Protein AF-A0A7X7L2T1-F1 (afdb_monomer)

Solvent-accessible surface area (backbone atoms only — not comparable to full-atom values): 20990 Å² total; per-residue (Å²): 142,78,91,84,77,94,84,88,81,86,94,84,87,88,86,83,88,74,92,67,78,76,70,76,78,77,74,46,57,42,82,48,80,92,49,68,67,75,72,67,47,60,65,44,64,64,54,71,78,36,40,68,60,52,49,51,56,48,52,50,48,47,53,40,45,74,32,73,68,33,51,58,47,38,70,71,44,74,43,82,83,55,37,46,67,46,40,41,52,27,52,53,50,50,44,48,44,62,69,70,41,90,44,72,69,58,33,53,52,51,51,57,77,47,36,43,40,28,28,31,29,19,80,80,67,80,27,47,22,41,35,36,36,36,35,31,48,64,44,66,28,24,89,53,81,47,96,62,19,44,17,54,43,34,40,57,56,91,62,55,89,73,57,61,84,79,48,78,39,28,51,61,44,28,26,70,84,40,60,52,23,91,87,27,93,49,60,93,31,64,68,37,12,19,64,39,62,66,58,44,48,46,36,54,74,49,42,26,34,38,35,41,31,68,97,57,65,74,46,28,35,32,66,56,50,64,44,81,48,69,66,54,75,78,52,69,84,64,52,72,81,50,56,88,90,47,52,74,65,58,44,37,69,77,34,52,70,58,45,32,64,36,51,69,74,25,43,42,40,61,19,32,42,82,42,90,57,83,65,55,64,27,76,66,75,34,74,54,43,59,64,33,21,27,24,31,20,60,78,66,44,71,76,56,30,44,29,40,42,35,33,62,43,65,44,83,40,90,98,66,47,75,43,74,41,81,40,38,36,62,28,32,31,39,26,58,48,81,84,26,60,55,56,19,26,34,33,37,29,38,28,67,28,74,68,13,41,59,39,8,73,67,32,74,47,67,28,43,46,33,37,53,38,52,34,75,96,76,107

Foldseek 3Di:
DDDDDDDDDDDDDDDDDDPDPPPDPPAQKDWDADDVCNLPFDEPVCCLVCVVVVLVLLVLLLVLLPDPVQQVLQVLQVHPVDDSVQQSLQSVVLNVLSVPDPDPNSSSVVLNVFKIKIAGCAPVNVRKAWEFAAEAAEAEWEPDDDPQFQAFAFADQPCNVVADPQHFFPCQAQNLLRSGDCPHPGVVGGPITGRAPVVSVSCVQRQKYWYAYDVGDIWIKGFDDKGPDFADDFDVVLCPPPPPPDDPVRRCVVVVNSVSVRCVVGRMGTHIDTDPDPFHAAPSRGGDDALAAKAAASSRDNAFFKKKWWWQAWDQDVPPGTGTDGHITIYTHGHYGSVHDGSRYMYHYRYYYDNSVSRSRVRGTMTIMITITGDPVSD

Structure (mmCIF, N/CA/C/O backbone):
data_AF-A0A7X7L2T1-F1
#
_entry.id   AF-A0A7X7L2T1-F1
#
loop_
_atom_site.group_PDB
_atom_site.id
_atom_site.type_symbol
_atom_site.label_atom_id
_atom_site.label_alt_id
_atom_site.label_comp_id
_atom_site.label_asym_id
_atom_site.label_entity_id
_atom_site.label_seq_id
_atom_site.pdbx_PDB_ins_code
_atom_site.Cartn_x
_atom_site.Cartn_y
_atom_site.Cartn_z
_atom_site.occupancy
_atom_site.B_iso_or_equiv
_atom_site.auth_seq_id
_atom_site.auth_comp_id
_atom_site.auth_asym_id
_atom_site.auth_atom_id
_atom_site.pdbx_PDB_model_num
ATOM 1 N N . MET A 1 1 ? -18.339 40.756 -33.379 1.00 37.69 1 MET A N 1
ATOM 2 C CA . MET A 1 1 ? -17.109 39.941 -33.474 1.00 37.69 1 MET A CA 1
ATOM 3 C C . MET A 1 1 ? -15.974 40.700 -32.810 1.00 37.69 1 MET A C 1
ATOM 5 O O . MET A 1 1 ? -15.472 41.657 -33.381 1.00 37.69 1 MET A O 1
ATOM 9 N N . ARG A 1 2 ? -15.658 40.370 -31.555 1.00 24.80 2 ARG A N 1
ATOM 10 C CA . ARG A 1 2 ? -14.599 41.025 -30.779 1.00 24.80 2 ARG A CA 1
ATOM 11 C C . ARG A 1 2 ? -13.801 39.960 -30.037 1.00 24.80 2 ARG A C 1
ATOM 13 O O . ARG A 1 2 ? -14.381 39.137 -29.338 1.00 24.80 2 ARG A O 1
ATOM 20 N N . PHE A 1 3 ? -12.487 40.021 -30.219 1.00 28.08 3 PHE A N 1
ATOM 21 C CA . PHE A 1 3 ? -11.461 39.382 -29.404 1.00 28.08 3 PHE A CA 1
ATOM 22 C C . PHE A 1 3 ? -11.749 39.590 -27.911 1.00 28.08 3 PHE A C 1
ATOM 24 O O . PHE A 1 3 ? -12.082 40.711 -27.520 1.00 28.08 3 PHE A O 1
ATOM 31 N N . HIS A 1 4 ? -11.602 38.553 -27.082 1.00 26.52 4 HIS A N 1
ATOM 32 C CA . HIS A 1 4 ? -11.476 38.711 -25.632 1.00 26.52 4 HIS A CA 1
ATOM 33 C C . HIS A 1 4 ? -10.197 38.048 -25.133 1.00 26.52 4 HIS A C 1
ATOM 35 O O . HIS A 1 4 ? -9.991 36.840 -25.201 1.00 26.52 4 HIS A O 1
ATOM 41 N N . THR A 1 5 ? -9.334 38.950 -24.695 1.00 27.27 5 THR A N 1
ATOM 42 C CA . THR A 1 5 ? -7.975 38.805 -24.218 1.00 27.27 5 THR A CA 1
ATOM 43 C C . THR A 1 5 ? -7.954 38.349 -22.760 1.00 27.27 5 THR A C 1
ATOM 45 O O . THR A 1 5 ? -8.794 38.741 -21.954 1.00 27.27 5 THR A O 1
ATOM 48 N N . VAL A 1 6 ? -6.925 37.567 -22.449 1.00 29.50 6 VAL A N 1
ATOM 49 C CA . VAL A 1 6 ? -6.305 37.321 -21.140 1.00 29.50 6 VAL A CA 1
ATOM 50 C C . VAL A 1 6 ? -6.486 38.473 -20.139 1.00 29.50 6 VAL A C 1
ATOM 52 O O . VAL A 1 6 ? -6.038 39.586 -20.408 1.00 29.50 6 VAL A O 1
ATOM 55 N N . LYS A 1 7 ? -7.022 38.178 -18.945 1.00 25.30 7 LYS A N 1
ATOM 56 C CA . LYS A 1 7 ? -6.798 38.950 -17.708 1.00 25.30 7 LYS A CA 1
ATOM 57 C C . LYS A 1 7 ? -6.934 38.048 -16.471 1.00 25.30 7 LYS A C 1
ATOM 59 O O . LYS A 1 7 ? -8.026 37.584 -16.174 1.00 25.30 7 LYS A O 1
ATOM 64 N N . HIS A 1 8 ? -5.829 37.791 -15.770 1.00 24.08 8 HIS A N 1
ATOM 65 C CA . HIS A 1 8 ? -5.537 38.367 -14.446 1.00 24.08 8 HIS A CA 1
ATOM 66 C C . HIS A 1 8 ? -4.355 37.638 -13.787 1.00 24.08 8 HIS A C 1
ATOM 68 O O . HIS A 1 8 ? -4.466 36.530 -13.271 1.00 24.08 8 HIS A O 1
ATOM 74 N N . VAL A 1 9 ? -3.210 38.320 -13.829 1.00 22.77 9 VAL A N 1
ATOM 75 C CA . VAL A 1 9 ? -2.015 38.099 -13.014 1.00 22.77 9 VAL A CA 1
ATOM 76 C C . VAL A 1 9 ? -2.037 39.168 -11.907 1.00 22.77 9 VAL A C 1
ATOM 78 O O . VAL A 1 9 ? -2.485 40.284 -12.166 1.00 22.77 9 VAL A O 1
ATOM 81 N N . LEU A 1 10 ? -1.501 38.816 -10.731 1.00 22.45 10 LEU A N 1
ATOM 82 C CA . LEU A 1 10 ? -1.100 39.665 -9.593 1.00 22.45 10 LEU A CA 1
ATOM 83 C C . LEU A 1 10 ? -2.199 40.251 -8.685 1.00 22.45 10 LEU A C 1
ATOM 85 O O . LEU A 1 1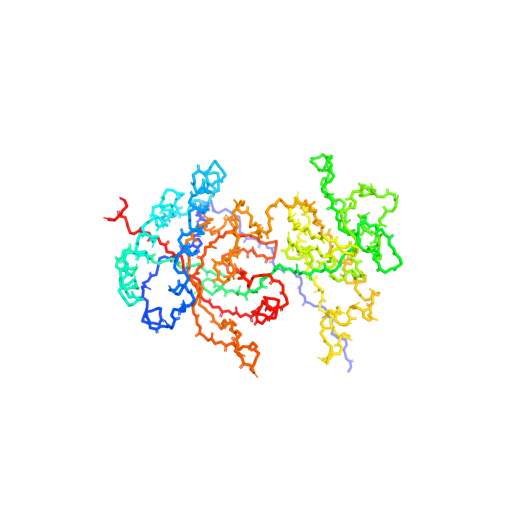0 ? -2.823 41.255 -8.999 1.00 22.45 10 LEU A O 1
ATOM 89 N N . PHE A 1 11 ? -2.260 39.714 -7.462 1.00 22.66 11 PHE A N 1
ATOM 90 C CA . PHE A 1 11 ? -2.194 40.524 -6.240 1.00 22.66 11 PHE A CA 1
ATOM 91 C C . PHE A 1 11 ? -1.293 39.798 -5.226 1.00 22.66 11 PHE A C 1
ATOM 93 O O . PHE A 1 11 ? -1.713 38.884 -4.526 1.00 22.66 11 PHE A O 1
ATOM 100 N N . TRP A 1 12 ? -0.017 40.181 -5.209 1.00 24.09 12 TRP A N 1
ATOM 101 C CA . TRP A 1 12 ? 0.946 39.904 -4.143 1.00 24.09 12 TRP A CA 1
ATOM 102 C C . TRP A 1 12 ? 1.614 41.238 -3.836 1.00 24.09 12 TRP A C 1
ATOM 104 O O . TRP A 1 12 ? 2.408 41.692 -4.652 1.00 24.09 12 TRP A O 1
ATOM 114 N N . LEU A 1 13 ? 1.262 41.874 -2.716 1.00 24.45 13 LEU A N 1
ATOM 115 C CA . LEU A 1 13 ? 2.145 42.746 -1.932 1.00 24.45 13 LEU A CA 1
ATOM 116 C C . LEU A 1 13 ? 1.401 43.304 -0.715 1.00 24.45 13 LEU A C 1
ATOM 118 O O . LEU A 1 13 ? 0.357 43.934 -0.856 1.00 24.45 13 LEU A O 1
ATOM 122 N N . GLY A 1 14 ? 2.012 43.123 0.457 1.00 23.64 14 GLY A N 1
ATOM 123 C CA . GLY A 1 14 ? 1.813 43.997 1.610 1.00 23.64 14 GLY A CA 1
ATOM 124 C C . GLY A 1 14 ? 1.177 43.350 2.833 1.00 23.64 14 GLY A C 1
ATOM 125 O O . GLY A 1 14 ? 0.026 43.630 3.114 1.00 23.64 14 GLY A O 1
ATOM 126 N N . PHE A 1 15 ? 1.947 42.575 3.600 1.00 26.20 15 PHE A N 1
ATOM 127 C CA . PHE A 1 15 ? 1.972 42.715 5.062 1.00 26.20 15 PHE A CA 1
ATOM 128 C C . PHE A 1 15 ? 3.326 42.211 5.578 1.00 26.20 15 PHE A C 1
ATOM 130 O O . PHE A 1 15 ? 3.618 41.018 5.576 1.00 26.20 15 PHE A O 1
ATOM 137 N N . LEU A 1 16 ? 4.182 43.159 5.955 1.00 29.64 16 LEU A N 1
ATOM 138 C CA . LEU A 1 16 ? 5.381 42.935 6.753 1.00 29.64 16 LEU A CA 1
ATOM 139 C C . LEU A 1 16 ? 5.070 43.401 8.179 1.00 29.64 16 LEU A C 1
ATOM 141 O O . LEU A 1 16 ? 4.503 44.475 8.360 1.00 29.64 16 LEU A O 1
ATOM 145 N N . LEU A 1 17 ? 5.536 42.602 9.142 1.00 32.84 17 LEU A N 1
ATOM 146 C CA . LEU A 1 17 ? 5.741 42.916 10.562 1.00 32.84 17 LEU A CA 1
ATOM 147 C C . LEU A 1 17 ? 4.512 42.858 11.482 1.00 32.84 17 LEU A C 1
ATOM 149 O O . LEU A 1 17 ? 4.040 43.852 12.019 1.00 32.84 17 LEU A O 1
ATOM 153 N N . SER A 1 18 ? 4.132 41.633 11.827 1.00 31.86 18 SER A N 1
ATOM 154 C CA . SER A 1 18 ? 4.055 41.247 13.239 1.00 31.86 18 SER A CA 1
ATOM 155 C C . SER A 1 18 ? 4.622 39.836 13.367 1.00 31.86 18 SER A C 1
ATOM 157 O O . SER A 1 18 ? 4.283 38.941 12.596 1.00 31.86 18 SER A O 1
ATOM 159 N N . GLY A 1 19 ? 5.590 39.666 14.267 1.00 38.00 19 GLY A N 1
ATOM 160 C CA . GLY A 1 19 ? 6.142 38.363 14.610 1.00 38.00 19 GLY A CA 1
ATOM 161 C C . GLY A 1 19 ? 5.091 37.561 15.360 1.00 38.00 19 GLY A C 1
ATOM 162 O O . GLY A 1 19 ? 5.107 37.516 16.585 1.00 38.00 19 GLY A O 1
ATOM 163 N N . GLU A 1 20 ? 4.162 36.951 14.631 1.00 35.09 20 GLU A N 1
ATOM 164 C CA . GLU A 1 20 ? 3.370 35.863 15.173 1.00 35.09 20 GLU A CA 1
ATOM 165 C C . GLU A 1 20 ? 4.307 34.666 15.313 1.00 35.09 20 GLU A C 1
ATOM 167 O O . GLU A 1 20 ? 4.866 34.160 14.336 1.00 35.09 20 GLU A O 1
ATOM 172 N N . LEU A 1 21 ? 4.506 34.226 16.556 1.00 39.72 21 LEU A N 1
ATOM 173 C CA . LEU A 1 21 ? 4.891 32.852 16.840 1.00 39.72 21 LEU A CA 1
ATOM 174 C C . LEU A 1 21 ? 3.986 31.965 15.985 1.00 39.72 21 LEU A C 1
ATOM 176 O O . LEU A 1 21 ? 2.803 31.839 16.291 1.00 39.72 21 LEU A O 1
ATOM 180 N N . SER A 1 22 ? 4.526 31.410 14.896 1.00 35.94 22 SER A N 1
ATOM 181 C CA . SER A 1 22 ? 3.819 30.446 14.061 1.00 35.94 22 SER A CA 1
ATOM 182 C C . SER A 1 22 ? 3.361 29.328 14.984 1.00 35.94 22 SER A C 1
ATOM 184 O O . SER A 1 22 ? 4.166 28.485 15.384 1.00 35.94 22 SER A O 1
ATOM 186 N N . ALA A 1 23 ? 2.085 29.353 15.370 1.00 43.06 23 ALA A N 1
ATOM 187 C CA . ALA A 1 23 ? 1.491 28.298 16.163 1.00 43.06 23 ALA A CA 1
ATOM 188 C C . ALA A 1 23 ? 1.773 26.979 15.441 1.00 43.06 23 ALA A C 1
ATOM 190 O O . ALA A 1 23 ? 1.670 26.904 14.211 1.00 43.06 23 ALA A O 1
ATOM 191 N N . ALA A 1 24 ? 2.195 25.957 16.189 1.00 48.28 24 ALA A N 1
ATOM 192 C CA . ALA A 1 24 ? 2.396 24.638 15.611 1.00 48.28 24 ALA A CA 1
ATOM 193 C C . ALA A 1 24 ? 1.125 24.242 14.834 1.00 48.28 24 ALA A C 1
ATOM 195 O O . ALA A 1 24 ? 0.018 24.510 15.320 1.00 48.28 24 ALA A O 1
ATOM 196 N N . PRO A 1 25 ? 1.251 23.651 13.630 1.00 55.53 25 PRO A N 1
ATOM 197 C CA . PRO A 1 25 ? 0.086 23.245 12.860 1.00 55.53 25 PRO A CA 1
ATOM 198 C C . PRO A 1 25 ? -0.818 22.364 13.735 1.00 55.53 25 PRO A C 1
ATOM 200 O O . PRO A 1 25 ? -0.307 21.547 14.510 1.00 55.53 25 PRO A O 1
ATOM 203 N N . PRO A 1 26 ? -2.151 2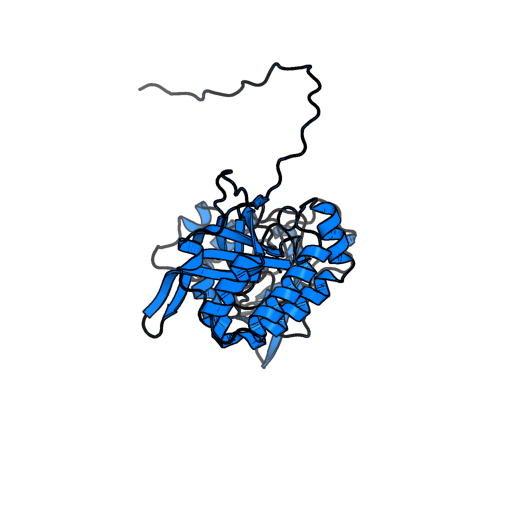2.535 13.663 1.00 56.72 26 PRO A N 1
ATOM 204 C CA . PRO A 1 26 ? -3.062 21.787 14.511 1.00 56.72 26 PRO A CA 1
ATOM 205 C C . PRO A 1 26 ? -2.875 20.282 14.278 1.00 56.72 26 PRO A C 1
ATOM 207 O O . PRO A 1 26 ? -2.591 19.873 13.149 1.00 56.72 26 PRO A O 1
ATOM 210 N N . PRO A 1 27 ? -3.067 19.445 15.312 1.00 68.25 27 PRO A N 1
ATOM 211 C CA . PRO A 1 27 ? -2.873 18.011 15.181 1.00 68.25 27 PRO A CA 1
ATOM 212 C C . PRO A 1 27 ? -3.783 17.451 14.085 1.00 68.25 27 PRO A C 1
ATOM 214 O O . PRO A 1 27 ? -4.969 17.794 13.998 1.00 68.25 27 PRO A O 1
ATOM 217 N N . ASP A 1 28 ? -3.216 16.565 13.265 1.00 83.88 28 ASP A N 1
ATOM 218 C CA . ASP A 1 28 ? -3.911 15.903 12.157 1.00 83.88 28 ASP A CA 1
ATOM 219 C C . ASP A 1 28 ? -5.023 14.961 12.645 1.00 83.88 28 ASP A C 1
ATOM 221 O O . ASP A 1 28 ? -5.899 14.597 11.865 1.00 83.88 28 ASP A O 1
ATOM 225 N N . LEU A 1 29 ? -5.026 14.600 13.933 1.00 90.12 29 LEU A N 1
ATOM 226 C CA . LEU A 1 29 ? -6.031 13.766 14.584 1.00 90.12 29 LEU A CA 1
ATOM 227 C C . LEU A 1 29 ? -6.810 14.548 15.645 1.00 90.12 29 LEU A C 1
ATOM 229 O O . LEU A 1 29 ? -6.233 15.214 16.503 1.00 90.12 29 LEU A O 1
ATOM 233 N N . VAL A 1 30 ? -8.133 14.400 15.630 1.00 91.19 30 VAL A N 1
ATOM 234 C CA . VAL A 1 30 ? -9.053 15.036 16.580 1.00 91.19 30 VAL A CA 1
ATOM 235 C C . VAL A 1 30 ? -9.854 13.961 17.301 1.00 91.19 30 VAL A C 1
ATOM 237 O O . VAL A 1 30 ? -10.391 13.055 16.662 1.00 91.19 30 VAL A O 1
ATOM 240 N N . ARG A 1 31 ? -9.942 14.051 18.633 1.00 92.31 31 ARG A N 1
ATOM 241 C CA . ARG A 1 31 ? -10.761 13.133 19.436 1.00 92.31 31 ARG A CA 1
ATOM 242 C C . ARG A 1 31 ? -12.233 13.292 19.055 1.00 92.31 31 ARG A C 1
ATOM 244 O O . ARG A 1 31 ? -12.723 14.413 18.951 1.00 92.31 31 ARG A O 1
ATOM 251 N N . VAL A 1 32 ? -12.927 12.176 18.876 1.00 92.44 32 VAL A N 1
ATOM 252 C CA . VAL A 1 32 ? -14.365 12.131 18.589 1.00 92.44 32 VAL A CA 1
ATOM 253 C C . VAL A 1 32 ? -15.050 11.123 19.503 1.00 92.44 32 VAL A C 1
ATOM 255 O O . VAL A 1 32 ? -14.410 10.218 20.042 1.00 92.44 32 VAL A O 1
ATOM 258 N N . GLU A 1 33 ? -16.355 11.284 19.685 1.00 91.19 33 GLU A N 1
ATOM 259 C CA . GLU A 1 33 ? -17.162 10.335 20.447 1.00 91.19 33 GLU A CA 1
ATOM 260 C C . GLU A 1 33 ? -17.601 9.153 19.577 1.00 91.19 33 GLU A C 1
ATOM 262 O O . GLU A 1 33 ? -17.687 9.240 18.350 1.00 91.19 33 GLU A O 1
ATOM 267 N N . TRP A 1 34 ? -17.889 8.029 20.228 1.00 88.19 34 TRP A N 1
ATOM 268 C CA . TRP A 1 34 ? -18.488 6.874 19.567 1.00 88.19 34 TRP A CA 1
ATOM 269 C C . TRP A 1 34 ? -19.931 7.200 19.160 1.00 88.19 34 TRP A C 1
ATOM 271 O O . TRP A 1 34 ? -20.792 7.358 20.024 1.00 88.19 34 TRP A O 1
ATOM 281 N N . ASP A 1 35 ? -20.210 7.277 17.856 1.00 80.44 35 ASP A N 1
ATOM 282 C CA . ASP A 1 35 ? -21.565 7.507 17.336 1.00 80.44 35 ASP A CA 1
ATOM 283 C C . ASP A 1 35 ? -22.369 6.196 17.169 1.00 80.44 35 ASP A C 1
ATOM 285 O O . ASP A 1 35 ? -21.808 5.104 17.058 1.00 80.44 35 ASP A O 1
ATOM 289 N N . GLN A 1 36 ? -23.705 6.283 17.131 1.00 70.25 36 GLN A N 1
ATOM 290 C CA . GLN A 1 36 ? -24.578 5.107 16.975 1.00 70.25 36 GLN A CA 1
ATOM 291 C C . GLN A 1 36 ? -24.366 4.361 15.649 1.00 70.25 36 GLN A C 1
ATOM 293 O O . GLN A 1 36 ? -24.539 3.143 15.595 1.00 70.25 36 GLN A O 1
ATOM 298 N N . ALA A 1 37 ? -23.953 5.046 14.581 1.00 74.75 37 ALA A N 1
ATOM 299 C CA . ALA A 1 37 ? -23.697 4.418 13.288 1.00 74.75 37 ALA A CA 1
ATOM 300 C C . ALA A 1 37 ? -22.418 3.559 13.312 1.00 74.75 37 ALA A C 1
ATOM 302 O O . ALA A 1 37 ? -22.365 2.512 12.673 1.00 74.75 37 ALA A O 1
ATOM 303 N N . LEU A 1 38 ? -21.394 3.943 14.079 1.00 76.25 38 LEU A N 1
ATOM 304 C CA . LEU A 1 38 ? -20.213 3.127 14.366 1.00 76.25 38 LEU A CA 1
ATOM 305 C C . LEU A 1 38 ? -20.581 1.872 15.165 1.00 76.25 38 LEU A C 1
ATOM 307 O O . LEU A 1 38 ? -20.033 0.794 14.938 1.00 76.25 38 LEU A O 1
ATOM 311 N N . LEU A 1 39 ? -21.548 1.999 16.072 1.00 66.81 39 LEU A N 1
ATOM 312 C CA . LEU A 1 39 ? -21.971 0.918 16.961 1.00 66.81 39 LEU A CA 1
ATOM 313 C C . LEU A 1 39 ? -22.901 -0.101 16.307 1.00 66.81 39 LEU A C 1
ATOM 315 O O . LEU A 1 39 ? -22.881 -1.262 16.705 1.00 66.81 39 LEU A O 1
ATOM 319 N N . THR A 1 40 ? -23.696 0.320 15.328 1.00 66.50 40 THR A N 1
ATOM 320 C CA . THR A 1 40 ? -24.733 -0.517 14.704 1.00 66.50 40 THR A CA 1
ATOM 321 C C . THR A 1 40 ? -24.369 -1.004 13.311 1.00 66.50 40 THR A C 1
ATOM 323 O O . THR A 1 40 ? -24.951 -1.983 12.847 1.00 66.50 40 THR A O 1
ATOM 326 N N . ALA A 1 41 ? -23.397 -0.377 12.639 1.00 65.69 41 ALA A N 1
ATOM 327 C CA . ALA A 1 41 ? -22.956 -0.861 11.339 1.00 65.69 41 ALA A CA 1
ATOM 328 C C . ALA A 1 41 ? -22.449 -2.307 11.451 1.00 65.69 41 ALA A C 1
ATOM 330 O O . ALA A 1 41 ? -21.790 -2.645 12.446 1.00 65.69 41 ALA A O 1
ATOM 331 N N . PRO A 1 42 ? -22.697 -3.146 10.432 1.00 60.59 42 PRO A N 1
ATOM 332 C CA . PRO A 1 42 ? -22.100 -4.467 10.364 1.00 60.59 42 PRO A CA 1
ATOM 333 C C . PRO A 1 42 ? -20.585 -4.334 10.514 1.00 60.59 42 PRO A C 1
ATOM 335 O O . PRO A 1 42 ? -19.937 -3.636 9.725 1.00 60.59 42 PRO A O 1
ATOM 338 N N . PHE A 1 43 ? -20.037 -4.965 11.553 1.00 62.50 43 PHE A N 1
ATOM 339 C CA . PHE A 1 43 ? -18.598 -5.166 11.621 1.00 62.50 43 PHE A CA 1
ATOM 340 C C . PHE A 1 43 ? -18.233 -6.108 10.481 1.00 62.50 43 PHE A C 1
ATOM 342 O O . PHE A 1 43 ? -19.089 -6.863 10.004 1.00 62.50 43 PHE A O 1
ATOM 349 N N . ASP A 1 44 ? -16.991 -6.077 10.009 1.00 65.06 44 ASP A N 1
ATOM 350 C CA . ASP A 1 44 ? -16.611 -7.085 9.037 1.00 65.06 44 ASP A CA 1
ATOM 351 C C . ASP A 1 44 ? -16.712 -8.461 9.707 1.00 65.06 44 ASP A C 1
ATOM 353 O O . ASP A 1 44 ? -15.886 -8.788 10.560 1.00 65.06 44 ASP A O 1
ATOM 357 N N . ALA A 1 45 ? -17.745 -9.244 9.366 1.00 61.56 45 ALA A N 1
ATOM 358 C CA . ALA A 1 45 ? -17.954 -10.590 9.903 1.00 61.56 45 ALA A CA 1
ATOM 359 C C . ALA A 1 45 ? -16.691 -11.449 9.722 1.00 61.56 45 ALA A C 1
ATOM 361 O O . ALA A 1 45 ? -16.393 -12.324 10.536 1.00 61.56 45 ALA A O 1
ATOM 362 N N . ASP A 1 46 ? -15.896 -11.122 8.700 1.00 66.44 46 ASP A N 1
ATOM 363 C CA . ASP A 1 46 ? -14.596 -11.710 8.423 1.00 66.44 46 ASP A CA 1
ATOM 364 C C . ASP A 1 46 ? -13.618 -11.557 9.598 1.00 66.44 46 ASP A C 1
ATOM 366 O O . ASP A 1 46 ? -12.870 -12.489 9.868 1.00 66.44 46 ASP A O 1
ATOM 370 N N . VAL A 1 47 ? -13.624 -10.442 10.343 1.00 69.62 47 VAL A N 1
ATOM 371 C CA . VAL A 1 47 ? -12.742 -10.250 11.512 1.00 69.62 47 VAL A CA 1
ATOM 372 C C . VAL A 1 47 ? -13.069 -11.261 12.603 1.00 69.62 47 VAL A C 1
ATOM 374 O O . VAL A 1 47 ? -12.167 -11.895 13.149 1.00 69.62 47 VAL A O 1
ATOM 377 N N . TRP A 1 48 ? -14.354 -11.409 12.929 1.00 79.50 48 TRP A N 1
ATOM 378 C CA . TRP A 1 48 ? -14.791 -12.320 13.983 1.00 79.50 48 TRP A CA 1
ATOM 379 C C . TRP A 1 48 ? -14.517 -13.775 13.594 1.00 79.50 48 TRP A C 1
ATOM 381 O O . TRP A 1 48 ? -13.928 -14.534 14.366 1.00 79.50 48 TRP A O 1
ATOM 391 N N . ASN A 1 49 ? -14.851 -14.132 12.353 1.00 82.00 49 ASN A N 1
ATOM 392 C CA . ASN A 1 49 ? -14.626 -15.468 11.810 1.00 82.00 49 ASN A CA 1
ATOM 393 C C . ASN A 1 49 ? -13.129 -15.803 11.667 1.00 82.00 49 ASN A C 1
ATOM 395 O O . ASN A 1 49 ? -12.750 -16.968 11.765 1.00 82.00 49 ASN A O 1
ATOM 399 N N . ARG A 1 50 ? -12.262 -14.794 11.495 1.00 83.06 50 ARG A N 1
ATOM 400 C CA . ARG A 1 50 ? -10.800 -14.938 11.348 1.00 83.06 50 ARG A CA 1
ATOM 401 C C . ARG A 1 50 ? -10.024 -14.439 12.569 1.00 83.06 50 ARG A C 1
ATOM 403 O O . ARG A 1 50 ? -8.845 -14.105 12.457 1.00 83.06 50 ARG A O 1
ATOM 410 N N . LYS A 1 51 ? -10.640 -14.409 13.757 1.00 84.56 51 LYS A N 1
ATOM 411 C CA . LYS A 1 51 ? -10.050 -13.776 14.953 1.00 84.56 51 LYS A CA 1
ATOM 412 C C . LYS A 1 51 ? -8.651 -14.284 15.330 1.00 84.56 51 LYS A C 1
ATOM 414 O O . LYS A 1 51 ? -7.832 -13.510 15.815 1.00 84.56 51 LYS A O 1
ATOM 419 N N . HIS A 1 52 ? -8.349 -15.558 15.076 1.00 85.62 52 HIS A N 1
ATOM 420 C CA . HIS A 1 52 ? -7.022 -16.131 15.333 1.00 85.62 52 HIS A CA 1
ATOM 421 C C . HIS A 1 52 ? -5.961 -15.637 14.339 1.00 85.62 52 HIS A C 1
ATOM 423 O O . HIS A 1 52 ? -4.845 -15.319 14.742 1.00 85.62 52 HIS A O 1
ATOM 429 N N . GLU A 1 53 ? -6.313 -15.522 13.057 1.00 83.88 53 GLU A N 1
ATOM 430 C CA . GLU A 1 53 ? -5.429 -14.973 12.023 1.00 83.88 53 GLU A CA 1
ATOM 431 C C . GLU A 1 53 ? -5.123 -13.502 12.311 1.00 83.88 53 GLU A C 1
ATOM 433 O O . GLU A 1 53 ? -3.966 -13.090 12.341 1.00 83.88 53 GLU A O 1
ATOM 438 N N . VAL A 1 54 ? -6.162 -12.743 12.656 1.00 84.25 54 VAL A N 1
ATOM 439 C CA . VAL A 1 54 ? -6.053 -11.363 13.126 1.00 84.25 54 VAL A CA 1
ATOM 440 C C . VAL A 1 54 ? -5.134 -11.251 14.347 1.00 84.25 54 VAL A C 1
ATOM 442 O O . VAL A 1 54 ? -4.236 -10.409 14.385 1.00 84.25 54 VAL A O 1
ATOM 445 N N . ALA A 1 55 ? -5.330 -12.106 15.354 1.00 86.56 55 ALA A N 1
ATOM 446 C CA . ALA A 1 55 ? -4.505 -12.115 16.560 1.00 86.56 55 ALA A CA 1
ATOM 447 C C . ALA A 1 55 ? -3.029 -12.447 16.277 1.00 86.56 55 ALA A C 1
ATOM 449 O O . ALA A 1 55 ? -2.155 -11.982 17.015 1.00 86.56 55 ALA A O 1
ATOM 450 N N . SER A 1 56 ? -2.753 -13.228 15.229 1.00 83.06 56 SER A N 1
ATOM 451 C CA . SER A 1 56 ? -1.400 -13.522 14.748 1.00 83.06 56 SER A CA 1
ATOM 452 C C . SER A 1 56 ? -0.794 -12.323 14.010 1.00 83.06 56 SER A C 1
ATOM 454 O O . SER A 1 56 ? 0.322 -11.904 14.323 1.00 83.06 56 SER A O 1
ATOM 456 N N . ALA A 1 57 ? -1.554 -11.688 13.111 1.00 80.56 57 ALA A N 1
ATOM 457 C CA . ALA A 1 57 ? -1.124 -10.483 12.397 1.00 80.56 57 ALA A CA 1
ATOM 458 C C . ALA A 1 57 ? -0.775 -9.333 13.363 1.00 80.56 57 ALA A C 1
ATOM 460 O O . ALA A 1 57 ? 0.224 -8.632 13.185 1.00 80.56 57 ALA A O 1
ATOM 461 N N . LEU A 1 58 ? -1.543 -9.195 14.451 1.00 90.00 58 LEU A N 1
ATOM 462 C CA . LEU A 1 58 ? -1.269 -8.232 15.519 1.00 90.00 58 LEU A CA 1
ATOM 463 C C . LEU A 1 58 ? 0.094 -8.450 16.187 1.00 90.00 58 LEU A C 1
ATOM 465 O O . LEU A 1 58 ? 0.758 -7.471 16.520 1.00 90.00 58 LEU A O 1
ATOM 469 N N . ALA A 1 59 ? 0.538 -9.699 16.367 1.00 88.19 59 ALA A N 1
ATOM 470 C CA . ALA A 1 59 ? 1.820 -9.994 17.009 1.00 88.19 59 ALA A CA 1
ATOM 471 C C . ALA A 1 59 ? 3.008 -9.456 16.194 1.00 88.19 59 ALA A C 1
ATOM 473 O O . ALA A 1 59 ? 3.945 -8.889 16.758 1.00 88.19 59 ALA A O 1
ATOM 474 N N . GLN A 1 60 ? 2.939 -9.559 14.866 1.00 88.56 60 GLN A N 1
ATOM 475 C CA . GLN A 1 60 ? 3.975 -9.034 13.974 1.00 88.56 60 GLN A CA 1
ATOM 476 C C . GLN A 1 60 ? 4.019 -7.503 14.019 1.00 88.56 60 GLN A C 1
ATOM 478 O O . GLN A 1 60 ? 5.085 -6.900 14.122 1.00 88.56 60 GLN A O 1
ATOM 483 N N . ASN A 1 61 ? 2.853 -6.860 14.049 1.00 93.19 61 ASN A N 1
ATOM 484 C CA . ASN A 1 61 ? 2.763 -5.410 14.182 1.00 93.19 61 ASN A CA 1
ATOM 485 C C . ASN A 1 61 ? 3.247 -4.907 15.562 1.00 93.19 61 ASN A C 1
ATOM 487 O O . ASN A 1 61 ? 3.899 -3.870 15.658 1.00 93.19 61 ASN A O 1
ATOM 491 N N . ILE A 1 62 ? 3.005 -5.671 16.633 1.00 94.00 62 ILE A N 1
ATOM 492 C CA . ILE A 1 62 ? 3.577 -5.409 17.965 1.00 94.00 62 ILE A CA 1
ATOM 493 C C . ILE A 1 62 ? 5.110 -5.513 17.937 1.00 94.00 62 ILE A C 1
ATOM 495 O O . ILE A 1 62 ? 5.777 -4.7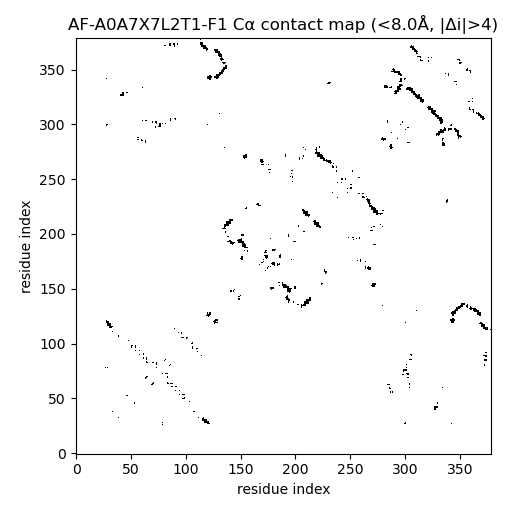11 18.588 1.00 94.00 62 ILE A O 1
ATOM 499 N N . SER A 1 63 ? 5.678 -6.449 17.167 1.00 92.38 63 SER A N 1
ATOM 500 C CA . SER A 1 63 ? 7.131 -6.541 16.973 1.00 92.38 63 SER A CA 1
ATOM 501 C C . SER A 1 63 ? 7.700 -5.274 16.323 1.00 92.38 63 SER A C 1
ATOM 503 O O . SER A 1 63 ? 8.666 -4.717 16.846 1.00 92.38 63 SER A O 1
ATOM 505 N N . TYR A 1 64 ? 7.051 -4.743 15.277 1.00 94.19 64 TYR A N 1
ATOM 506 C CA . TYR A 1 64 ? 7.421 -3.445 14.696 1.00 94.19 64 TYR A CA 1
ATOM 507 C C . TYR A 1 64 ? 7.426 -2.330 15.751 1.00 94.19 64 TYR A C 1
ATOM 509 O O . TYR A 1 64 ? 8.395 -1.578 15.833 1.00 94.19 64 TYR A O 1
ATOM 517 N N . LEU A 1 65 ? 6.399 -2.246 16.601 1.00 94.19 65 LEU A N 1
ATOM 518 C CA . LEU A 1 65 ? 6.297 -1.204 17.633 1.00 94.19 65 LEU A CA 1
ATOM 519 C C . LEU A 1 65 ? 7.386 -1.282 18.718 1.00 94.19 65 LEU A C 1
ATOM 521 O O . LEU A 1 65 ? 7.559 -0.320 19.462 1.00 94.19 65 LEU A O 1
ATOM 525 N N . ASN A 1 66 ? 8.121 -2.394 18.807 1.00 93.44 66 ASN A N 1
ATOM 526 C CA . ASN A 1 66 ? 9.286 -2.556 19.683 1.00 93.44 66 ASN A CA 1
ATOM 527 C C . ASN A 1 66 ? 10.621 -2.246 18.983 1.00 93.44 66 ASN A C 1
ATOM 529 O O . ASN A 1 66 ? 11.679 -2.417 19.584 1.00 93.44 66 ASN A O 1
ATOM 533 N N . SER A 1 67 ? 10.592 -1.840 17.714 1.00 94.12 67 SER A N 1
ATOM 534 C CA . SER A 1 67 ? 11.796 -1.579 16.928 1.00 94.12 67 SER A CA 1
ATOM 535 C C . SER A 1 67 ? 12.268 -0.120 17.035 1.00 94.12 67 SER A C 1
ATOM 537 O O . SER A 1 67 ? 11.441 0.786 17.190 1.00 94.12 67 SER A O 1
ATOM 539 N N . PRO A 1 68 ? 13.571 0.146 16.819 1.00 92.81 68 PRO A N 1
ATOM 540 C CA . PRO A 1 68 ? 14.089 1.511 16.681 1.00 92.81 68 PRO A CA 1
ATOM 541 C C . PRO A 1 68 ? 13.421 2.306 15.548 1.00 92.81 68 PRO A C 1
ATOM 543 O O . PRO A 1 68 ? 13.305 3.529 15.613 1.00 92.81 68 PRO A O 1
ATOM 546 N N . ALA A 1 69 ? 12.944 1.620 14.502 1.00 92.00 69 ALA A N 1
ATOM 547 C CA . ALA A 1 69 ? 12.235 2.255 13.396 1.00 92.00 69 ALA A CA 1
ATOM 548 C C . ALA A 1 69 ? 10.895 2.857 13.847 1.00 92.00 69 ALA A C 1
ATOM 550 O O . ALA A 1 69 ? 10.560 3.972 13.441 1.00 92.00 69 ALA A O 1
ATOM 551 N N . ALA A 1 70 ? 10.154 2.159 14.714 1.00 92.19 70 ALA A N 1
ATOM 552 C CA . ALA A 1 70 ? 8.928 2.693 15.296 1.00 92.19 70 ALA A CA 1
ATOM 553 C C . ALA A 1 70 ? 9.220 3.874 16.224 1.00 92.19 70 ALA A C 1
ATOM 555 O O . ALA A 1 70 ? 8.558 4.904 16.118 1.00 92.19 70 ALA A O 1
ATOM 556 N N . GLU A 1 71 ? 10.237 3.773 17.078 1.00 88.69 71 GLU A N 1
ATOM 557 C CA . GLU A 1 71 ? 10.648 4.875 17.952 1.00 88.69 71 GLU A CA 1
ATOM 558 C C . GLU A 1 71 ? 10.964 6.148 17.149 1.00 88.69 71 GLU A C 1
ATOM 560 O O . GLU A 1 71 ? 10.384 7.206 17.401 1.00 88.69 71 GLU A O 1
ATOM 565 N N . ALA A 1 72 ? 11.773 6.028 16.092 1.00 89.19 72 ALA A N 1
ATOM 566 C CA . ALA A 1 72 ? 12.097 7.139 15.199 1.00 89.19 72 ALA A CA 1
ATOM 567 C C . ALA A 1 72 ? 10.876 7.686 14.433 1.00 89.19 72 ALA A C 1
ATOM 569 O O . ALA A 1 72 ? 10.810 8.877 14.111 1.00 89.19 72 ALA A O 1
ATOM 570 N N . ALA A 1 73 ? 9.899 6.839 14.098 1.00 88.75 73 ALA A N 1
ATOM 571 C CA . ALA A 1 73 ? 8.668 7.279 13.450 1.00 88.75 73 ALA A CA 1
ATOM 572 C C . ALA A 1 73 ? 7.791 8.107 14.404 1.00 88.75 73 ALA A C 1
ATOM 574 O O . ALA A 1 73 ? 7.356 9.201 14.047 1.00 88.75 73 ALA A O 1
ATOM 575 N N . TYR A 1 74 ? 7.597 7.636 15.638 1.00 88.81 74 TYR A N 1
ATOM 576 C CA . TYR A 1 74 ? 6.774 8.318 16.639 1.00 88.81 74 TYR A CA 1
ATOM 577 C C . TYR A 1 74 ? 7.440 9.565 17.235 1.00 88.81 74 TYR A C 1
ATOM 579 O O . TYR A 1 74 ? 6.731 10.506 17.590 1.00 88.81 74 TYR A O 1
ATOM 587 N N . ALA A 1 75 ? 8.774 9.628 17.279 1.00 83.81 75 ALA A N 1
ATOM 588 C CA . ALA A 1 75 ? 9.499 10.838 17.674 1.00 83.81 75 ALA A CA 1
ATOM 589 C C . ALA A 1 75 ? 9.245 12.017 16.714 1.00 83.81 75 ALA A C 1
ATOM 591 O O . ALA A 1 75 ? 9.165 13.165 17.143 1.00 83.81 75 ALA A O 1
ATOM 592 N N . ARG A 1 76 ? 9.073 11.736 15.414 1.00 73.44 76 ARG A N 1
ATOM 593 C CA . ARG A 1 76 ? 8.809 12.754 14.384 1.00 73.44 76 ARG A CA 1
ATOM 594 C C . ARG A 1 76 ? 7.351 13.211 14.341 1.00 73.44 76 ARG A C 1
ATOM 596 O O . ARG A 1 76 ? 7.098 14.367 14.033 1.00 73.44 76 ARG A O 1
ATOM 603 N N . ALA A 1 77 ? 6.409 12.316 14.636 1.00 65.56 77 ALA A N 1
ATOM 604 C CA . ALA A 1 77 ? 4.983 12.559 14.424 1.00 65.56 77 ALA A CA 1
ATOM 605 C C . ALA A 1 77 ? 4.313 13.463 15.483 1.00 65.56 77 ALA A C 1
ATOM 607 O O . ALA A 1 77 ? 3.193 13.901 15.246 1.00 65.56 77 ALA A O 1
ATOM 608 N N . GLN A 1 78 ? 4.950 13.726 16.640 1.00 57.75 78 GLN A N 1
ATOM 609 C CA . GLN A 1 78 ? 4.421 14.551 17.756 1.00 57.75 78 GLN A CA 1
ATOM 610 C C . GLN A 1 78 ? 2.904 14.367 18.023 1.00 57.75 78 GLN A C 1
ATOM 612 O O . GLN A 1 78 ? 2.163 15.322 18.238 1.00 57.75 78 GLN A O 1
ATOM 617 N N . ALA A 1 79 ? 2.413 13.126 18.001 1.00 61.31 79 ALA A N 1
ATOM 618 C CA . ALA A 1 79 ? 0.987 12.842 17.830 1.00 61.31 79 ALA A CA 1
ATOM 619 C C . ALA A 1 79 ? 0.277 12.418 19.124 1.00 61.31 79 ALA A C 1
ATOM 621 O O . ALA A 1 79 ? -0.509 11.475 19.089 1.00 61.31 79 ALA A O 1
ATOM 622 N N . ALA A 1 80 ? 0.536 13.058 20.274 1.00 65.44 80 ALA A N 1
ATOM 623 C CA . ALA A 1 80 ? -0.185 12.725 21.510 1.00 65.44 80 ALA A CA 1
ATOM 624 C C . ALA A 1 80 ? -1.712 12.660 21.246 1.00 65.44 80 ALA A C 1
ATOM 626 O O . ALA A 1 80 ? -2.266 13.586 20.655 1.00 65.44 80 ALA A O 1
ATOM 627 N N . PRO A 1 81 ? -2.410 11.575 21.640 1.00 85.12 81 PRO A N 1
ATOM 628 C CA . PRO A 1 81 ? -1.986 10.512 22.562 1.00 85.12 81 PRO A CA 1
ATOM 629 C C . PRO A 1 81 ? -1.250 9.310 21.929 1.00 85.12 81 PRO A C 1
ATOM 631 O O . PRO A 1 81 ? -0.929 8.357 22.638 1.00 85.12 81 PRO A O 1
ATOM 634 N N . PHE A 1 82 ? -0.995 9.311 20.624 1.00 89.19 82 PHE A N 1
ATOM 635 C CA . PHE A 1 82 ? -0.336 8.228 19.898 1.00 89.19 82 PHE A CA 1
ATOM 636 C C . PHE A 1 82 ? 1.183 8.281 20.087 1.00 89.19 82 PHE A C 1
ATOM 638 O O . PHE A 1 82 ? 1.908 8.950 19.355 1.00 89.19 82 PHE A O 1
ATOM 645 N N . THR A 1 83 ? 1.667 7.537 21.077 1.00 89.81 83 THR A N 1
ATOM 646 C CA . THR A 1 83 ? 3.082 7.159 21.213 1.00 89.81 83 THR A CA 1
ATOM 647 C C . THR A 1 83 ? 3.258 5.690 20.836 1.00 89.81 83 THR A C 1
ATOM 649 O O . THR A 1 83 ? 2.303 4.918 20.945 1.00 89.81 83 THR A O 1
ATOM 652 N N . ALA A 1 84 ? 4.472 5.265 20.466 1.00 89.75 84 ALA A N 1
ATOM 653 C CA . ALA A 1 84 ? 4.755 3.853 20.181 1.00 89.75 84 ALA A CA 1
ATOM 654 C C . ALA A 1 84 ? 4.288 2.937 21.332 1.00 89.75 84 ALA A C 1
ATOM 656 O O . ALA A 1 84 ? 3.618 1.929 21.106 1.00 89.75 84 ALA A O 1
ATOM 657 N N . THR A 1 85 ? 4.539 3.347 22.581 1.00 90.94 85 THR A N 1
ATOM 658 C CA . THR A 1 85 ? 4.081 2.643 23.789 1.00 90.94 85 THR A CA 1
ATOM 659 C C . THR A 1 85 ? 2.558 2.588 23.902 1.00 90.94 85 THR A C 1
ATOM 661 O O . THR A 1 85 ? 2.013 1.517 24.171 1.00 90.94 85 THR A O 1
ATOM 664 N N . ALA A 1 86 ? 1.859 3.710 23.701 1.00 92.31 86 ALA A N 1
ATOM 665 C CA . ALA A 1 86 ? 0.401 3.757 23.800 1.00 92.31 86 ALA A CA 1
ATOM 666 C C . ALA A 1 86 ? -0.262 2.914 22.701 1.00 92.31 86 ALA A C 1
ATOM 668 O O . ALA A 1 86 ? -1.194 2.157 22.981 1.00 92.31 86 ALA A O 1
ATOM 669 N N . VAL A 1 87 ? 0.255 2.969 21.470 1.00 94.38 87 VAL A N 1
ATOM 670 C CA . VAL A 1 87 ? -0.226 2.130 20.366 1.00 94.38 87 VAL A CA 1
ATOM 671 C C . VAL A 1 87 ? 0.038 0.656 20.656 1.00 94.38 87 VAL A C 1
ATOM 673 O O . VAL A 1 87 ? -0.874 -0.159 20.540 1.00 94.38 87 VAL A O 1
ATOM 676 N N . ARG A 1 88 ? 1.230 0.300 21.143 1.00 94.81 88 ARG A N 1
ATOM 677 C CA . ARG A 1 88 ? 1.553 -1.082 21.523 1.00 94.81 88 ARG A CA 1
ATOM 678 C C . ARG A 1 88 ? 0.604 -1.625 22.590 1.00 94.81 88 ARG A C 1
ATOM 680 O O . ARG A 1 88 ? 0.070 -2.718 22.424 1.00 94.81 88 ARG A O 1
ATOM 687 N N . ARG A 1 89 ? 0.365 -0.866 23.665 1.00 94.75 89 ARG A N 1
ATOM 688 C CA . ARG A 1 89 ? -0.590 -1.239 24.728 1.00 94.75 89 ARG A CA 1
ATOM 689 C C . ARG A 1 89 ? -2.007 -1.400 24.180 1.00 94.75 89 ARG A C 1
ATOM 691 O O . ARG A 1 89 ? -2.684 -2.367 24.516 1.00 94.75 89 ARG A O 1
ATOM 698 N N . SER A 1 90 ? -2.409 -0.511 23.273 1.00 95.50 90 SER A N 1
ATOM 699 C CA . SER A 1 90 ? -3.701 -0.583 22.586 1.00 95.50 90 SER A CA 1
ATOM 700 C C . SER A 1 90 ? -3.852 -1.878 21.789 1.00 95.50 90 SER A C 1
ATOM 702 O O . SER A 1 90 ? -4.878 -2.539 21.907 1.00 95.50 90 SER A O 1
ATOM 704 N N . LEU A 1 91 ? -2.825 -2.294 21.041 1.00 95.50 91 LEU A N 1
ATOM 705 C CA . LEU A 1 91 ? -2.856 -3.551 20.285 1.00 95.50 91 LEU A CA 1
ATOM 706 C C . LEU A 1 91 ? -2.837 -4.791 21.182 1.00 95.50 91 LEU A C 1
ATOM 708 O O . LEU A 1 91 ? -3.532 -5.760 20.885 1.00 95.50 91 LEU A O 1
ATOM 712 N N . LEU A 1 92 ? -2.071 -4.768 22.278 1.00 95.81 92 LEU A N 1
ATOM 713 C CA . LEU A 1 92 ? -2.053 -5.857 23.260 1.00 95.81 92 LEU A CA 1
ATOM 714 C C . LEU A 1 92 ? -3.437 -6.054 23.880 1.00 95.81 92 LEU A C 1
ATOM 716 O O . LEU A 1 92 ? -3.959 -7.169 23.861 1.00 95.81 92 LEU A O 1
ATOM 720 N N . ARG A 1 93 ? -4.062 -4.965 24.348 1.00 95.62 93 ARG A N 1
ATOM 721 C CA . ARG A 1 93 ? -5.406 -5.024 24.926 1.00 95.62 93 ARG A CA 1
ATOM 722 C C . ARG A 1 93 ? -6.444 -5.420 23.886 1.00 95.62 93 ARG A C 1
ATOM 724 O O . ARG A 1 93 ? -7.275 -6.279 24.144 1.00 95.62 93 ARG A O 1
ATOM 731 N N . PHE A 1 94 ? -6.363 -4.860 22.684 1.00 94.12 94 PHE A N 1
ATOM 732 C CA . PHE A 1 94 ? -7.247 -5.231 21.585 1.00 94.12 94 PHE A CA 1
ATOM 733 C C . PHE A 1 94 ? -7.180 -6.736 21.280 1.00 94.12 94 PHE A C 1
ATOM 735 O O . PHE A 1 94 ? -8.214 -7.391 21.152 1.00 94.12 94 PHE A O 1
ATOM 742 N N . ARG A 1 95 ? -5.966 -7.299 21.205 1.00 93.56 95 ARG A N 1
ATOM 743 C CA . ARG A 1 95 ? -5.742 -8.733 20.984 1.00 93.56 95 ARG A CA 1
ATOM 744 C C . ARG A 1 95 ? -6.349 -9.577 22.103 1.00 93.56 95 ARG A C 1
ATOM 746 O O . ARG A 1 95 ? -6.965 -10.598 21.815 1.00 93.56 95 ARG A O 1
ATOM 753 N N . GLU A 1 96 ? -6.181 -9.161 23.356 1.00 94.31 96 GLU A N 1
ATOM 754 C CA . GLU A 1 96 ? -6.788 -9.825 24.512 1.00 94.31 96 GLU A CA 1
ATOM 755 C C . GLU A 1 96 ? -8.317 -9.828 24.411 1.00 94.31 96 GLU A C 1
ATOM 757 O O . GLU A 1 96 ? -8.929 -10.892 24.476 1.00 94.31 96 GLU A O 1
ATOM 762 N N . LEU A 1 97 ? -8.929 -8.665 24.157 1.00 92.31 97 LEU A N 1
ATOM 763 C CA . LEU A 1 97 ? -10.379 -8.537 24.002 1.00 92.31 97 LEU A CA 1
ATOM 764 C C . LEU A 1 97 ? -10.912 -9.421 22.875 1.00 92.31 97 LEU A C 1
ATOM 766 O O . LEU A 1 97 ? -11.934 -10.085 23.047 1.00 92.31 97 LEU A O 1
ATOM 770 N N . LEU A 1 98 ? -10.222 -9.449 21.734 1.00 89.50 98 LEU A N 1
ATOM 771 C CA . LEU A 1 98 ? -10.628 -10.239 20.576 1.00 89.50 98 LEU A CA 1
ATOM 772 C C . LEU A 1 98 ? -10.626 -11.748 20.873 1.00 89.50 98 LEU A C 1
ATOM 774 O O . LEU A 1 98 ? -11.507 -12.473 20.411 1.00 89.50 98 LEU A O 1
ATOM 778 N N . LEU A 1 99 ? -9.644 -12.228 21.640 1.00 91.50 99 LEU A N 1
ATOM 779 C CA . LEU A 1 99 ? -9.524 -13.643 21.992 1.00 91.50 99 LEU A CA 1
ATOM 780 C C . LEU A 1 99 ? -10.462 -14.045 23.139 1.00 91.50 99 LEU A C 1
ATOM 782 O O . LEU A 1 99 ? -11.025 -15.138 23.091 1.00 91.50 99 LEU A O 1
ATOM 786 N N . ALA A 1 100 ? -10.644 -13.172 24.134 1.00 93.06 100 ALA A N 1
ATOM 787 C CA . ALA A 1 100 ? -11.432 -13.448 25.336 1.00 93.06 100 ALA A CA 1
ATOM 788 C C . ALA A 1 100 ? -12.948 -13.312 25.126 1.00 93.06 100 ALA A C 1
ATOM 790 O O . ALA A 1 100 ? -13.722 -14.012 25.780 1.00 93.06 100 ALA A O 1
ATOM 791 N N . SER A 1 101 ? -13.383 -12.429 24.220 1.00 91.25 101 SER A N 1
ATOM 792 C CA . SER A 1 101 ? -14.810 -12.212 23.967 1.00 91.25 101 SER A CA 1
ATOM 793 C C . SER A 1 101 ? -15.466 -13.459 23.371 1.00 91.25 101 SER A C 1
ATOM 795 O O . SER A 1 101 ? -14.922 -14.115 22.476 1.00 91.25 101 SER A O 1
ATOM 797 N N . ARG A 1 102 ? -16.685 -13.762 23.824 1.00 90.81 102 ARG A N 1
ATOM 798 C CA . ARG A 1 102 ? -17.483 -14.909 23.363 1.00 90.81 102 ARG A CA 1
ATOM 799 C C . ARG A 1 102 ? -18.374 -14.564 22.180 1.00 90.81 102 ARG A C 1
ATOM 801 O O . ARG A 1 102 ? -18.735 -15.446 21.408 1.00 90.81 102 ARG A O 1
ATOM 808 N N . THR A 1 103 ? -18.733 -13.289 22.039 1.00 88.25 103 THR A N 1
ATOM 809 C CA . THR A 1 103 ? -19.588 -12.790 20.953 1.00 88.25 103 THR A CA 1
ATOM 810 C C . THR A 1 103 ? -19.051 -11.483 20.376 1.00 88.25 103 THR A C 1
ATOM 812 O O . THR A 1 103 ? -18.419 -10.701 21.088 1.00 88.25 103 THR A O 1
ATOM 815 N N . GLU A 1 104 ? -19.366 -11.198 19.108 1.00 85.06 104 GLU A N 1
ATOM 816 C CA . GLU A 1 104 ? -19.043 -9.908 18.478 1.00 85.06 104 GLU A CA 1
ATOM 817 C C . GLU A 1 104 ? -19.636 -8.735 19.278 1.00 85.06 104 GLU A C 1
ATOM 819 O O . GLU A 1 104 ? -18.991 -7.707 19.477 1.00 85.06 104 GLU A O 1
ATOM 824 N N . ARG A 1 105 ? -20.858 -8.903 19.797 1.00 85.69 105 ARG A N 1
ATOM 825 C CA . ARG A 1 105 ? -21.547 -7.882 20.596 1.00 85.69 105 ARG A CA 1
ATOM 826 C C . ARG A 1 105 ? -20.777 -7.523 21.868 1.00 85.69 105 ARG A C 1
ATOM 828 O O . ARG A 1 105 ? -20.631 -6.342 22.173 1.00 85.69 105 ARG A O 1
ATOM 835 N N . GLU A 1 106 ? -20.298 -8.529 22.597 1.00 89.06 106 GLU A N 1
ATOM 836 C CA . GLU A 1 106 ? -19.470 -8.344 23.796 1.00 89.06 106 GLU A CA 1
ATOM 837 C C . GLU A 1 106 ? -18.163 -7.628 23.449 1.00 89.06 106 GLU A C 1
ATOM 839 O O . GLU A 1 106 ? -17.839 -6.605 24.048 1.00 89.06 106 GLU A O 1
ATOM 844 N N . PHE A 1 107 ? -17.472 -8.104 22.413 1.00 88.25 107 PHE A N 1
ATOM 845 C CA . PHE A 1 107 ? -16.231 -7.506 21.937 1.00 88.25 107 PHE A CA 1
ATOM 846 C C . PHE A 1 107 ? -16.391 -6.014 21.609 1.00 88.25 107 PHE A C 1
ATOM 848 O O . PHE A 1 107 ? -15.622 -5.182 22.089 1.00 88.25 107 PHE A O 1
ATOM 855 N N . ARG A 1 108 ? -17.430 -5.651 20.847 1.00 85.38 108 ARG A N 1
ATOM 856 C CA . ARG A 1 108 ? -17.721 -4.256 20.473 1.00 85.38 108 ARG A CA 1
ATOM 857 C C . ARG A 1 108 ? -18.060 -3.391 21.681 1.00 85.38 108 ARG A C 1
ATOM 859 O O . ARG A 1 108 ? -17.636 -2.237 21.744 1.00 85.38 108 ARG A O 1
ATOM 866 N N . HIS A 1 109 ? -18.814 -3.936 22.634 1.00 87.62 109 HIS A N 1
ATOM 867 C CA . HIS A 1 109 ? -19.149 -3.226 23.863 1.00 87.62 109 HIS A CA 1
ATOM 868 C C . HIS A 1 109 ? -17.885 -2.859 24.650 1.00 87.62 109 HIS A C 1
ATOM 870 O O . HIS A 1 109 ? -17.728 -1.699 25.041 1.00 87.62 109 HIS A O 1
ATOM 876 N N . THR A 1 110 ? -16.973 -3.816 24.829 1.00 89.69 110 THR A N 1
ATOM 877 C CA . THR A 1 110 ? -15.729 -3.607 25.580 1.00 89.69 110 THR A CA 1
ATOM 878 C C . THR A 1 110 ? -14.737 -2.728 24.820 1.00 89.69 110 THR A C 1
ATOM 880 O O . THR A 1 110 ? -14.110 -1.845 25.401 1.00 89.69 110 THR A O 1
ATOM 883 N N . LEU A 1 111 ? -14.653 -2.874 23.494 1.00 89.31 111 LEU A N 1
ATOM 884 C CA . LEU A 1 111 ? -13.849 -1.987 22.651 1.00 89.31 111 LEU A CA 1
ATOM 885 C C . LEU A 1 111 ? -14.270 -0.519 22.835 1.00 89.31 111 LEU A C 1
ATOM 887 O O . LEU A 1 111 ? -13.429 0.357 23.015 1.00 89.31 111 LEU A O 1
ATOM 891 N N . ARG A 1 112 ? -15.579 -0.247 22.869 1.00 88.50 112 ARG A N 1
ATOM 892 C CA . ARG A 1 112 ? -16.116 1.100 23.110 1.00 88.50 112 ARG A CA 1
ATOM 893 C C . ARG A 1 112 ? -15.775 1.637 24.501 1.00 88.50 112 ARG A C 1
ATOM 895 O O . ARG A 1 112 ? -15.452 2.820 24.640 1.00 88.50 112 ARG A O 1
ATOM 902 N N . SER A 1 113 ? -15.919 0.810 25.536 1.00 90.75 113 SER A N 1
ATOM 903 C CA . SER A 1 113 ? -15.713 1.254 26.919 1.00 90.75 113 SER A CA 1
ATOM 904 C C . SER A 1 113 ? -14.244 1.555 27.215 1.00 90.75 113 SER A C 1
ATOM 906 O O . SER A 1 113 ? -13.958 2.455 28.002 1.00 90.75 113 SER A O 1
ATOM 908 N N . GLU A 1 114 ? -13.316 0.869 26.547 1.00 94.56 114 GLU A N 1
ATOM 909 C CA . GLU A 1 114 ? -11.888 0.976 26.846 1.00 94.56 114 GLU A CA 1
ATOM 910 C C . GLU A 1 114 ? -11.096 1.855 25.876 1.00 94.56 114 GLU A C 1
ATOM 912 O O . GLU A 1 114 ? -10.048 2.377 26.258 1.00 94.56 114 GLU A O 1
ATOM 917 N N . PHE A 1 115 ? -11.583 2.084 24.653 1.00 94.56 115 PHE A N 1
ATOM 918 C CA . PHE A 1 115 ? -10.852 2.842 23.635 1.00 94.56 115 PHE A CA 1
ATOM 919 C C . PHE A 1 115 ? -11.482 4.213 23.371 1.00 94.56 115 PHE A C 1
ATOM 921 O O . PHE A 1 115 ? -12.701 4.404 23.423 1.00 94.56 115 PHE A O 1
ATOM 928 N N . SER A 1 116 ? -10.624 5.193 23.098 1.00 94.25 116 SER A N 1
ATOM 929 C CA . SER A 1 116 ? -10.994 6.496 22.542 1.00 94.25 116 SER A CA 1
ATOM 930 C C . SER A 1 116 ? -10.846 6.478 21.025 1.00 94.25 116 SER A C 1
ATOM 932 O O . SER A 1 116 ? -9.946 5.817 20.502 1.00 94.25 116 SER A O 1
ATOM 934 N N . LEU A 1 117 ? -11.700 7.238 20.337 1.00 93.75 117 LEU A N 1
ATOM 935 C CA . LEU A 1 117 ? -11.642 7.418 18.890 1.00 93.75 117 LEU A CA 1
ATOM 936 C C . LEU A 1 117 ? -10.993 8.745 18.523 1.00 93.75 117 LEU A C 1
ATOM 938 O O . LEU A 1 117 ? -11.271 9.784 19.125 1.00 93.75 117 LEU A O 1
ATOM 942 N N . TYR A 1 118 ? -10.166 8.700 17.488 1.00 93.94 118 TYR A N 1
ATOM 943 C CA . TYR A 1 118 ? -9.551 9.865 16.876 1.00 93.94 118 TYR A CA 1
ATOM 944 C C . TYR A 1 118 ? -9.788 9.831 15.376 1.00 93.94 118 TYR A C 1
ATOM 946 O O . TYR A 1 118 ? -9.487 8.841 14.718 1.00 93.94 118 TYR A O 1
ATOM 954 N N . ARG A 1 119 ? -10.317 10.913 14.819 1.00 93.38 119 ARG A N 1
ATOM 955 C CA . ARG A 1 119 ? -10.559 11.048 13.384 1.00 93.38 119 ARG A CA 1
ATOM 956 C C . ARG A 1 119 ? -9.487 11.949 12.768 1.00 93.38 119 ARG A C 1
ATOM 958 O O . ARG A 1 119 ? -9.180 12.980 13.373 1.00 93.38 119 ARG A O 1
ATOM 965 N N . PRO A 1 120 ? -8.943 11.621 11.584 1.00 92.75 120 PRO A N 1
ATOM 966 C CA . PRO A 1 120 ? -8.144 12.563 10.817 1.00 92.75 120 PRO A CA 1
ATOM 967 C C . PRO A 1 120 ? -8.916 13.851 10.541 1.00 92.75 120 PRO A C 1
ATOM 969 O O . PRO A 1 120 ? -10.140 13.827 10.449 1.00 92.75 120 PRO A O 1
ATOM 972 N N . ARG A 1 121 ? -8.230 14.979 10.367 1.00 89.19 121 ARG A N 1
ATOM 973 C CA . ARG A 1 121 ? -8.862 16.218 9.886 1.00 89.19 121 ARG A CA 1
ATOM 974 C C . ARG A 1 121 ? -9.283 16.132 8.424 1.00 89.19 121 ARG A C 1
ATOM 976 O O . ARG A 1 121 ? -10.157 16.884 8.008 1.00 89.19 121 ARG A O 1
ATOM 983 N N . GLY A 1 122 ? -8.729 15.188 7.668 1.00 86.44 122 GLY A N 1
ATOM 984 C CA . GLY A 1 122 ? -9.005 15.066 6.245 1.00 86.44 122 GLY A CA 1
ATOM 985 C C . GLY A 1 122 ? -8.374 16.204 5.442 1.00 86.44 122 GLY A C 1
ATOM 986 O O . GLY A 1 122 ? -7.772 17.123 5.993 1.00 86.44 122 GLY A O 1
ATOM 987 N N . HIS A 1 123 ? -8.523 16.156 4.119 1.00 79.00 123 HIS A N 1
ATOM 988 C CA . HIS A 1 123 ? -8.059 17.248 3.253 1.00 79.00 123 HIS A CA 1
ATOM 989 C C . HIS A 1 123 ? -8.967 18.489 3.359 1.00 79.00 123 HIS A C 1
ATOM 991 O O . HIS A 1 123 ? -8.563 19.596 3.019 1.00 79.00 123 HIS A O 1
ATOM 997 N N . ASP A 1 124 ? -10.207 18.305 3.811 1.00 82.00 124 ASP A N 1
ATOM 998 C CA . ASP A 1 124 ? -11.234 19.342 3.898 1.00 82.00 124 ASP A CA 1
ATOM 999 C C . ASP A 1 124 ? -11.369 19.959 5.301 1.00 82.00 124 ASP A C 1
ATOM 1001 O O . ASP A 1 124 ? -12.138 20.896 5.481 1.00 82.00 124 ASP A O 1
ATOM 1005 N N . GLY A 1 125 ? -10.644 19.446 6.301 1.00 83.31 125 GLY A N 1
ATOM 1006 C CA . GLY A 1 125 ? -10.772 19.867 7.699 1.00 83.31 125 GLY A CA 1
ATOM 1007 C C . GLY A 1 125 ? -12.001 19.298 8.425 1.00 83.31 125 GLY A C 1
ATOM 1008 O O . GLY A 1 125 ? -12.116 19.471 9.641 1.00 83.31 125 GLY A O 1
ATOM 1009 N N . TYR A 1 126 ? -12.886 18.583 7.721 1.00 85.19 126 TYR A N 1
ATOM 1010 C CA . TYR A 1 126 ? -14.124 17.997 8.252 1.00 85.19 126 TYR A CA 1
ATOM 1011 C C . TYR A 1 126 ? -14.001 16.499 8.559 1.00 85.19 126 TYR A C 1
ATOM 1013 O O . TYR A 1 126 ? -14.949 15.866 9.031 1.00 85.19 126 TYR A O 1
ATOM 1021 N N . GLY A 1 127 ? -12.816 15.935 8.344 1.00 88.38 127 GLY A N 1
ATOM 1022 C CA . GLY A 1 127 ? -12.474 14.554 8.652 1.00 88.38 127 GLY A CA 1
ATOM 1023 C C . GLY A 1 127 ? -12.855 13.542 7.588 1.00 88.38 127 GLY A C 1
ATOM 1024 O O . GLY A 1 127 ? -12.915 12.348 7.883 1.00 88.38 127 GLY A O 1
ATOM 1025 N N . ARG A 1 128 ? -13.079 14.003 6.352 1.00 92.69 128 ARG A N 1
ATOM 1026 C CA . ARG A 1 128 ? -13.317 13.125 5.210 1.00 92.69 128 ARG A CA 1
ATOM 1027 C C . ARG A 1 128 ? -11.999 12.543 4.707 1.00 92.69 128 ARG A C 1
ATOM 1029 O O . ARG A 1 128 ? -11.046 13.270 4.414 1.00 92.69 128 ARG A O 1
ATOM 1036 N N . VAL A 1 129 ? -11.970 11.224 4.557 1.00 95.62 129 VAL A N 1
ATOM 1037 C CA . VAL A 1 129 ? -10.848 10.485 3.972 1.00 95.62 129 VAL A CA 1
ATOM 1038 C C . VAL A 1 129 ? -11.282 9.921 2.629 1.00 95.62 129 VAL A C 1
ATOM 1040 O O . VAL A 1 129 ? -12.341 9.309 2.520 1.00 95.62 129 VAL A O 1
ATOM 1043 N N . HIS A 1 130 ? -10.481 10.139 1.591 1.00 96.75 130 HIS A N 1
ATOM 1044 C CA . HIS A 1 130 ? -10.678 9.501 0.297 1.00 96.75 130 HIS A CA 1
ATOM 1045 C C . HIS A 1 130 ? -9.923 8.171 0.265 1.00 96.75 130 HIS A C 1
ATOM 1047 O O . HIS A 1 130 ? -8.694 8.142 0.407 1.00 96.75 130 HIS A O 1
ATOM 1053 N N . PHE A 1 131 ? -10.684 7.094 0.091 1.00 97.44 131 PHE A N 1
ATOM 1054 C CA . PHE A 1 131 ? -10.208 5.724 0.038 1.00 97.44 131 PHE A CA 1
ATOM 1055 C C . PHE A 1 131 ? -10.025 5.271 -1.407 1.00 97.44 131 PHE A C 1
ATOM 1057 O O . PHE A 1 131 ? -10.923 5.411 -2.240 1.00 97.44 131 PHE A O 1
ATOM 1064 N N . THR A 1 132 ? -8.876 4.658 -1.663 1.00 97.06 132 THR A N 1
ATOM 1065 C CA . THR A 1 132 ? -8.642 3.788 -2.817 1.00 97.06 132 THR A CA 1
ATOM 1066 C C . THR A 1 132 ? -8.393 2.356 -2.343 1.00 97.06 132 THR A C 1
ATOM 1068 O O . THR A 1 132 ? -8.392 2.079 -1.137 1.00 97.06 132 THR A O 1
ATOM 1071 N N . GLY A 1 133 ? -8.247 1.425 -3.284 1.00 97.12 133 GLY A N 1
ATOM 1072 C CA . GLY A 1 133 ? -7.853 0.055 -2.993 1.00 97.12 133 GLY A CA 1
ATOM 1073 C C . GLY A 1 133 ? -6.568 -0.320 -3.714 1.00 97.12 133 GLY A C 1
ATOM 1074 O O . GLY A 1 133 ? -6.397 -0.012 -4.896 1.00 97.12 133 GLY A O 1
ATOM 1075 N N . TYR A 1 134 ? -5.724 -1.091 -3.032 1.00 97.69 134 TYR A N 1
ATOM 1076 C CA . TYR A 1 134 ? -4.522 -1.688 -3.607 1.00 97.69 134 TYR A CA 1
ATOM 1077 C C . TYR A 1 134 ? -4.487 -3.197 -3.377 1.00 97.69 134 TYR A C 1
ATOM 1079 O O . TYR A 1 134 ? -5.207 -3.758 -2.545 1.00 97.69 134 TYR A O 1
ATOM 1087 N N . PHE A 1 135 ? -3.676 -3.887 -4.168 1.00 97.50 135 PHE A N 1
ATOM 1088 C CA . PHE A 1 135 ? -3.588 -5.342 -4.166 1.00 97.50 135 PHE A CA 1
ATOM 1089 C C . PHE A 1 135 ? -2.201 -5.780 -4.623 1.00 97.50 135 PHE A C 1
ATOM 1091 O O . PHE A 1 135 ? -1.459 -5.023 -5.240 1.00 97.50 135 PHE A O 1
ATOM 1098 N N . ARG A 1 136 ? -1.856 -7.041 -4.378 1.00 97.44 136 ARG A N 1
ATOM 1099 C CA . ARG A 1 136 ? -0.647 -7.635 -4.939 1.00 97.44 136 ARG A CA 1
ATOM 1100 C C . ARG A 1 136 ? -0.983 -8.402 -6.223 1.00 97.44 136 ARG A C 1
ATOM 1102 O O . ARG A 1 136 ? -1.631 -9.450 -6.137 1.00 97.44 136 ARG A O 1
ATOM 1109 N N . PRO A 1 137 ? -0.546 -7.948 -7.406 1.00 97.25 137 PRO A N 1
ATOM 1110 C CA . PRO A 1 137 ? -0.809 -8.651 -8.651 1.00 97.25 137 PRO A CA 1
ATOM 1111 C C . PRO A 1 137 ? -0.079 -9.992 -8.715 1.00 97.25 137 PRO A C 1
ATOM 1113 O O . PRO A 1 137 ? 0.976 -10.186 -8.105 1.00 97.25 137 PRO A O 1
ATOM 1116 N N . THR A 1 138 ? -0.647 -10.913 -9.491 1.00 97.06 138 THR A N 1
ATOM 1117 C CA . THR A 1 138 ? 0.014 -12.156 -9.902 1.00 97.06 138 THR A CA 1
ATOM 1118 C C . THR A 1 138 ? 0.166 -12.137 -11.415 1.00 97.06 138 THR A C 1
ATOM 1120 O O . THR A 1 138 ? -0.838 -12.112 -12.122 1.00 97.06 138 THR A O 1
ATOM 1123 N N . TYR A 1 139 ? 1.403 -12.122 -11.908 1.00 97.56 139 TYR A N 1
ATOM 1124 C CA . TYR A 1 139 ? 1.687 -12.024 -13.341 1.00 97.56 139 TYR A CA 1
ATOM 1125 C C . TYR A 1 139 ? 2.575 -13.162 -13.823 1.00 97.56 139 TYR A C 1
ATOM 1127 O O . TYR A 1 139 ? 3.452 -13.650 -13.108 1.00 97.56 139 TYR A O 1
ATOM 1135 N N . ARG A 1 140 ? 2.374 -13.554 -15.082 1.00 98.12 140 ARG A N 1
ATOM 1136 C CA . ARG A 1 140 ? 3.288 -14.454 -15.785 1.00 98.12 140 ARG A CA 1
ATOM 1137 C C . ARG A 1 140 ? 4.576 -13.703 -16.110 1.00 98.12 140 ARG A C 1
ATOM 1139 O O . ARG A 1 140 ? 4.529 -12.565 -16.570 1.00 98.12 140 ARG A O 1
ATOM 1146 N N . ALA A 1 141 ? 5.718 -14.350 -15.915 1.00 98.56 141 ALA A N 1
ATOM 1147 C CA . ALA A 1 141 ? 7.020 -13.740 -16.162 1.00 98.56 141 ALA A CA 1
ATOM 1148 C C . ALA A 1 141 ? 8.019 -14.725 -16.776 1.00 98.56 141 ALA A C 1
ATOM 1150 O O . ALA A 1 141 ? 7.825 -15.939 -16.757 1.00 98.56 141 ALA A O 1
ATOM 1151 N N . SER A 1 142 ? 9.131 -14.200 -17.279 1.00 98.56 142 SER A N 1
ATOM 1152 C CA . SER A 1 142 ? 10.296 -14.977 -17.698 1.00 98.56 142 SER A CA 1
ATOM 1153 C C . SER A 1 142 ? 11.536 -14.556 -16.917 1.00 98.56 142 SER A C 1
ATOM 1155 O O . SER A 1 142 ? 11.666 -13.394 -16.532 1.00 98.56 142 SER A O 1
ATOM 1157 N N . ARG A 1 143 ? 12.451 -15.506 -16.688 1.00 97.50 143 ARG A N 1
ATOM 1158 C CA . ARG A 1 143 ? 13.794 -15.258 -16.125 1.00 97.50 143 ARG A CA 1
ATOM 1159 C C . ARG A 1 143 ? 14.803 -14.790 -17.169 1.00 97.50 143 ARG A C 1
ATOM 1161 O O . ARG A 1 143 ? 15.932 -14.482 -16.818 1.00 97.50 143 ARG A O 1
ATOM 1168 N N . VAL A 1 144 ? 14.415 -14.788 -18.438 1.00 97.19 144 VAL A N 1
ATOM 1169 C CA . VAL A 1 144 ? 15.230 -14.313 -19.556 1.00 97.19 144 VAL A CA 1
ATOM 1170 C C . VAL A 1 144 ? 14.363 -13.501 -20.507 1.00 97.19 144 VAL A C 1
ATOM 1172 O O . VAL A 1 144 ? 13.170 -13.781 -20.670 1.00 97.19 144 VAL A O 1
ATOM 1175 N N . ARG A 1 145 ? 14.953 -12.501 -21.160 1.00 97.88 145 ARG A N 1
ATOM 1176 C CA . ARG A 1 145 ? 14.269 -11.745 -22.212 1.00 97.88 145 ARG A CA 1
ATOM 1177 C C . ARG A 1 145 ? 13.923 -12.675 -23.377 1.00 97.88 145 ARG A C 1
ATOM 1179 O O . ARG A 1 145 ? 14.768 -13.439 -23.830 1.00 97.88 145 ARG A O 1
ATOM 1186 N N . THR A 1 146 ? 12.698 -12.585 -23.884 1.00 97.69 146 THR A N 1
ATOM 1187 C CA . THR A 1 146 ? 12.234 -13.316 -25.079 1.00 97.69 146 THR A CA 1
ATOM 1188 C C . THR A 1 146 ? 11.431 -12.382 -25.983 1.00 97.69 146 THR A C 1
ATOM 1190 O O . THR A 1 146 ? 11.225 -11.221 -25.639 1.00 97.69 146 THR A O 1
ATOM 1193 N N . ALA A 1 147 ? 10.946 -12.868 -27.129 1.00 96.31 147 ALA A N 1
ATOM 1194 C CA . ALA A 1 147 ? 10.046 -12.090 -27.984 1.00 96.31 147 ALA A CA 1
ATOM 1195 C C . ALA A 1 147 ? 8.738 -11.698 -27.266 1.00 96.31 147 ALA A C 1
ATOM 1197 O O . ALA A 1 147 ? 8.236 -10.595 -27.477 1.00 96.31 147 ALA A O 1
ATOM 1198 N N . THR A 1 148 ? 8.229 -12.570 -26.387 1.00 96.56 148 THR A N 1
ATOM 1199 C CA . THR A 1 148 ? 7.001 -12.342 -25.610 1.00 96.56 148 THR A CA 1
ATOM 1200 C C . THR A 1 148 ? 7.275 -11.545 -24.336 1.00 96.56 148 THR A C 1
ATOM 1202 O O . THR A 1 148 ? 6.610 -10.551 -24.072 1.00 96.56 148 THR A O 1
ATOM 1205 N N . PHE A 1 149 ? 8.275 -11.948 -23.549 1.00 98.25 149 PHE A N 1
ATOM 1206 C CA . PHE A 1 149 ? 8.616 -11.323 -22.268 1.00 98.25 149 PHE A CA 1
ATOM 1207 C C . PHE A 1 149 ? 9.750 -10.317 -22.462 1.00 98.25 149 PHE A C 1
ATOM 1209 O O . PHE A 1 149 ? 10.929 -10.684 -22.446 1.00 98.25 149 PHE A O 1
ATOM 1216 N N . ARG A 1 150 ? 9.387 -9.049 -22.682 1.00 97.31 150 ARG A N 1
ATOM 1217 C CA . ARG A 1 150 ? 10.323 -7.980 -23.076 1.00 97.31 150 ARG A CA 1
ATOM 1218 C C . ARG A 1 150 ? 10.481 -6.863 -22.054 1.00 97.31 150 ARG A C 1
ATOM 1220 O O . ARG A 1 150 ? 11.442 -6.113 -22.179 1.00 97.31 150 ARG A O 1
ATOM 1227 N N . TYR A 1 151 ? 9.585 -6.758 -21.074 1.00 98.12 151 TYR A N 1
ATOM 1228 C CA . TYR A 1 151 ? 9.512 -5.606 -20.169 1.00 98.12 151 TYR A CA 1
ATOM 1229 C C . TYR A 1 151 ? 10.104 -5.949 -18.798 1.00 98.12 151 TYR A C 1
ATOM 1231 O O . TYR A 1 151 ? 9.468 -6.675 -18.034 1.00 98.12 151 TYR A O 1
ATOM 1239 N N . PRO A 1 152 ? 11.330 -5.507 -18.485 1.00 98.44 152 PRO A N 1
ATOM 1240 C CA . PRO A 1 152 ? 11.997 -5.868 -17.243 1.00 98.44 152 PRO A CA 1
ATOM 1241 C C . PRO A 1 152 ? 11.457 -5.107 -16.026 1.00 98.44 152 PRO A C 1
ATOM 1243 O O . PRO A 1 152 ? 11.116 -3.930 -16.108 1.00 98.44 152 PRO A O 1
ATOM 1246 N N . ILE A 1 153 ? 11.485 -5.763 -14.867 1.00 98.69 153 ILE A N 1
ATOM 1247 C CA . ILE A 1 153 ? 11.562 -5.096 -13.559 1.00 98.69 153 ILE A CA 1
ATOM 1248 C C . ILE A 1 153 ? 12.975 -5.258 -13.001 1.00 98.69 153 ILE A C 1
ATOM 1250 O O . ILE A 1 153 ? 13.655 -6.244 -13.299 1.00 98.69 153 ILE A O 1
ATOM 1254 N N . TYR A 1 154 ? 13.431 -4.310 -12.184 1.00 98.69 154 TYR A N 1
ATOM 1255 C CA . TYR A 1 154 ? 14.849 -4.203 -11.836 1.00 98.69 154 TYR A CA 1
ATOM 1256 C C . TYR A 1 154 ? 15.126 -4.292 -10.343 1.00 98.69 154 TYR A C 1
ATOM 1258 O O . TYR A 1 154 ? 14.375 -3.769 -9.518 1.00 98.69 154 TYR A O 1
ATOM 1266 N N . ARG A 1 155 ? 16.280 -4.880 -10.016 1.00 98.56 155 ARG A N 1
ATOM 1267 C CA . ARG A 1 155 ? 16.916 -4.732 -8.706 1.00 98.56 155 ARG A CA 1
ATOM 1268 C C . ARG A 1 155 ? 17.413 -3.312 -8.500 1.00 98.56 155 ARG A C 1
ATOM 1270 O O . ARG A 1 155 ? 17.822 -2.649 -9.454 1.00 98.56 155 ARG A O 1
ATOM 1277 N N . ARG A 1 156 ? 17.451 -2.875 -7.240 1.00 98.06 156 ARG A N 1
ATOM 1278 C CA . ARG A 1 156 ? 18.099 -1.611 -6.881 1.00 98.06 156 ARG A CA 1
ATOM 1279 C C . ARG A 1 156 ? 19.607 -1.713 -7.165 1.00 98.06 156 ARG A C 1
ATOM 1281 O O . ARG A 1 156 ? 20.234 -2.667 -6.700 1.00 98.06 156 ARG A O 1
ATOM 1288 N N . PRO A 1 157 ? 20.207 -0.765 -7.906 1.00 96.75 157 PRO A N 1
ATOM 1289 C CA . PRO A 1 157 ? 21.650 -0.751 -8.131 1.00 96.75 157 PRO A CA 1
ATOM 1290 C C . PRO A 1 157 ? 22.438 -0.623 -6.813 1.00 96.75 157 PRO A C 1
ATOM 1292 O O . PRO A 1 157 ? 22.025 0.148 -5.947 1.00 96.75 157 PRO A O 1
ATOM 1295 N N . PRO A 1 158 ? 23.587 -1.308 -6.645 1.00 95.81 158 PRO A N 1
ATOM 1296 C CA . PRO A 1 158 ? 24.388 -1.205 -5.419 1.00 95.81 158 PRO A CA 1
ATOM 1297 C C . PRO A 1 158 ? 24.859 0.223 -5.107 1.00 95.81 158 PRO A C 1
ATOM 1299 O O . PRO A 1 158 ? 24.937 0.611 -3.948 1.00 95.81 158 PRO A O 1
ATOM 1302 N N . ASN A 1 159 ? 25.115 1.027 -6.142 1.00 95.44 159 ASN A N 1
ATOM 1303 C CA . ASN A 1 159 ? 25.531 2.424 -6.021 1.00 95.44 159 ASN A CA 1
ATOM 1304 C C . ASN A 1 159 ? 24.357 3.416 -5.935 1.00 95.44 159 ASN A C 1
ATOM 1306 O O . ASN A 1 159 ? 24.578 4.615 -6.079 1.00 95.44 159 ASN A O 1
ATOM 1310 N N . PHE A 1 160 ? 23.117 2.948 -5.736 1.00 97.00 160 PHE A N 1
ATOM 1311 C CA . PHE A 1 160 ? 21.929 3.809 -5.724 1.00 97.00 160 PHE A CA 1
ATOM 1312 C C . PHE A 1 160 ? 22.024 4.940 -4.691 1.00 97.00 160 PHE A C 1
ATOM 1314 O O . PHE A 1 160 ? 21.626 6.061 -4.977 1.00 97.00 160 PHE A O 1
ATOM 1321 N N . ALA A 1 161 ? 22.606 4.675 -3.516 1.00 95.62 161 ALA A N 1
ATOM 1322 C CA . ALA A 1 161 ? 22.799 5.690 -2.475 1.00 95.62 161 ALA A CA 1
ATOM 1323 C C . ALA A 1 161 ? 23.751 6.831 -2.890 1.00 95.62 161 ALA A C 1
ATOM 1325 O O . ALA A 1 161 ? 23.721 7.898 -2.290 1.00 95.62 161 ALA A O 1
ATOM 1326 N N . SER A 1 162 ? 24.586 6.612 -3.909 1.00 96.38 162 SER A N 1
ATOM 1327 C CA . SER A 1 162 ? 25.528 7.600 -4.445 1.00 96.38 162 SER A CA 1
ATOM 1328 C C . SER A 1 162 ? 24.981 8.341 -5.669 1.00 96.38 162 SER A C 1
ATOM 1330 O O . SER A 1 162 ? 25.705 9.120 -6.289 1.00 96.38 162 SER A O 1
ATOM 1332 N N . TRP A 1 163 ? 23.737 8.076 -6.081 1.00 96.62 163 TRP A N 1
ATOM 1333 C CA . TRP A 1 163 ? 23.137 8.782 -7.208 1.00 96.62 163 TRP A CA 1
ATOM 1334 C C . TRP A 1 163 ? 22.878 10.244 -6.841 1.00 96.62 163 TRP A C 1
ATOM 1336 O O . TRP A 1 163 ? 22.345 10.556 -5.780 1.00 96.62 163 TRP A O 1
ATOM 1346 N N . ARG A 1 164 ? 23.248 11.157 -7.742 1.00 96.12 164 ARG A N 1
ATOM 1347 C CA . ARG A 1 164 ? 22.981 12.587 -7.569 1.00 96.12 164 ARG A CA 1
ATOM 1348 C C . ARG A 1 164 ? 21.488 12.864 -7.752 1.00 96.12 164 ARG A C 1
ATOM 1350 O O . ARG A 1 164 ? 20.894 12.349 -8.697 1.00 96.12 164 ARG A O 1
ATOM 1357 N N . ALA A 1 165 ? 20.922 13.716 -6.898 1.00 95.06 165 ALA A N 1
ATOM 1358 C CA . ALA A 1 165 ? 19.583 14.266 -7.084 1.00 95.06 165 ALA A CA 1
ATOM 1359 C C . ALA A 1 165 ? 19.584 15.425 -8.121 1.00 95.06 165 ALA A C 1
ATOM 1361 O O . ALA A 1 165 ? 20.541 16.204 -8.156 1.00 95.06 165 ALA A O 1
ATOM 1362 N N . PRO A 1 166 ? 18.538 15.575 -8.954 1.00 95.38 166 PRO A N 1
ATOM 1363 C CA . PRO A 1 166 ? 17.445 14.623 -9.097 1.00 95.38 166 PRO A CA 1
ATOM 1364 C C . PRO A 1 166 ? 17.933 13.309 -9.724 1.00 95.38 166 PRO A C 1
ATOM 1366 O O . PRO A 1 166 ? 18.807 13.326 -10.597 1.00 95.38 166 PRO A O 1
ATOM 1369 N N . HIS A 1 167 ? 17.380 12.172 -9.291 1.00 97.62 167 HIS A N 1
ATOM 1370 C CA . HIS A 1 167 ? 17.747 10.869 -9.850 1.00 97.62 167 HIS A CA 1
ATOM 1371 C C . HIS A 1 167 ? 17.455 10.802 -11.366 1.00 97.62 167 HIS A C 1
ATOM 1373 O O . HIS A 1 167 ? 16.687 11.611 -11.904 1.00 97.62 167 HIS A O 1
ATOM 1379 N N . PRO A 1 168 ? 18.018 9.821 -12.100 1.00 96.88 168 PRO A N 1
ATOM 1380 C CA . PRO A 1 168 ? 17.637 9.579 -13.487 1.00 96.88 168 PRO A CA 1
ATOM 1381 C C . PRO A 1 168 ? 16.127 9.356 -13.639 1.00 96.88 168 PRO A C 1
ATOM 1383 O O . PRO A 1 168 ? 15.495 8.680 -12.825 1.00 96.88 168 PRO A O 1
ATOM 1386 N N . THR A 1 169 ? 15.548 9.915 -14.702 1.00 96.75 169 THR A N 1
ATOM 1387 C CA . THR A 1 169 ? 14.125 9.746 -15.018 1.00 96.75 169 THR A CA 1
ATOM 1388 C C . THR A 1 169 ? 13.813 8.306 -15.422 1.00 96.75 169 THR A C 1
ATOM 1390 O O . THR A 1 169 ? 14.678 7.595 -15.939 1.00 96.75 169 THR A O 1
ATOM 1393 N N . ARG A 1 170 ? 12.547 7.890 -15.281 1.00 96.12 170 ARG A N 1
ATOM 1394 C CA . ARG A 1 170 ? 12.035 6.626 -15.839 1.00 96.12 170 ARG A CA 1
ATOM 1395 C C . ARG A 1 170 ? 12.516 6.385 -17.271 1.00 96.12 170 ARG A C 1
ATOM 1397 O O . ARG A 1 170 ? 13.099 5.343 -17.536 1.00 96.12 170 ARG A O 1
ATOM 1404 N N . LEU A 1 171 ? 12.345 7.359 -18.166 1.00 95.56 171 LEU A N 1
ATOM 1405 C CA . LEU A 1 171 ? 12.758 7.231 -19.569 1.00 95.56 171 LEU A CA 1
ATOM 1406 C C . LEU A 1 171 ? 14.261 6.960 -19.726 1.00 95.56 171 LEU A C 1
ATOM 1408 O O . LEU A 1 171 ? 14.650 6.147 -20.559 1.00 95.56 171 LEU A O 1
ATOM 1412 N N . SER A 1 172 ? 15.104 7.597 -18.908 1.00 95.88 172 SER A N 1
ATOM 1413 C CA . SER A 1 172 ? 16.550 7.341 -18.897 1.00 95.88 172 SER A CA 1
ATOM 1414 C C . SER A 1 172 ? 16.885 5.918 -18.425 1.00 95.88 172 SER A C 1
ATOM 1416 O O . SER A 1 172 ? 17.829 5.297 -18.919 1.00 95.88 172 SER A O 1
ATOM 1418 N N . LEU A 1 173 ? 16.091 5.373 -17.501 1.00 97.12 173 LEU A N 1
ATOM 1419 C CA . LEU A 1 173 ? 16.308 4.066 -16.882 1.00 97.12 173 LEU A CA 1
ATOM 1420 C C . LEU A 1 173 ? 15.795 2.889 -17.730 1.00 97.12 173 LEU A C 1
ATOM 1422 O O . LEU A 1 173 ? 16.546 1.944 -17.972 1.00 97.12 173 LEU A O 1
ATOM 1426 N N . GLU A 1 174 ? 14.542 2.936 -18.190 1.00 95.75 174 GLU A N 1
ATOM 1427 C CA . GLU A 1 174 ? 13.890 1.829 -18.919 1.00 95.75 174 GLU A CA 1
ATOM 1428 C C . GLU A 1 174 ? 13.755 2.061 -20.432 1.00 95.75 174 GLU A C 1
ATOM 1430 O O . GLU A 1 174 ? 13.311 1.162 -21.142 1.00 95.75 174 GLU A O 1
ATOM 1435 N N . GLY A 1 175 ? 14.156 3.229 -20.940 1.00 95.56 175 GLY A N 1
ATOM 1436 C CA . GLY A 1 175 ? 13.952 3.610 -22.338 1.00 95.56 175 GLY A CA 1
ATOM 1437 C C . GLY A 1 175 ? 12.526 4.092 -22.629 1.00 95.56 175 GLY A C 1
ATOM 1438 O O . GLY A 1 175 ? 11.607 3.935 -21.822 1.00 95.56 175 GLY A O 1
ATOM 1439 N N . TYR A 1 176 ? 12.330 4.701 -23.804 1.00 95.25 176 TYR A N 1
ATOM 1440 C CA . TYR A 1 176 ? 11.022 5.244 -24.186 1.00 95.25 176 TYR A CA 1
ATOM 1441 C C . TYR A 1 176 ? 9.950 4.167 -24.335 1.00 95.25 176 TYR A C 1
ATOM 1443 O O . TYR A 1 176 ? 8.825 4.407 -23.918 1.00 95.25 176 TYR A O 1
ATOM 1451 N N . ASP A 1 177 ? 10.302 2.986 -24.846 1.00 94.94 177 ASP A N 1
ATOM 1452 C CA . ASP A 1 177 ? 9.402 1.839 -25.038 1.00 94.94 177 ASP A CA 1
ATOM 1453 C C . ASP A 1 177 ? 9.341 0.893 -23.820 1.00 94.94 177 ASP A C 1
ATOM 1455 O O . ASP A 1 177 ? 8.621 -0.105 -23.829 1.00 94.94 177 ASP A O 1
ATOM 1459 N N . GLY A 1 178 ? 10.102 1.190 -22.758 1.00 96.12 178 GLY A N 1
ATOM 1460 C CA . GLY A 1 178 ? 10.151 0.398 -21.529 1.00 96.12 178 GLY A CA 1
ATOM 1461 C C . GLY A 1 178 ? 10.831 -0.966 -21.663 1.00 96.12 178 GLY A C 1
ATOM 1462 O O . GLY A 1 178 ? 10.685 -1.795 -20.766 1.00 96.12 178 GLY A O 1
ATOM 1463 N N . THR A 1 179 ? 11.549 -1.246 -22.756 1.00 96.75 179 THR A N 1
ATOM 1464 C CA . THR A 1 179 ? 12.226 -2.542 -22.959 1.00 96.75 179 THR A CA 1
ATOM 1465 C C . THR A 1 179 ? 13.652 -2.593 -22.393 1.00 96.75 179 THR A C 1
ATOM 1467 O O . THR A 1 179 ? 14.380 -3.575 -22.588 1.00 96.75 179 THR A O 1
ATOM 1470 N N . GLY A 1 180 ? 14.040 -1.550 -21.658 1.00 95.69 180 GLY A N 1
ATOM 1471 C CA . GLY A 1 180 ? 15.333 -1.377 -21.012 1.00 95.69 180 GLY A CA 1
ATOM 1472 C C . GLY A 1 180 ? 16.283 -0.491 -21.813 1.00 95.69 180 GLY A C 1
ATOM 1473 O O . GLY A 1 180 ? 16.331 -0.545 -23.040 1.00 95.69 180 GLY A O 1
ATOM 1474 N N . ASN A 1 181 ? 17.095 0.303 -21.110 1.00 95.19 181 ASN A N 1
ATOM 1475 C CA . ASN A 1 181 ? 18.158 1.089 -21.730 1.00 95.19 181 ASN A CA 1
ATOM 1476 C C . ASN A 1 181 ? 19.475 0.277 -21.773 1.00 95.19 181 ASN A C 1
ATOM 1478 O O . ASN A 1 181 ? 20.094 0.074 -20.725 1.00 95.19 181 ASN A O 1
ATOM 1482 N N . PRO A 1 182 ? 19.967 -0.148 -22.956 1.00 91.31 182 PRO A N 1
ATOM 1483 C CA . PRO A 1 182 ? 21.163 -0.990 -23.078 1.00 91.31 182 PRO A CA 1
ATOM 1484 C C . PRO A 1 182 ? 22.475 -0.273 -22.731 1.00 91.31 182 PRO A C 1
ATOM 1486 O O . PRO A 1 182 ? 23.514 -0.926 -22.628 1.00 91.31 182 PRO A O 1
ATOM 1489 N N . ARG A 1 183 ? 22.449 1.055 -22.574 1.00 92.06 183 ARG A N 1
ATOM 1490 C CA . ARG A 1 183 ? 23.571 1.874 -22.082 1.00 92.06 183 ARG A CA 1
ATOM 1491 C C . ARG A 1 183 ? 23.272 2.486 -20.708 1.00 92.06 183 ARG A C 1
ATOM 1493 O O . ARG A 1 183 ? 24.057 3.284 -20.210 1.00 92.06 183 ARG A O 1
ATOM 1500 N N . GLY A 1 184 ? 22.124 2.147 -20.124 1.00 93.19 184 GLY A N 1
ATOM 1501 C CA . GLY A 1 184 ? 21.660 2.695 -18.860 1.00 93.19 184 GLY A CA 1
ATOM 1502 C C . GLY A 1 184 ? 22.256 1.977 -17.649 1.00 93.19 184 GLY A C 1
ATOM 1503 O O . GLY A 1 184 ? 22.737 0.846 -17.757 1.00 93.19 184 GLY A O 1
ATOM 1504 N N . PRO A 1 185 ? 22.157 2.591 -16.458 1.00 94.81 185 PRO A N 1
ATOM 1505 C CA . PRO A 1 185 ? 22.719 2.046 -15.221 1.00 94.81 185 PRO A CA 1
ATOM 1506 C C . PRO A 1 185 ? 22.011 0.770 -14.729 1.00 94.81 185 PRO A C 1
ATOM 1508 O O . PRO A 1 185 ? 22.449 0.164 -13.753 1.00 94.81 185 PRO A O 1
ATOM 1511 N N . LEU A 1 186 ? 20.908 0.369 -15.372 1.00 97.50 186 LEU A N 1
ATOM 1512 C CA . LEU A 1 186 ? 20.113 -0.801 -14.994 1.00 97.50 186 LEU A CA 1
ATOM 1513 C C . LEU A 1 186 ? 20.427 -2.064 -15.804 1.00 97.50 186 LEU A C 1
ATOM 1515 O O . LEU A 1 186 ? 19.892 -3.126 -15.486 1.00 97.50 186 LEU A O 1
ATOM 1519 N N . LYS A 1 187 ? 21.291 -1.984 -16.823 1.00 95.69 187 LYS A N 1
ATOM 1520 C CA . LYS A 1 187 ? 21.688 -3.156 -17.613 1.00 95.69 187 LYS A CA 1
ATOM 1521 C C . LYS A 1 187 ? 22.281 -4.241 -16.707 1.00 95.69 187 LYS A C 1
ATOM 1523 O O . LYS A 1 187 ? 23.190 -3.969 -15.924 1.00 95.69 187 LYS A O 1
ATOM 1528 N N . GLY A 1 188 ? 21.789 -5.473 -16.831 1.00 96.31 188 GLY A N 1
ATOM 1529 C CA . GLY A 1 188 ? 22.232 -6.609 -16.015 1.00 96.31 188 GLY A CA 1
ATOM 1530 C C . GLY A 1 188 ? 21.645 -6.619 -14.598 1.00 96.31 188 GLY A C 1
ATOM 1531 O O . GLY A 1 188 ? 22.064 -7.418 -13.760 1.00 96.31 188 GLY A O 1
ATOM 1532 N N . ARG A 1 189 ? 20.701 -5.719 -14.293 1.00 97.69 189 ARG A N 1
ATOM 1533 C CA . ARG A 1 189 ? 19.974 -5.664 -13.013 1.00 97.69 189 ARG A CA 1
ATOM 1534 C C . ARG A 1 189 ? 18.534 -6.151 -13.137 1.00 97.69 189 ARG A C 1
ATOM 1536 O O . ARG A 1 189 ? 17.776 -6.040 -12.173 1.00 97.69 189 ARG A O 1
ATOM 1543 N N . GLU A 1 190 ? 18.156 -6.688 -14.290 1.00 98.25 190 GLU A N 1
ATOM 1544 C CA . GLU A 1 190 ? 16.845 -7.271 -14.533 1.00 98.25 190 GLU A CA 1
ATOM 1545 C C . GLU A 1 190 ? 16.587 -8.420 -13.546 1.00 98.25 190 GLU A C 1
ATOM 1547 O O . GLU A 1 190 ? 17.450 -9.251 -13.248 1.00 98.25 190 GLU A O 1
ATOM 1552 N N . LEU A 1 191 ? 15.386 -8.438 -12.982 1.00 97.62 191 LEU A N 1
ATOM 1553 C CA . LEU A 1 191 ? 14.949 -9.434 -12.010 1.00 97.62 191 LEU A CA 1
ATOM 1554 C C . LEU A 1 191 ? 13.965 -10.427 -12.633 1.00 97.62 191 LEU A C 1
ATOM 1556 O O . LEU A 1 191 ? 14.018 -11.618 -12.332 1.00 97.62 191 LEU A O 1
ATOM 1560 N N . ALA A 1 192 ? 13.102 -9.934 -13.516 1.00 98.44 192 ALA A N 1
ATOM 1561 C CA . ALA A 1 192 ? 12.196 -10.717 -14.342 1.00 98.44 192 ALA A CA 1
ATOM 1562 C C . ALA A 1 192 ? 11.740 -9.873 -15.538 1.00 98.44 192 ALA A C 1
ATOM 1564 O O . ALA A 1 192 ? 11.798 -8.644 -15.481 1.00 98.44 192 ALA A O 1
ATOM 1565 N N . TRP A 1 193 ? 11.243 -10.532 -16.583 1.00 98.69 193 TRP A N 1
ATOM 1566 C CA . TRP A 1 193 ? 10.647 -9.899 -17.757 1.00 98.69 193 TRP A CA 1
ATOM 1567 C C . TRP A 1 193 ? 9.161 -10.238 -17.839 1.00 98.69 193 TRP A C 1
ATOM 1569 O O . TRP A 1 193 ? 8.782 -11.405 -17.745 1.00 98.69 193 TRP A O 1
ATOM 1579 N N . LEU A 1 194 ? 8.333 -9.217 -18.030 1.00 98.31 194 LEU A N 1
ATOM 1580 C CA . LEU A 1 194 ? 6.883 -9.294 -18.163 1.00 98.31 194 LEU A CA 1
ATOM 1581 C C . LEU A 1 194 ? 6.488 -9.247 -19.641 1.00 98.31 194 LEU A C 1
ATOM 1583 O O . LEU A 1 194 ? 7.239 -8.753 -20.493 1.00 98.31 194 LEU A O 1
ATOM 1587 N N . ALA A 1 195 ? 5.302 -9.776 -19.942 1.00 96.38 195 ALA A N 1
ATOM 1588 C CA . ALA A 1 195 ? 4.762 -9.798 -21.298 1.00 96.38 195 ALA A CA 1
ATOM 1589 C C . ALA A 1 195 ? 4.207 -8.431 -21.724 1.00 96.38 195 ALA A C 1
ATOM 1591 O O . ALA A 1 195 ? 4.218 -8.097 -22.907 1.00 96.38 195 ALA A O 1
ATOM 1592 N N . SER A 1 196 ? 3.772 -7.614 -20.761 1.00 95.31 196 SER A N 1
ATOM 1593 C CA . SER A 1 196 ? 3.240 -6.275 -21.005 1.00 95.31 196 SER A CA 1
ATOM 1594 C C . SER A 1 196 ? 3.946 -5.207 -20.172 1.00 95.31 196 SER A C 1
ATOM 1596 O O . SER A 1 196 ? 4.193 -5.386 -18.977 1.00 95.31 196 SER A O 1
ATOM 1598 N N . ARG A 1 197 ? 4.196 -4.041 -20.782 1.00 95.75 197 ARG A N 1
ATOM 1599 C CA . ARG A 1 197 ? 4.667 -2.852 -20.060 1.00 95.75 197 ARG A CA 1
ATOM 1600 C C . ARG A 1 197 ? 3.649 -2.382 -19.026 1.00 95.75 197 ARG A C 1
ATOM 1602 O O . ARG A 1 197 ? 4.044 -1.885 -17.976 1.00 95.75 197 ARG A O 1
ATOM 1609 N N . TYR A 1 198 ? 2.353 -2.564 -19.296 1.00 95.69 198 TYR A N 1
ATOM 1610 C CA . TYR A 1 198 ? 1.297 -2.229 -18.342 1.00 95.69 198 TYR A CA 1
ATOM 1611 C C . TYR A 1 198 ? 1.437 -3.057 -17.063 1.00 95.69 198 TYR A C 1
ATOM 1613 O O . TYR A 1 198 ? 1.401 -2.495 -15.977 1.00 95.69 198 TYR A O 1
ATOM 1621 N N . GLU A 1 199 ? 1.670 -4.367 -17.183 1.00 96.44 199 GLU A N 1
ATOM 1622 C CA . GLU A 1 199 ? 1.880 -5.248 -16.027 1.00 96.44 199 GLU A CA 1
ATOM 1623 C C . GLU A 1 199 ? 3.117 -4.824 -15.235 1.00 96.44 199 GLU A C 1
ATOM 1625 O O . GLU A 1 199 ? 3.019 -4.622 -14.027 1.00 96.44 199 GLU A O 1
ATOM 1630 N N . ALA A 1 200 ? 4.254 -4.602 -15.908 1.00 97.50 200 ALA A N 1
ATOM 1631 C CA . ALA A 1 200 ? 5.475 -4.116 -15.262 1.00 97.50 200 ALA A CA 1
ATOM 1632 C C . ALA A 1 200 ? 5.236 -2.784 -14.525 1.00 97.50 200 ALA A C 1
ATOM 1634 O O . ALA A 1 200 ? 5.623 -2.627 -13.367 1.00 97.50 200 ALA A O 1
ATOM 1635 N N . PHE A 1 201 ? 4.520 -1.846 -15.151 1.00 96.56 201 PHE A N 1
ATOM 1636 C CA . PHE A 1 201 ? 4.150 -0.583 -14.521 1.00 96.56 201 PHE A CA 1
ATOM 1637 C C . PHE A 1 201 ? 3.176 -0.772 -13.348 1.00 96.56 201 PHE A C 1
ATOM 1639 O O . PHE A 1 201 ? 3.328 -0.112 -12.324 1.00 96.56 201 PHE A O 1
ATOM 1646 N N . MET A 1 202 ? 2.224 -1.702 -13.429 1.00 95.94 202 MET A N 1
ATOM 1647 C CA . MET A 1 202 ? 1.344 -2.027 -12.304 1.00 95.94 202 MET A CA 1
ATOM 1648 C C . MET A 1 202 ? 2.117 -2.605 -11.122 1.00 95.94 202 MET A C 1
ATOM 1650 O O . MET A 1 202 ? 1.809 -2.245 -9.993 1.00 95.94 202 MET A O 1
ATOM 1654 N N . ILE A 1 203 ? 3.179 -3.388 -11.334 1.00 97.81 203 ILE A N 1
ATOM 1655 C CA . ILE A 1 203 ? 4.064 -3.800 -10.229 1.00 97.81 203 ILE A CA 1
ATOM 1656 C C . ILE A 1 203 ? 4.697 -2.567 -9.549 1.00 97.81 203 ILE A C 1
ATOM 1658 O O . ILE A 1 203 ? 4.794 -2.527 -8.326 1.00 97.81 203 ILE A O 1
ATOM 1662 N N . HIS A 1 204 ? 5.067 -1.523 -10.305 1.00 97.38 204 HIS A N 1
ATOM 1663 C CA . HIS A 1 204 ? 5.557 -0.253 -9.738 1.00 97.38 204 HIS A CA 1
ATOM 1664 C C . HIS A 1 204 ? 4.490 0.493 -8.939 1.00 97.38 204 HIS A C 1
ATOM 1666 O O . HIS A 1 204 ? 4.808 1.045 -7.890 1.00 97.38 204 HIS A O 1
ATOM 1672 N N . VAL A 1 205 ? 3.246 0.522 -9.422 1.00 94.81 205 VAL A N 1
ATOM 1673 C CA . VAL A 1 205 ? 2.133 1.170 -8.714 1.00 94.81 205 VAL A CA 1
ATOM 1674 C C . VAL A 1 205 ? 1.804 0.430 -7.415 1.00 94.81 205 VAL A C 1
ATOM 1676 O O . VAL A 1 205 ? 1.643 1.075 -6.387 1.00 94.81 205 VAL A O 1
ATOM 1679 N N . GLN A 1 206 ? 1.749 -0.904 -7.449 1.00 95.81 206 GLN A N 1
ATOM 1680 C CA . GLN A 1 206 ? 1.357 -1.736 -6.304 1.00 95.81 206 GLN A CA 1
ATOM 1681 C C . GLN A 1 206 ? 2.505 -2.002 -5.314 1.00 95.81 206 GLN A C 1
ATOM 1683 O O . GLN A 1 206 ? 2.272 -2.424 -4.187 1.00 95.81 206 GLN A O 1
ATOM 1688 N N . GLY A 1 207 ? 3.762 -1.812 -5.729 1.00 95.31 207 GLY A N 1
ATOM 1689 C CA . GLY A 1 207 ? 4.947 -1.951 -4.873 1.00 95.31 207 GLY A CA 1
ATOM 1690 C C . GLY A 1 207 ? 5.384 -3.392 -4.570 1.00 95.31 207 GLY A C 1
ATOM 1691 O O . GLY A 1 207 ? 6.480 -3.605 -4.050 1.00 95.31 207 GLY A O 1
ATOM 1692 N N . SER A 1 208 ? 4.587 -4.398 -4.928 1.00 96.81 208 SER A N 1
ATOM 1693 C CA . SER A 1 208 ? 4.939 -5.818 -4.818 1.00 96.81 208 SER A CA 1
ATOM 1694 C C . SER A 1 208 ? 4.204 -6.653 -5.866 1.00 96.81 208 SER A C 1
ATOM 1696 O O . SER A 1 208 ? 3.223 -6.195 -6.447 1.00 96.81 208 SER A O 1
ATOM 1698 N N . ALA A 1 209 ? 4.668 -7.877 -6.125 1.00 97.88 209 ALA A N 1
ATOM 1699 C CA . ALA A 1 209 ? 3.987 -8.820 -7.014 1.00 97.88 209 ALA A CA 1
ATOM 1700 C C . ALA A 1 209 ? 4.358 -10.274 -6.714 1.00 97.88 209 ALA A C 1
ATOM 1702 O O . ALA A 1 209 ? 5.375 -10.560 -6.079 1.00 97.88 209 ALA A O 1
ATOM 1703 N N . LEU A 1 210 ? 3.537 -11.193 -7.216 1.00 97.56 210 LEU A N 1
ATOM 1704 C CA . LEU A 1 210 ? 3.846 -12.613 -7.315 1.00 97.56 210 LEU A CA 1
ATOM 1705 C C . LEU A 1 210 ? 4.075 -12.967 -8.787 1.00 97.56 210 LEU A C 1
ATOM 1707 O O . LEU A 1 210 ? 3.228 -12.693 -9.635 1.00 97.56 210 LEU A O 1
ATOM 1711 N N . LEU A 1 211 ? 5.229 -13.543 -9.103 1.00 97.94 211 LEU A N 1
ATOM 1712 C CA . LEU A 1 211 ? 5.624 -13.845 -10.475 1.00 97.94 211 LEU A CA 1
ATOM 1713 C C . LEU A 1 211 ? 5.584 -15.348 -10.720 1.00 97.94 211 LEU A C 1
ATOM 1715 O O . LEU A 1 211 ? 6.312 -16.097 -10.068 1.00 97.94 211 LEU A O 1
ATOM 1719 N N . ASP A 1 212 ? 4.766 -15.761 -11.683 1.00 97.69 212 ASP A N 1
ATOM 1720 C CA . ASP A 1 212 ? 4.652 -17.140 -12.150 1.00 97.69 212 ASP A CA 1
ATOM 1721 C C . ASP A 1 212 ? 5.513 -17.334 -13.391 1.00 97.69 212 ASP A C 1
ATOM 1723 O O . ASP A 1 212 ? 5.158 -16.896 -14.491 1.00 97.69 212 ASP A O 1
ATOM 1727 N N . PHE A 1 213 ? 6.654 -18.001 -13.233 1.00 98.25 213 PHE A N 1
ATOM 1728 C CA . PHE A 1 213 ? 7.616 -18.108 -14.317 1.00 98.25 213 PHE A CA 1
ATOM 1729 C C . PHE A 1 213 ? 7.194 -19.116 -15.392 1.00 98.25 213 PHE A C 1
ATOM 1731 O O . PHE A 1 213 ? 6.659 -20.196 -15.116 1.00 98.25 213 PHE A O 1
ATOM 1738 N N . VAL A 1 214 ? 7.467 -18.779 -16.653 1.00 96.69 214 VAL A N 1
ATOM 1739 C CA . VAL A 1 214 ? 7.510 -19.772 -17.732 1.00 96.69 214 VAL A CA 1
ATOM 1740 C C . VAL A 1 214 ? 8.606 -20.796 -17.425 1.00 96.69 214 VAL A C 1
ATOM 1742 O O . VAL A 1 214 ? 9.682 -20.434 -16.953 1.00 96.69 214 VAL A O 1
ATOM 1745 N N . GLY A 1 215 ? 8.308 -22.083 -17.616 1.00 92.06 215 GLY A N 1
ATOM 1746 C CA . GLY A 1 215 ? 9.176 -23.180 -17.163 1.00 92.06 215 GLY A CA 1
ATOM 1747 C C . GLY A 1 215 ? 9.040 -23.538 -15.676 1.00 92.06 215 GLY A C 1
ATOM 1748 O O . GLY A 1 215 ? 9.700 -24.461 -15.217 1.00 92.06 215 GLY A O 1
ATOM 1749 N N . GLY A 1 216 ? 8.166 -22.853 -14.931 1.00 94.69 216 GLY A N 1
ATOM 1750 C CA . GLY A 1 216 ? 7.824 -23.200 -13.555 1.00 94.69 216 GLY A CA 1
ATOM 1751 C C . GLY A 1 216 ? 8.556 -22.392 -12.481 1.00 94.69 216 GLY A C 1
ATOM 1752 O O . GLY A 1 216 ? 9.488 -21.611 -12.721 1.00 94.69 216 GLY A O 1
ATOM 1753 N N . GLY A 1 217 ? 8.086 -22.591 -11.251 1.00 95.06 217 GLY A N 1
ATOM 1754 C CA . GLY A 1 217 ? 8.504 -21.832 -10.082 1.00 95.06 217 GLY A CA 1
ATOM 1755 C C . GLY A 1 217 ? 7.806 -20.477 -9.965 1.00 95.06 217 GLY A C 1
ATOM 1756 O O . GLY A 1 217 ? 7.300 -19.902 -10.932 1.00 95.06 217 GLY A O 1
ATOM 1757 N N . ARG A 1 218 ? 7.806 -19.969 -8.737 1.00 95.69 218 ARG A N 1
ATOM 1758 C CA . ARG A 1 218 ? 7.132 -18.738 -8.341 1.00 95.69 218 ARG A CA 1
ATOM 1759 C C . ARG A 1 218 ? 8.083 -17.874 -7.525 1.00 95.69 218 ARG A C 1
ATOM 1761 O O . ARG A 1 218 ? 8.902 -18.407 -6.781 1.00 95.69 218 ARG A O 1
ATOM 1768 N N . MET A 1 219 ? 7.985 -16.556 -7.664 1.00 96.50 219 MET A N 1
ATOM 1769 C CA . MET A 1 219 ? 8.802 -15.613 -6.898 1.00 96.50 219 MET A CA 1
ATOM 1770 C C . MET A 1 219 ? 7.965 -14.430 -6.436 1.00 96.50 219 MET A C 1
ATOM 1772 O O . MET A 1 219 ? 7.352 -13.742 -7.251 1.00 96.50 219 MET A O 1
ATOM 1776 N N . ALA A 1 220 ? 7.965 -14.178 -5.131 1.00 97.44 220 ALA A N 1
ATOM 1777 C CA . ALA A 1 220 ? 7.466 -12.927 -4.586 1.00 97.44 220 ALA A CA 1
ATOM 1778 C C . ALA A 1 220 ? 8.534 -11.841 -4.757 1.00 97.44 220 ALA A C 1
ATOM 1780 O O . ALA A 1 220 ? 9.720 -12.075 -4.514 1.00 97.44 220 ALA A O 1
ATOM 1781 N N . VAL A 1 221 ? 8.111 -10.654 -5.176 1.00 97.75 221 VAL A N 1
ATOM 1782 C CA . VAL A 1 221 ? 8.962 -9.468 -5.283 1.00 97.75 221 VAL A CA 1
ATOM 1783 C C . VAL A 1 221 ? 8.340 -8.337 -4.488 1.00 97.75 221 VAL A C 1
ATOM 1785 O O . VAL A 1 221 ? 7.118 -8.186 -4.469 1.00 97.75 221 VAL A O 1
ATOM 1788 N N . GLY A 1 222 ? 9.172 -7.540 -3.829 1.00 96.75 222 GLY A N 1
ATOM 1789 C CA . GLY A 1 222 ? 8.723 -6.388 -3.053 1.00 96.75 222 GLY A CA 1
ATOM 1790 C C . GLY A 1 222 ? 9.623 -5.183 -3.257 1.00 96.75 222 GLY A C 1
ATOM 1791 O O . GLY A 1 222 ? 10.740 -5.314 -3.754 1.00 96.75 222 GLY A O 1
ATOM 1792 N N . PHE A 1 223 ? 9.109 -4.017 -2.884 1.00 96.75 223 PHE A N 1
ATOM 1793 C CA . PHE A 1 223 ? 9.795 -2.734 -2.951 1.00 96.75 223 PHE A CA 1
ATOM 1794 C C . PHE A 1 223 ? 11.197 -2.790 -2.324 1.00 96.75 223 PHE A C 1
ATOM 1796 O O . PHE A 1 223 ? 11.370 -3.281 -1.209 1.00 96.75 223 PHE A O 1
ATOM 1803 N N . ALA A 1 224 ? 12.180 -2.241 -3.035 1.00 96.75 224 ALA A N 1
ATOM 1804 C CA . ALA A 1 224 ? 13.575 -2.127 -2.608 1.00 96.75 224 ALA A CA 1
ATOM 1805 C C . ALA A 1 224 ? 14.135 -0.700 -2.757 1.00 96.75 224 ALA A C 1
ATOM 1807 O O . ALA A 1 224 ? 15.313 -0.466 -2.489 1.00 96.75 224 ALA A O 1
ATOM 1808 N N . GLY A 1 225 ? 13.324 0.258 -3.211 1.00 95.69 225 GLY A N 1
ATOM 1809 C CA . GLY A 1 225 ? 13.710 1.659 -3.370 1.00 95.69 225 GLY A CA 1
ATOM 1810 C C . GLY A 1 225 ? 12.939 2.358 -4.485 1.00 95.69 225 GLY A C 1
ATOM 1811 O O . GLY A 1 225 ? 12.341 1.715 -5.345 1.00 95.69 225 GLY A O 1
ATOM 1812 N N . ALA A 1 226 ? 12.976 3.688 -4.488 1.00 96.94 226 ALA A N 1
ATOM 1813 C CA . ALA A 1 226 ? 12.372 4.510 -5.528 1.00 96.94 226 ALA A CA 1
ATOM 1814 C C . ALA A 1 226 ? 13.263 5.697 -5.868 1.00 96.94 226 ALA A C 1
ATOM 1816 O O . ALA A 1 226 ? 13.938 6.234 -4.993 1.00 96.94 226 ALA A O 1
ATOM 1817 N N . THR A 1 227 ? 13.202 6.150 -7.117 1.00 97.31 227 THR A N 1
ATOM 1818 C CA . THR A 1 227 ? 13.718 7.473 -7.481 1.00 97.31 227 THR A CA 1
ATOM 1819 C C . THR A 1 227 ? 12.965 8.571 -6.722 1.00 97.31 227 THR A C 1
ATOM 1821 O O . THR A 1 227 ? 11.824 8.379 -6.301 1.00 97.31 227 THR A O 1
ATOM 1824 N N . ASP A 1 228 ? 13.573 9.743 -6.612 1.00 94.88 228 ASP A N 1
ATOM 1825 C CA . ASP A 1 228 ? 13.112 10.884 -5.813 1.00 94.88 228 ASP A CA 1
ATOM 1826 C C . ASP A 1 228 ? 11.940 11.667 -6.433 1.00 94.88 228 ASP A C 1
ATOM 1828 O O . ASP A 1 228 ? 11.397 12.574 -5.810 1.00 94.88 228 ASP A O 1
ATOM 1832 N N . TYR A 1 229 ? 11.484 11.288 -7.629 1.00 95.25 229 TYR A N 1
ATOM 1833 C CA . TYR A 1 229 ? 10.312 11.901 -8.249 1.00 95.25 229 TYR A CA 1
ATOM 1834 C C . TYR A 1 229 ? 8.996 11.543 -7.541 1.00 95.25 229 TYR A C 1
ATOM 1836 O O . TYR A 1 229 ? 8.791 10.379 -7.158 1.00 95.25 229 TYR A O 1
ATOM 1844 N N . PRO A 1 230 ? 8.048 12.497 -7.452 1.00 92.00 230 PRO A N 1
ATOM 1845 C CA . PRO A 1 230 ? 6.700 12.215 -6.980 1.00 92.00 230 PRO A CA 1
ATOM 1846 C C . PRO A 1 230 ? 5.992 11.239 -7.921 1.00 92.00 230 PRO A C 1
ATOM 1848 O O . PRO A 1 230 ? 6.268 11.182 -9.124 1.00 92.00 230 PRO A O 1
ATOM 1851 N N . PHE A 1 231 ? 5.059 10.464 -7.372 1.00 90.25 231 PHE A N 1
ATOM 1852 C CA . PHE A 1 231 ? 4.220 9.607 -8.196 1.00 90.25 231 PHE A CA 1
ATOM 1853 C C . PHE A 1 231 ? 3.307 10.456 -9.086 1.00 90.25 231 PHE A C 1
ATOM 1855 O O . PHE A 1 231 ? 2.693 11.417 -8.626 1.00 90.25 231 PHE A O 1
ATOM 1862 N N . ARG A 1 232 ? 3.198 10.072 -10.359 1.00 88.31 232 ARG A N 1
ATOM 1863 C CA . ARG A 1 232 ? 2.220 10.623 -11.298 1.00 88.31 232 ARG A CA 1
ATOM 1864 C C . ARG A 1 232 ? 1.452 9.476 -11.938 1.00 88.31 232 ARG A C 1
ATOM 1866 O O . ARG A 1 232 ? 2.057 8.566 -12.499 1.00 88.31 232 ARG A O 1
ATOM 1873 N N . GLY A 1 233 ? 0.128 9.508 -11.824 1.00 84.50 233 GLY A N 1
ATOM 1874 C CA . GLY A 1 233 ? -0.736 8.563 -12.524 1.00 84.50 233 GLY A CA 1
ATOM 1875 C C . GLY A 1 233 ? -0.701 8.772 -14.039 1.00 84.50 233 GLY A C 1
ATOM 1876 O O . GLY A 1 233 ? 0.106 9.540 -14.568 1.00 84.50 233 GLY A O 1
ATOM 1877 N N . PHE A 1 234 ? -1.607 8.102 -14.744 1.00 85.06 234 PHE A N 1
ATOM 1878 C CA . PHE A 1 234 ? -1.896 8.470 -16.127 1.00 85.06 234 PHE A CA 1
ATOM 1879 C C . PHE A 1 234 ? -2.526 9.868 -16.145 1.00 85.06 234 PHE A C 1
ATOM 1881 O O . PHE A 1 234 ? -3.402 10.148 -15.331 1.00 85.06 234 PHE A O 1
ATOM 1888 N N . VAL A 1 235 ? -2.067 10.741 -17.042 1.00 79.94 235 VAL A N 1
ATOM 1889 C CA . VAL A 1 235 ? -2.715 12.042 -17.275 1.00 79.94 235 VAL A CA 1
ATOM 1890 C C . VAL A 1 235 ? -4.056 11.830 -17.983 1.00 79.94 235 VAL A C 1
ATOM 1892 O O . VAL A 1 235 ? -4.174 10.888 -18.760 1.00 79.94 235 VAL A O 1
ATOM 1895 N N . ASP A 1 236 ? -5.057 12.681 -17.760 1.00 78.88 236 ASP A N 1
ATOM 1896 C CA . ASP A 1 236 ? -6.419 12.458 -18.288 1.00 78.88 236 ASP A CA 1
ATOM 1897 C C . ASP A 1 236 ? -6.451 12.275 -19.817 1.00 78.88 236 ASP A C 1
ATOM 1899 O O . ASP A 1 236 ? -7.089 11.349 -20.326 1.00 78.88 236 ASP A O 1
ATOM 1903 N N . SER A 1 237 ? -5.630 13.037 -20.548 1.00 80.94 237 SER A N 1
ATOM 1904 C CA . SER A 1 237 ? -5.468 12.932 -22.009 1.00 80.94 237 SER A CA 1
ATOM 1905 C C . SER A 1 237 ? -4.906 11.590 -22.509 1.00 80.94 237 SER A C 1
ATOM 1907 O O . SER A 1 237 ? -4.872 11.310 -23.712 1.00 80.94 237 SER A O 1
ATOM 1909 N N . CYS A 1 238 ? -4.448 10.721 -21.609 1.00 83.81 238 CYS A N 1
ATOM 1910 C CA . CYS A 1 238 ? -4.120 9.332 -21.921 1.00 83.81 238 CYS A CA 1
ATOM 1911 C C . CYS A 1 238 ? -5.343 8.437 -22.039 1.00 83.81 238 CYS A C 1
ATOM 1913 O O . CYS A 1 238 ? -5.314 7.447 -22.769 1.00 83.81 238 CYS A O 1
ATOM 1915 N N . LEU A 1 239 ? -6.393 8.755 -21.289 1.00 84.75 239 LEU A N 1
ATOM 1916 C CA . LEU A 1 239 ? -7.586 7.932 -21.173 1.00 84.75 239 LEU A CA 1
ATOM 1917 C C . LEU A 1 239 ? -8.737 8.461 -22.034 1.00 84.75 239 LEU A C 1
ATOM 1919 O O . LEU A 1 239 ? -9.649 7.694 -22.320 1.00 84.75 239 LEU A O 1
ATOM 1923 N N . GLU A 1 240 ? -8.667 9.700 -22.531 1.00 87.25 240 GLU A N 1
ATOM 1924 C CA . GLU A 1 240 ? -9.660 10.289 -23.449 1.00 87.25 240 GLU A CA 1
ATOM 1925 C C . GLU A 1 240 ? -9.932 9.431 -24.695 1.00 87.25 240 GLU A C 1
ATOM 1927 O O . GLU A 1 240 ? -11.069 9.315 -25.143 1.00 87.25 240 GLU A O 1
ATOM 1932 N N . ARG A 1 241 ? -8.897 8.784 -25.249 1.00 83.62 241 ARG A N 1
ATOM 1933 C CA . ARG A 1 241 ? -9.018 7.927 -26.446 1.00 83.62 241 ARG A CA 1
ATOM 1934 C C . ARG A 1 241 ? -9.433 6.492 -26.121 1.00 83.62 241 ARG A C 1
ATOM 1936 O O . ARG A 1 241 ? -9.588 5.686 -27.038 1.00 83.62 241 ARG A O 1
ATOM 1943 N N . LYS A 1 242 ? -9.567 6.142 -24.838 1.00 92.56 242 LYS A N 1
ATOM 1944 C CA . LYS A 1 242 ? -9.926 4.793 -24.401 1.00 92.56 242 LYS A CA 1
ATOM 1945 C C . LYS A 1 242 ? -11.418 4.557 -24.662 1.00 92.56 242 LYS A C 1
ATOM 1947 O O . LYS A 1 242 ? -12.241 5.204 -24.015 1.00 92.56 242 LYS A O 1
ATOM 1952 N N . PRO A 1 243 ? -11.803 3.568 -25.487 1.00 91.44 243 PRO A N 1
ATOM 1953 C CA . PRO A 1 243 ? -13.206 3.191 -25.622 1.00 91.44 243 PRO A CA 1
ATOM 1954 C C . PRO A 1 243 ? -13.815 2.828 -24.263 1.00 91.44 243 PRO A C 1
ATOM 1956 O O . PRO A 1 243 ? -13.163 2.183 -23.435 1.00 91.44 243 PRO A O 1
ATOM 1959 N N . ALA A 1 244 ? -15.070 3.213 -24.021 1.00 89.38 244 ALA A N 1
ATOM 1960 C CA . ALA A 1 244 ? -15.767 2.894 -22.771 1.00 89.38 244 ALA A CA 1
ATOM 1961 C C . ALA A 1 244 ? -15.875 1.375 -22.529 1.00 89.38 244 ALA A C 1
ATOM 1963 O O . ALA A 1 244 ? -15.801 0.933 -21.387 1.00 89.38 244 ALA A O 1
ATOM 1964 N N . SER A 1 245 ? -15.964 0.584 -23.605 1.00 91.94 2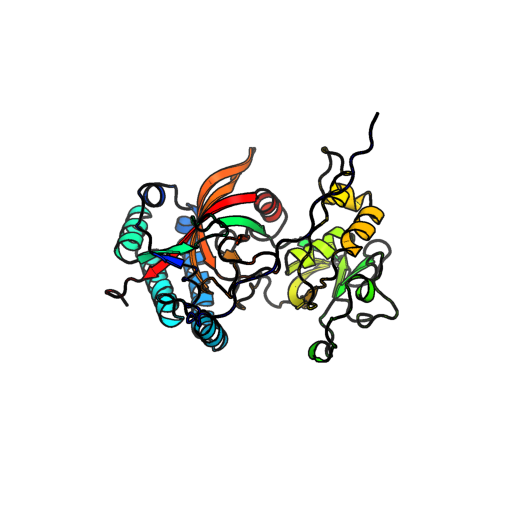45 SER A N 1
ATOM 1965 C CA . SER A 1 245 ? -16.053 -0.881 -23.578 1.00 91.94 245 SER A CA 1
ATOM 1966 C C . SER A 1 245 ? -14.774 -1.596 -23.135 1.00 91.94 245 SER A C 1
ATOM 1968 O O . SER A 1 245 ? -14.841 -2.756 -22.736 1.00 91.94 245 SER A O 1
ATOM 1970 N N . LEU A 1 246 ? -13.612 -0.937 -23.204 1.00 90.50 246 LEU A N 1
ATOM 1971 C CA . LEU A 1 246 ? -12.329 -1.534 -22.834 1.00 90.50 246 LEU A CA 1
ATOM 1972 C C . LEU A 1 246 ? -11.914 -1.134 -21.420 1.00 90.50 246 LEU A C 1
ATOM 1974 O O . LEU A 1 246 ? -12.023 0.029 -21.013 1.00 90.50 246 LEU A O 1
ATOM 1978 N N . THR A 1 247 ? -11.329 -2.081 -20.690 1.00 89.50 247 THR A N 1
ATOM 1979 C CA . THR A 1 247 ? -10.578 -1.758 -19.475 1.00 89.50 247 THR A CA 1
ATOM 1980 C C . THR A 1 247 ? -9.307 -0.974 -19.823 1.00 89.50 247 THR A C 1
ATOM 1982 O O . THR A 1 247 ? -8.814 -1.018 -20.953 1.00 89.50 247 THR A O 1
ATOM 1985 N N . ILE A 1 248 ? -8.747 -0.255 -18.844 1.00 89.31 248 ILE A N 1
ATOM 1986 C CA . ILE A 1 248 ? -7.478 0.481 -19.008 1.00 89.31 248 ILE A CA 1
ATOM 1987 C C . ILE A 1 248 ? -6.358 -0.464 -19.467 1.00 89.31 248 ILE A C 1
ATOM 1989 O O . ILE A 1 248 ? -5.582 -0.142 -20.364 1.00 89.31 248 ILE A O 1
ATOM 1993 N N . GLU A 1 249 ? -6.309 -1.657 -18.881 1.00 89.81 249 GLU A N 1
ATOM 1994 C CA . GLU A 1 249 ? -5.346 -2.692 -19.238 1.00 89.81 249 GLU A CA 1
ATOM 1995 C C . GLU A 1 249 ? -5.515 -3.180 -20.677 1.00 89.81 249 GLU A C 1
ATOM 1997 O O . GLU A 1 249 ? -4.535 -3.230 -21.419 1.00 89.81 249 GLU A O 1
ATOM 2002 N N . GLN A 1 250 ? -6.743 -3.520 -21.087 1.00 92.56 250 GLN A N 1
ATOM 2003 C CA . GLN A 1 250 ? -7.026 -3.955 -22.457 1.00 92.56 250 GLN A CA 1
ATOM 2004 C C . GLN A 1 250 ? -6.600 -2.884 -23.459 1.00 92.56 250 GLN A C 1
ATOM 2006 O O . GLN A 1 250 ? -5.887 -3.189 -24.411 1.00 92.56 250 GLN A O 1
ATOM 2011 N N . PHE A 1 251 ? -6.962 -1.627 -23.194 1.00 93.75 251 PHE A N 1
ATOM 2012 C CA . PHE A 1 251 ? -6.601 -0.505 -24.047 1.00 93.75 251 PHE A CA 1
ATOM 2013 C C . PHE A 1 251 ? -5.089 -0.344 -24.204 1.00 93.75 251 PHE A C 1
ATOM 2015 O O . PHE A 1 251 ? -4.612 -0.246 -25.331 1.00 93.75 251 PHE A O 1
ATOM 2022 N N . PHE A 1 252 ? -4.319 -0.358 -23.114 1.00 93.12 252 PHE A N 1
ATOM 2023 C CA . PHE A 1 252 ? -2.865 -0.205 -23.210 1.00 93.12 252 PHE A CA 1
ATOM 2024 C C . PHE A 1 252 ? -2.156 -1.443 -23.764 1.00 93.12 252 PHE A C 1
ATOM 2026 O O . PHE A 1 252 ? -1.111 -1.305 -24.396 1.00 93.12 252 PHE A O 1
ATOM 2033 N N . ARG A 1 253 ? -2.721 -2.646 -23.592 1.00 90.81 253 ARG A N 1
ATOM 2034 C CA . ARG A 1 253 ? -2.205 -3.860 -24.243 1.00 90.81 253 ARG A CA 1
ATOM 2035 C C . ARG A 1 253 ? -2.373 -3.806 -25.762 1.00 90.81 253 ARG A C 1
ATOM 2037 O O . ARG A 1 253 ? -1.464 -4.224 -26.472 1.00 90.81 253 ARG A O 1
ATOM 2044 N N . THR A 1 254 ? -3.491 -3.279 -26.264 1.00 91.31 254 THR A N 1
ATOM 2045 C CA . THR A 1 254 ? -3.726 -3.133 -27.712 1.00 91.31 254 THR A CA 1
ATOM 2046 C C . THR A 1 254 ? -3.122 -1.854 -28.298 1.00 91.31 254 THR A C 1
ATOM 2048 O O . THR A 1 254 ? -2.931 -1.776 -29.506 1.00 91.31 254 THR A O 1
ATOM 2051 N N . ASN A 1 255 ? -2.792 -0.861 -27.463 1.00 90.81 255 ASN A N 1
ATOM 2052 C CA . ASN A 1 255 ? -2.226 0.429 -27.870 1.00 90.81 255 ASN A CA 1
ATOM 2053 C C . ASN A 1 255 ? -0.924 0.740 -27.098 1.00 90.81 255 ASN A C 1
ATOM 2055 O O . ASN A 1 255 ? -0.867 1.723 -26.355 1.00 90.81 255 ASN A O 1
ATOM 2059 N N . PRO A 1 256 ? 0.150 -0.057 -27.257 1.00 90.69 256 PRO A N 1
ATOM 2060 C CA . PRO A 1 256 ? 1.370 0.093 -26.457 1.00 90.69 256 PRO A CA 1
ATOM 2061 C C . PRO A 1 256 ? 2.044 1.464 -26.623 1.00 90.69 256 PRO A C 1
ATOM 2063 O O . PRO A 1 256 ? 2.538 2.020 -25.649 1.00 90.69 256 PRO A O 1
ATOM 2066 N N . ARG A 1 257 ? 1.978 2.073 -27.817 1.00 91.12 257 ARG A N 1
ATOM 2067 C CA . ARG A 1 257 ? 2.517 3.427 -28.056 1.00 91.12 257 ARG A CA 1
ATOM 2068 C C . ARG A 1 257 ? 1.811 4.510 -27.236 1.00 91.12 257 ARG A C 1
ATOM 2070 O O . ARG A 1 257 ? 2.440 5.494 -26.857 1.00 91.12 257 ARG A O 1
ATOM 2077 N N . GLU A 1 258 ? 0.516 4.341 -26.956 1.00 91.94 258 GLU A N 1
ATOM 2078 C CA . GLU A 1 258 ? -0.204 5.266 -26.076 1.00 91.94 258 GLU A CA 1
ATOM 2079 C C . GLU A 1 258 ? 0.316 5.141 -24.644 1.00 91.94 258 GLU A C 1
ATOM 2081 O O . GLU A 1 258 ? 0.565 6.154 -23.999 1.00 91.94 258 GLU A O 1
ATOM 2086 N N . LEU A 1 259 ? 0.588 3.920 -24.169 1.00 93.56 259 LEU A N 1
ATOM 2087 C CA . LEU A 1 259 ? 1.207 3.727 -22.859 1.00 93.56 259 LEU A CA 1
ATOM 2088 C C . LEU A 1 259 ? 2.598 4.376 -22.783 1.00 93.56 259 LEU A C 1
ATOM 2090 O O . LEU A 1 259 ? 2.901 5.027 -21.784 1.00 93.56 259 LEU A O 1
ATOM 2094 N N . ASP A 1 260 ? 3.415 4.250 -23.830 1.00 93.69 260 ASP A N 1
ATOM 2095 C CA . ASP A 1 260 ? 4.746 4.866 -23.892 1.00 93.69 260 ASP A CA 1
ATOM 2096 C C . ASP A 1 260 ? 4.666 6.396 -23.755 1.00 93.69 260 ASP A C 1
ATOM 2098 O O . ASP A 1 260 ? 5.348 6.994 -22.915 1.00 93.69 260 ASP A O 1
ATOM 2102 N N . ARG A 1 261 ? 3.753 7.026 -24.507 1.00 92.19 261 ARG A N 1
ATOM 2103 C CA . ARG A 1 261 ? 3.449 8.463 -24.408 1.00 92.19 261 ARG A CA 1
ATOM 2104 C C . ARG A 1 261 ? 2.993 8.854 -23.003 1.00 92.19 261 ARG A C 1
ATOM 2106 O O . ARG A 1 261 ? 3.393 9.897 -22.493 1.00 92.19 261 ARG A O 1
ATOM 2113 N N . CYS A 1 262 ? 2.164 8.031 -22.375 1.00 91.38 262 CYS A N 1
ATOM 2114 C CA . CYS A 1 262 ? 1.601 8.305 -21.058 1.00 91.38 262 CYS A CA 1
ATOM 2115 C C . CYS A 1 262 ? 2.624 8.198 -19.933 1.00 91.38 262 CYS A C 1
ATOM 2117 O O . CYS A 1 262 ? 2.682 9.062 -19.057 1.00 91.38 262 CYS A O 1
ATOM 2119 N N . LEU A 1 263 ? 3.464 7.165 -19.967 1.00 92.88 263 LEU A N 1
ATOM 2120 C CA . LEU A 1 263 ? 4.488 6.947 -18.950 1.00 92.88 263 LEU A CA 1
ATOM 2121 C C . LEU A 1 263 ? 5.669 7.913 -19.068 1.00 92.88 263 LEU A C 1
ATOM 2123 O O . LEU A 1 263 ? 6.391 8.085 -18.087 1.00 92.88 263 LEU A O 1
ATOM 2127 N N . ALA A 1 264 ? 5.821 8.611 -20.197 1.00 91.00 264 ALA A N 1
ATOM 2128 C CA . ALA A 1 264 ? 6.799 9.688 -20.349 1.00 91.00 264 ALA A CA 1
ATOM 2129 C C . ALA A 1 264 ? 6.628 10.822 -19.318 1.00 91.00 264 ALA A C 1
ATOM 2131 O O . ALA A 1 264 ? 7.598 11.499 -18.987 1.00 91.00 264 ALA A O 1
ATOM 2132 N N . TRP A 1 265 ? 5.421 11.004 -18.767 1.00 89.75 265 TRP A N 1
ATOM 2133 C CA . TRP A 1 265 ? 5.130 12.018 -17.747 1.00 89.75 265 TRP A CA 1
ATOM 2134 C C . TRP A 1 265 ? 5.435 11.564 -16.315 1.00 89.75 265 TRP A C 1
ATOM 2136 O O . TRP A 1 265 ? 5.485 12.395 -15.401 1.00 89.75 265 TRP A O 1
ATOM 2146 N N . ASN A 1 266 ? 5.637 10.260 -16.102 1.00 92.88 266 ASN A N 1
ATOM 2147 C CA . ASN A 1 266 ? 5.922 9.678 -14.798 1.00 92.88 266 ASN A CA 1
ATOM 2148 C C . ASN A 1 266 ? 7.417 9.357 -14.670 1.00 92.88 266 ASN A C 1
ATOM 2150 O O . ASN A 1 266 ? 7.867 8.250 -14.958 1.00 92.88 266 ASN A O 1
ATOM 2154 N N . ASN A 1 267 ? 8.186 10.318 -14.156 1.00 95.56 267 ASN A N 1
ATOM 2155 C CA . ASN A 1 267 ? 9.619 10.131 -13.923 1.00 95.56 267 ASN A CA 1
ATOM 2156 C C . ASN A 1 267 ? 9.940 9.149 -12.785 1.00 95.56 267 ASN A C 1
ATOM 2158 O O . ASN A 1 267 ? 11.090 8.725 -12.678 1.00 95.56 267 ASN A O 1
ATOM 2162 N N . ARG A 1 268 ? 8.958 8.767 -11.956 1.00 95.94 268 ARG A N 1
ATOM 2163 C CA . ARG A 1 268 ? 9.172 7.885 -10.809 1.00 95.94 268 ARG A CA 1
ATOM 2164 C C . ARG A 1 268 ? 9.403 6.445 -11.257 1.00 95.94 268 ARG A C 1
ATOM 2166 O O . ARG A 1 268 ? 8.583 5.837 -11.953 1.00 95.94 268 ARG A O 1
ATOM 2173 N N . PHE A 1 269 ? 10.493 5.871 -10.770 1.00 97.50 269 PHE A N 1
ATOM 2174 C CA . PHE A 1 269 ? 10.890 4.489 -10.975 1.00 97.50 269 PHE A CA 1
ATOM 2175 C C . PHE A 1 269 ? 11.025 3.758 -9.639 1.00 97.50 269 PHE A C 1
ATOM 2177 O O . PHE A 1 269 ? 11.476 4.348 -8.659 1.00 97.50 269 PHE A O 1
ATOM 2184 N N . ILE A 1 270 ? 10.628 2.485 -9.608 1.00 98.00 270 ILE A N 1
ATOM 2185 C CA . ILE A 1 270 ? 10.628 1.637 -8.413 1.00 98.00 270 ILE A CA 1
ATOM 2186 C C . ILE A 1 270 ? 11.555 0.454 -8.667 1.00 98.00 270 ILE A C 1
ATOM 2188 O O . ILE A 1 270 ? 11.544 -0.127 -9.751 1.00 98.00 270 ILE A O 1
ATOM 2192 N N . PHE A 1 271 ? 12.358 0.116 -7.669 1.00 98.50 271 PHE A N 1
ATOM 2193 C CA . PHE A 1 271 ? 13.230 -1.046 -7.667 1.00 98.50 271 PHE A CA 1
ATOM 2194 C C . PHE A 1 271 ? 12.663 -2.124 -6.756 1.00 98.50 271 PHE A C 1
ATOM 2196 O O . PHE A 1 271 ? 11.978 -1.820 -5.780 1.00 98.50 271 PHE A O 1
ATOM 2203 N N . PHE A 1 272 ? 12.997 -3.377 -7.050 1.00 98.38 272 PHE A N 1
ATOM 2204 C CA . PHE A 1 272 ? 12.469 -4.538 -6.346 1.00 98.38 272 PHE A CA 1
ATOM 2205 C C . PHE A 1 272 ? 13.564 -5.481 -5.880 1.00 98.38 272 PHE A C 1
ATOM 2207 O O . PHE A 1 272 ? 14.670 -5.508 -6.412 1.00 98.38 272 PHE A O 1
ATOM 2214 N N . GLU A 1 273 ? 13.223 -6.315 -4.914 1.00 97.19 273 GLU A N 1
ATOM 2215 C CA . GLU A 1 273 ? 14.040 -7.438 -4.486 1.00 97.19 273 GLU A CA 1
ATOM 2216 C C . GLU A 1 273 ? 13.184 -8.703 -4.361 1.00 97.19 273 GLU A C 1
ATOM 2218 O O . GLU A 1 273 ? 11.981 -8.601 -4.083 1.00 97.19 273 GLU A O 1
ATOM 2223 N N . PRO A 1 274 ? 13.768 -9.898 -4.575 1.00 96.81 274 PRO A N 1
ATOM 2224 C CA . PRO A 1 274 ? 13.090 -11.146 -4.261 1.00 96.81 274 PRO A CA 1
ATOM 2225 C C . PRO A 1 274 ? 12.785 -11.206 -2.764 1.00 96.81 274 PRO A C 1
ATOM 2227 O O . PRO A 1 274 ? 13.613 -10.816 -1.941 1.00 96.81 274 PRO A O 1
ATOM 2230 N N . LYS A 1 275 ? 11.616 -11.727 -2.405 1.00 94.75 275 LYS A N 1
ATOM 2231 C CA . LYS A 1 275 ? 11.230 -11.974 -1.015 1.00 94.75 275 LYS A CA 1
ATOM 2232 C C . LYS A 1 275 ? 11.258 -13.473 -0.736 1.00 94.75 275 LYS A C 1
ATOM 2234 O O . LYS A 1 275 ? 10.835 -14.270 -1.571 1.00 94.75 275 LYS A O 1
ATOM 2239 N N . VAL A 1 276 ? 11.776 -13.837 0.440 1.00 87.81 276 VAL A N 1
ATOM 2240 C CA . VAL A 1 276 ? 11.819 -15.233 0.911 1.00 87.81 276 VAL A CA 1
ATOM 2241 C C . VAL A 1 276 ? 10.419 -15.701 1.303 1.00 87.81 276 VAL A C 1
ATOM 2243 O O . VAL A 1 276 ? 9.987 -16.774 0.892 1.00 87.81 276 VAL A O 1
ATOM 2246 N N . SER A 1 277 ? 9.692 -14.870 2.056 1.00 86.62 277 SER A N 1
ATOM 2247 C CA . SER A 1 277 ? 8.280 -15.114 2.340 1.00 86.62 277 SER A CA 1
ATOM 2248 C C . SER A 1 277 ? 7.427 -14.790 1.117 1.00 86.62 277 SER A C 1
ATOM 2250 O O . SER A 1 277 ? 7.667 -13.818 0.395 1.00 86.62 277 SER A O 1
ATOM 2252 N N . SER A 1 278 ? 6.392 -15.602 0.917 1.00 85.31 278 SER A N 1
ATOM 2253 C CA . SER A 1 278 ? 5.337 -15.318 -0.052 1.00 85.31 278 SER A CA 1
ATOM 2254 C C . SER A 1 278 ? 4.302 -14.326 0.481 1.00 85.31 278 SER A C 1
ATOM 2256 O O . SER A 1 278 ? 3.398 -13.949 -0.262 1.00 85.31 278 SER A O 1
ATOM 2258 N N 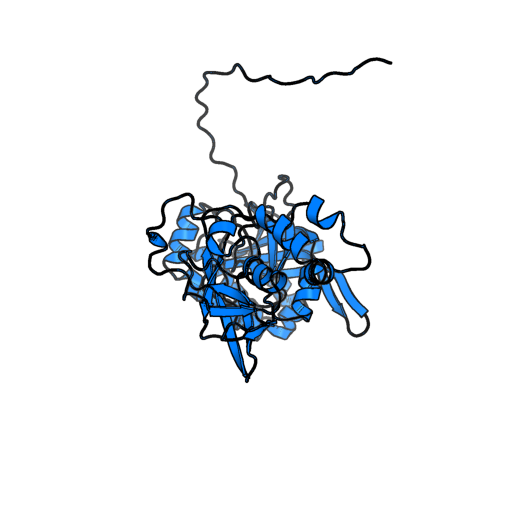. GLU A 1 279 ? 4.411 -13.867 1.727 1.00 88.62 279 GLU A N 1
ATOM 2259 C CA . GLU A 1 279 ? 3.539 -12.836 2.286 1.00 88.62 279 GLU A CA 1
ATOM 2260 C C . GLU A 1 279 ? 3.918 -11.443 1.749 1.00 88.62 279 GLU A C 1
ATOM 2262 O O . GLU A 1 279 ? 5.102 -11.131 1.589 1.00 88.62 279 GLU A O 1
ATOM 2267 N N . PRO A 1 280 ? 2.936 -10.592 1.411 1.00 91.06 280 PRO A N 1
ATOM 2268 C CA . PRO A 1 280 ? 3.205 -9.208 1.039 1.00 91.06 280 PRO A CA 1
ATOM 2269 C C . PRO A 1 280 ? 3.654 -8.429 2.279 1.00 91.06 280 PRO A C 1
ATOM 2271 O O . PRO A 1 280 ? 2.972 -8.455 3.295 1.00 91.06 280 PRO A O 1
ATOM 2274 N N . ILE A 1 281 ? 4.788 -7.734 2.194 1.00 93.38 281 ILE A N 1
ATOM 2275 C CA . ILE A 1 281 ? 5.349 -6.939 3.295 1.00 93.38 281 ILE A CA 1
ATOM 2276 C C . ILE A 1 281 ? 5.061 -5.458 3.038 1.00 93.38 281 ILE A C 1
ATOM 2278 O O . ILE A 1 281 ? 5.424 -4.953 1.975 1.00 93.38 281 ILE A O 1
ATOM 2282 N N . GLY A 1 282 ? 4.421 -4.783 3.996 1.00 94.38 282 GLY A N 1
ATOM 2283 C CA . GLY A 1 282 ? 4.134 -3.346 3.933 1.00 94.38 282 GLY A CA 1
ATOM 2284 C C . GLY A 1 282 ? 5.348 -2.490 4.295 1.00 94.38 282 GLY A C 1
ATOM 2285 O O . GLY A 1 282 ? 6.399 -2.996 4.701 1.00 94.38 282 GLY A O 1
ATOM 2286 N N . SER A 1 283 ? 5.212 -1.167 4.202 1.00 94.31 283 SER A N 1
ATOM 2287 C CA . SER A 1 283 ? 6.316 -0.231 4.449 1.00 94.31 283 SER A CA 1
ATOM 2288 C C . SER A 1 283 ? 6.879 -0.254 5.876 1.00 94.31 283 SER A C 1
ATOM 2290 O O . SER A 1 283 ? 7.965 0.273 6.101 1.00 94.31 283 SER A O 1
ATOM 2292 N N . LEU A 1 284 ? 6.163 -0.837 6.844 1.00 94.44 284 LEU A N 1
ATOM 2293 C CA . LEU A 1 284 ? 6.657 -1.027 8.216 1.00 94.44 284 LEU A CA 1
ATOM 2294 C C . LEU A 1 284 ? 7.524 -2.287 8.393 1.00 94.44 284 LEU A C 1
ATOM 2296 O O . LEU A 1 284 ? 8.002 -2.549 9.494 1.00 94.44 284 LEU A O 1
ATOM 2300 N N . GLY A 1 285 ? 7.728 -3.078 7.335 1.00 92.50 285 GLY A N 1
ATOM 2301 C CA . GLY A 1 285 ? 8.520 -4.310 7.392 1.00 92.50 285 GLY A CA 1
ATOM 2302 C C . GLY A 1 285 ? 7.767 -5.524 7.944 1.00 92.50 285 GLY A C 1
ATOM 2303 O O . GLY A 1 285 ? 8.379 -6.564 8.163 1.00 92.50 285 GLY A O 1
ATOM 2304 N N . VAL A 1 286 ? 6.450 -5.413 8.136 1.00 93.00 286 VAL A N 1
ATOM 2305 C CA . VAL A 1 286 ? 5.567 -6.501 8.589 1.00 93.00 286 VAL A CA 1
ATOM 2306 C C . VAL A 1 286 ? 4.591 -6.910 7.479 1.00 93.00 286 VAL A C 1
ATOM 2308 O O . VAL A 1 286 ? 4.293 -6.086 6.605 1.00 93.00 286 VAL A O 1
ATOM 2311 N N . PRO A 1 287 ? 4.078 -8.152 7.478 1.00 92.75 287 PRO A N 1
ATOM 2312 C CA . PRO A 1 287 ? 3.075 -8.589 6.521 1.00 92.75 287 PRO A CA 1
ATOM 2313 C C . PRO A 1 287 ? 1.797 -7.751 6.556 1.00 92.75 287 PRO A C 1
ATOM 2315 O O . PRO A 1 287 ? 1.289 -7.417 7.629 1.00 92.75 287 PRO A O 1
ATOM 2318 N N . VAL A 1 288 ? 1.265 -7.461 5.368 1.00 94.00 288 VAL A N 1
ATOM 2319 C CA . VAL A 1 288 ? -0.069 -6.881 5.183 1.00 94.00 288 VAL A CA 1
ATOM 2320 C C . VAL A 1 288 ? -1.089 -7.980 4.904 1.00 94.00 288 VAL A C 1
ATOM 2322 O O . VAL A 1 288 ? -0.820 -8.960 4.207 1.00 94.00 288 VAL A O 1
ATOM 2325 N N . MET A 1 289 ? -2.287 -7.817 5.449 1.00 91.44 289 MET A N 1
ATOM 2326 C CA . MET A 1 289 ? -3.350 -8.808 5.433 1.00 91.44 289 MET A CA 1
ATOM 2327 C C . MET A 1 289 ? -4.550 -8.278 4.655 1.00 91.44 289 MET A C 1
ATOM 2329 O O . MET A 1 289 ? -5.000 -7.143 4.836 1.00 91.44 289 MET A O 1
ATOM 2333 N N . ALA A 1 290 ? -5.068 -9.115 3.755 1.00 92.38 290 ALA A N 1
ATOM 2334 C CA . ALA A 1 290 ? -6.214 -8.772 2.928 1.00 92.38 290 ALA A CA 1
ATOM 2335 C C . ALA A 1 290 ? -7.393 -8.344 3.808 1.00 92.38 290 ALA A C 1
ATOM 2337 O O . ALA A 1 290 ? -7.796 -9.079 4.713 1.00 92.38 290 ALA A O 1
ATOM 2338 N N . ARG A 1 291 ? -7.944 -7.169 3.503 1.00 91.38 291 ARG A N 1
ATOM 2339 C CA . ARG A 1 291 ? -9.054 -6.536 4.217 1.00 91.38 291 ARG A CA 1
ATOM 2340 C C . ARG A 1 291 ? -8.758 -6.213 5.690 1.00 91.38 291 ARG A C 1
ATOM 2342 O O . ARG A 1 291 ? -9.680 -6.074 6.485 1.00 91.38 291 ARG A O 1
ATOM 2349 N N . TRP A 1 292 ? -7.481 -6.082 6.041 1.00 91.56 292 TRP A N 1
ATOM 2350 C CA . TRP A 1 292 ? -7.023 -5.786 7.401 1.00 91.56 292 TRP A CA 1
ATOM 2351 C C . TRP A 1 292 ? -5.878 -4.783 7.462 1.00 91.56 292 TRP A C 1
ATOM 2353 O O . TRP A 1 292 ? -5.497 -4.358 8.547 1.00 91.56 292 TRP A O 1
ATOM 2363 N N . SER A 1 293 ? -5.332 -4.383 6.319 1.00 95.12 293 SER A N 1
ATOM 2364 C CA . SER A 1 293 ? -4.252 -3.406 6.252 1.00 95.12 293 SER A CA 1
ATOM 2365 C C . SER A 1 293 ? -4.690 -2.177 5.478 1.00 95.12 293 SER A C 1
ATOM 2367 O O . SER A 1 293 ? -5.401 -2.269 4.472 1.00 95.12 293 SER A O 1
ATOM 2369 N N . VAL A 1 294 ? -4.235 -1.024 5.954 1.00 97.56 294 VAL A N 1
ATOM 2370 C CA . VAL A 1 294 ? -4.403 0.264 5.291 1.00 97.56 294 VAL A CA 1
ATOM 2371 C C . VAL A 1 294 ? -3.040 0.915 5.087 1.00 97.56 294 VAL A C 1
ATOM 2373 O O . VAL A 1 294 ? -2.149 0.799 5.932 1.00 97.56 294 VAL A O 1
ATOM 2376 N N . ALA A 1 295 ? -2.885 1.583 3.949 1.00 98.19 295 ALA A N 1
ATOM 2377 C CA . ALA A 1 295 ? -1.784 2.480 3.679 1.00 98.19 295 ALA A CA 1
ATOM 2378 C C . ALA A 1 295 ? -2.216 3.921 3.953 1.00 98.19 295 ALA A C 1
ATOM 2380 O O . ALA A 1 295 ? -3.280 4.348 3.504 1.00 98.19 295 ALA A O 1
ATOM 2381 N N . THR A 1 296 ? -1.379 4.679 4.653 1.00 96.75 296 THR A N 1
ATOM 2382 C CA . THR A 1 296 ? -1.611 6.099 4.972 1.00 96.75 296 THR A CA 1
ATOM 2383 C C . THR A 1 296 ? -0.292 6.873 4.976 1.00 96.75 296 THR A C 1
ATOM 2385 O O . THR A 1 296 ? 0.792 6.275 4.939 1.00 96.75 296 THR A O 1
ATOM 2388 N N . ASP A 1 297 ? -0.371 8.200 5.063 1.00 93.94 297 ASP A N 1
ATOM 2389 C CA . ASP A 1 297 ? 0.792 9.066 5.250 1.00 93.94 297 ASP A CA 1
ATOM 2390 C C . ASP A 1 297 ? 1.376 8.932 6.670 1.00 93.94 297 ASP A C 1
ATOM 2392 O O . ASP A 1 297 ? 0.864 9.497 7.637 1.00 93.94 297 ASP A O 1
ATOM 2396 N N . LYS A 1 298 ? 2.496 8.212 6.788 1.00 91.88 298 LYS A N 1
ATOM 2397 C CA . LYS A 1 298 ? 3.198 7.950 8.058 1.00 91.88 298 LYS A CA 1
ATOM 2398 C C . LYS A 1 298 ? 3.882 9.179 8.659 1.00 91.88 298 LYS A C 1
ATOM 2400 O O . LYS A 1 298 ? 4.311 9.120 9.808 1.00 91.88 298 LYS A O 1
ATOM 2405 N N . GLY A 1 299 ? 4.003 10.271 7.902 1.00 88.94 299 GLY A N 1
ATOM 2406 C CA . GLY A 1 299 ? 4.443 11.558 8.436 1.00 88.94 299 GLY A CA 1
ATOM 2407 C C . GLY A 1 299 ? 3.352 12.277 9.231 1.00 88.94 299 GLY A C 1
ATOM 2408 O O . GLY A 1 299 ? 3.662 13.211 9.963 1.00 88.94 299 GLY A O 1
ATOM 2409 N N . ARG A 1 300 ? 2.090 11.846 9.096 1.00 89.06 300 ARG A N 1
ATOM 2410 C CA . ARG A 1 300 ? 0.910 12.516 9.664 1.00 89.06 300 ARG A CA 1
ATOM 2411 C C . ARG A 1 300 ? 0.036 11.614 10.526 1.00 89.06 300 ARG A C 1
ATOM 2413 O O . ARG A 1 300 ? -0.588 12.082 11.473 1.00 89.06 300 ARG A O 1
ATOM 2420 N N . LEU A 1 301 ? -0.040 10.331 10.183 1.00 93.12 301 LEU A N 1
ATOM 2421 C CA . LEU A 1 301 ? -0.917 9.351 10.811 1.00 93.12 301 LEU A CA 1
ATOM 2422 C C . LEU A 1 301 ? -0.104 8.230 11.489 1.00 93.12 301 LEU A C 1
ATOM 2424 O O . LEU A 1 301 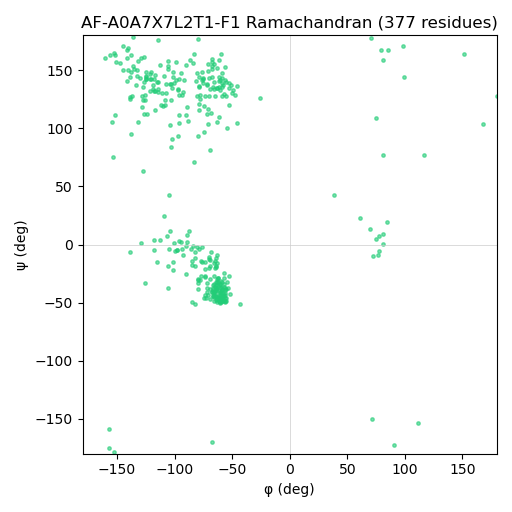? 0.979 7.887 11.011 1.00 93.12 301 LEU A O 1
ATOM 2428 N N . PRO A 1 302 ? -0.588 7.678 12.621 1.00 93.94 302 PRO A N 1
ATOM 2429 C CA . PRO A 1 302 ? 0.212 6.870 13.539 1.00 93.94 302 PRO A CA 1
ATOM 2430 C C . PRO A 1 302 ? 0.559 5.480 12.962 1.00 93.94 302 PRO A C 1
ATOM 2432 O O . PRO A 1 302 ? -0.322 4.623 12.834 1.00 93.94 302 PRO A O 1
ATOM 2435 N N . PRO A 1 303 ? 1.845 5.204 12.665 1.00 94.75 303 PRO A N 1
ATOM 2436 C CA . PRO A 1 303 ? 2.288 3.938 12.080 1.00 94.75 303 PRO A CA 1
ATOM 2437 C C . PRO A 1 303 ? 1.944 2.717 12.939 1.00 94.75 303 PRO A C 1
ATOM 2439 O O . PRO A 1 303 ? 2.310 2.650 14.114 1.00 94.75 303 PRO A O 1
ATOM 2442 N N . GLY A 1 304 ? 1.296 1.716 12.354 1.00 94.38 304 GLY A N 1
ATOM 2443 C CA . GLY A 1 304 ? 0.930 0.472 13.027 1.00 94.38 304 GLY A CA 1
ATOM 2444 C C . GLY A 1 304 ? -0.256 0.609 13.983 1.00 94.38 304 GLY A C 1
ATOM 2445 O O . GLY A 1 304 ? -0.589 -0.357 14.664 1.00 94.38 304 GLY A O 1
ATOM 2446 N N . ALA A 1 305 ? -0.910 1.769 14.063 1.00 95.06 305 ALA A N 1
ATOM 2447 C CA . ALA A 1 305 ? -2.091 1.916 14.900 1.00 95.06 305 ALA A CA 1
ATOM 2448 C C . ALA A 1 305 ? -3.305 1.170 14.332 1.00 95.06 305 ALA A C 1
ATOM 2450 O O . ALA A 1 305 ? -3.415 0.921 13.130 1.00 95.06 305 ALA A O 1
ATOM 2451 N N . LEU A 1 306 ? -4.219 0.823 15.237 1.00 93.69 306 LEU A N 1
ATOM 2452 C CA . LEU A 1 306 ? -5.511 0.244 14.905 1.00 93.69 306 LEU A CA 1
ATOM 2453 C C . LEU A 1 306 ? -6.470 1.343 14.449 1.00 93.69 306 LEU A C 1
ATOM 2455 O O . LEU A 1 306 ? -6.578 2.379 15.111 1.00 93.69 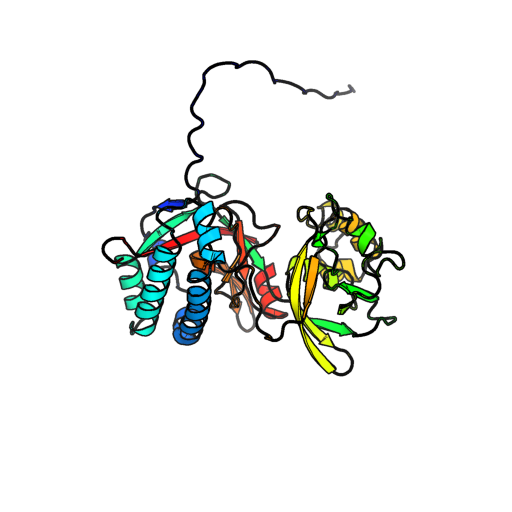306 LEU A O 1
ATOM 2459 N N . ALA A 1 307 ? -7.204 1.091 13.371 1.00 94.62 307 ALA A N 1
ATOM 2460 C CA . ALA A 1 307 ? -8.228 1.994 12.881 1.00 94.62 307 ALA A CA 1
ATOM 2461 C C . ALA A 1 307 ? -9.472 1.262 12.361 1.00 94.62 307 ALA A C 1
ATOM 2463 O O . ALA A 1 307 ? -9.430 0.085 12.022 1.00 94.62 307 ALA A O 1
ATOM 2464 N N . ILE A 1 308 ? -10.588 1.980 12.279 1.00 94.06 308 ILE A N 1
ATOM 2465 C CA . ILE A 1 308 ? -11.816 1.568 11.599 1.00 94.06 308 ILE A CA 1
ATOM 2466 C C . ILE A 1 308 ? -11.969 2.440 10.355 1.00 94.06 308 ILE A C 1
ATOM 2468 O O . ILE A 1 308 ? -12.098 3.659 10.467 1.00 94.06 308 ILE A O 1
ATOM 2472 N N . ALA A 1 309 ? -11.977 1.816 9.181 1.00 94.25 309 ALA A N 1
ATOM 2473 C CA . ALA A 1 309 ? -12.336 2.446 7.918 1.00 94.25 309 ALA A CA 1
ATOM 2474 C C . ALA A 1 309 ? -13.827 2.224 7.640 1.00 94.25 309 ALA A C 1
ATOM 2476 O O . ALA A 1 309 ? -14.302 1.089 7.683 1.00 94.25 309 ALA A O 1
ATOM 2477 N N . ARG A 1 310 ? -14.570 3.293 7.345 1.00 92.88 310 ARG A N 1
ATOM 2478 C CA . ARG A 1 310 ? -16.007 3.267 7.042 1.00 92.88 310 ARG A CA 1
ATOM 2479 C C . ARG A 1 310 ? -16.272 3.967 5.714 1.00 92.88 310 ARG A C 1
ATOM 2481 O O . ARG A 1 310 ? -16.149 5.184 5.629 1.00 92.88 310 ARG A O 1
ATOM 2488 N N . ALA A 1 311 ? -16.681 3.213 4.700 1.00 92.81 311 ALA A N 1
ATOM 2489 C CA . ALA A 1 311 ? -16.984 3.719 3.357 1.00 92.81 311 ALA A CA 1
ATOM 2490 C C . ALA A 1 311 ? -17.944 2.759 2.628 1.00 92.81 311 ALA A C 1
ATOM 2492 O O . ALA A 1 311 ? -18.410 1.779 3.219 1.00 92.81 311 ALA A O 1
ATOM 2493 N N . ASN A 1 312 ? -18.241 3.012 1.350 1.00 93.19 312 ASN A N 1
ATOM 2494 C CA . ASN A 1 312 ? -18.808 1.984 0.478 1.00 93.19 312 ASN A CA 1
ATOM 2495 C C . ASN A 1 312 ? -17.699 0.999 0.092 1.00 93.19 312 ASN A C 1
ATOM 2497 O O . ASN A 1 312 ? -16.893 1.262 -0.796 1.00 93.19 312 ASN A O 1
ATOM 2501 N N . LEU A 1 313 ? -17.622 -0.119 0.813 1.00 92.50 313 LEU A N 1
ATOM 2502 C CA . LEU A 1 313 ? -16.532 -1.083 0.688 1.00 92.50 313 LEU A CA 1
ATOM 2503 C C . LEU A 1 313 ? -16.975 -2.296 -0.142 1.00 92.50 313 LEU A C 1
ATOM 2505 O O . LEU A 1 313 ? -18.129 -2.728 -0.035 1.00 92.50 313 LEU A O 1
ATOM 2509 N N . PRO A 1 314 ? -16.075 -2.864 -0.961 1.00 93.44 314 PRO A N 1
ATOM 2510 C CA . PRO A 1 314 ? -16.380 -3.989 -1.824 1.00 93.44 314 PRO A CA 1
ATOM 2511 C C . PRO A 1 314 ? -16.466 -5.288 -1.030 1.00 93.44 314 PRO A C 1
ATOM 2513 O O . PRO A 1 314 ? -15.660 -5.553 -0.132 1.00 93.44 314 PRO A O 1
ATOM 2516 N N . ARG A 1 315 ? -17.408 -6.141 -1.424 1.00 89.50 315 ARG A N 1
ATOM 2517 C CA . ARG A 1 315 ? -17.462 -7.561 -1.070 1.00 89.50 315 ARG A CA 1
ATOM 2518 C C . ARG A 1 315 ? -17.671 -8.387 -2.331 1.00 89.50 315 ARG A C 1
ATOM 2520 O O . ARG A 1 315 ? -18.399 -7.982 -3.236 1.00 89.50 315 ARG A O 1
ATOM 2527 N N . LEU A 1 316 ? -17.039 -9.553 -2.382 1.00 87.88 316 LEU A N 1
ATOM 2528 C CA . LEU A 1 316 ? -17.325 -10.556 -3.402 1.00 87.88 316 LEU A CA 1
ATOM 2529 C C . LEU A 1 316 ? -18.602 -11.295 -3.011 1.00 87.88 316 LEU A C 1
ATOM 2531 O O . LEU A 1 316 ? -18.672 -11.899 -1.943 1.00 87.88 316 LEU A O 1
ATOM 2535 N N . VAL A 1 317 ? -19.606 -11.240 -3.880 1.00 88.62 317 VAL A N 1
ATOM 2536 C CA . VAL A 1 317 ? -20.867 -11.959 -3.705 1.00 88.62 317 VAL A CA 1
ATOM 2537 C C . VAL A 1 317 ? -20.948 -13.059 -4.767 1.00 88.62 317 VAL A C 1
ATOM 2539 O O . VAL A 1 317 ? -20.914 -12.745 -5.964 1.00 88.62 317 VAL A O 1
ATOM 2542 N N . PRO A 1 318 ? -21.052 -14.344 -4.370 1.00 86.56 318 PRO A N 1
ATOM 2543 C CA . PRO A 1 318 ? -21.183 -15.456 -5.307 1.00 86.56 318 PRO A CA 1
ATOM 2544 C C . PRO A 1 318 ? -22.295 -15.209 -6.333 1.00 86.56 318 PRO A C 1
ATOM 2546 O O . PRO A 1 318 ? -23.400 -14.797 -5.983 1.00 86.56 318 PRO A O 1
ATOM 2549 N N . GLY A 1 319 ? -21.978 -15.392 -7.616 1.00 90.50 319 GLY A N 1
ATOM 2550 C CA . GLY A 1 319 ? -22.906 -15.164 -8.732 1.00 90.50 319 GLY A CA 1
ATOM 2551 C C . GLY A 1 319 ? -23.232 -13.697 -9.053 1.00 90.50 319 GLY A C 1
ATOM 2552 O O . GLY A 1 319 ? -23.816 -13.438 -10.099 1.00 90.50 319 GLY A O 1
ATOM 2553 N N . LYS A 1 320 ? -22.842 -12.728 -8.210 1.00 90.50 320 LYS A N 1
ATOM 2554 C CA . LYS A 1 320 ? -23.115 -11.287 -8.408 1.00 90.50 320 LYS A CA 1
ATOM 2555 C C . LYS A 1 320 ? -21.859 -10.422 -8.563 1.00 90.50 320 LYS A C 1
ATOM 2557 O O . LYS A 1 320 ? -21.964 -9.223 -8.810 1.00 90.50 320 LYS A O 1
ATOM 2562 N N . GLY A 1 321 ? -20.672 -11.005 -8.414 1.00 91.69 321 GLY A N 1
ATOM 2563 C CA . GLY A 1 321 ? -19.406 -10.285 -8.545 1.00 91.69 321 GLY A CA 1
ATOM 2564 C C . GLY A 1 321 ? -19.140 -9.332 -7.377 1.00 91.69 321 GLY A C 1
ATOM 2565 O O . GLY A 1 321 ? -19.531 -9.602 -6.242 1.00 91.69 321 GLY A O 1
ATOM 2566 N N . VAL A 1 322 ? -18.423 -8.237 -7.642 1.00 93.81 322 VAL A N 1
ATOM 2567 C CA . VAL A 1 322 ? -18.097 -7.230 -6.621 1.00 93.81 322 VAL A CA 1
ATOM 2568 C C . VAL A 1 322 ? -19.311 -6.341 -6.374 1.00 93.81 322 VAL A C 1
ATOM 2570 O O . VAL A 1 322 ? -19.841 -5.744 -7.305 1.00 93.81 322 VAL A O 1
ATOM 2573 N N . GLN A 1 323 ? -19.727 -6.244 -5.115 1.00 93.62 323 GLN A N 1
ATOM 2574 C CA . GLN A 1 323 ? -20.822 -5.392 -4.662 1.00 93.62 323 GLN A CA 1
ATOM 2575 C C . GLN A 1 323 ? -20.284 -4.375 -3.657 1.00 93.62 323 GLN A C 1
ATOM 2577 O O . GLN A 1 323 ? -19.532 -4.741 -2.752 1.00 93.62 323 GLN A O 1
ATOM 2582 N N . LEU A 1 324 ? -20.660 -3.107 -3.818 1.00 92.75 324 LEU A N 1
ATOM 2583 C CA . LEU A 1 324 ? -20.320 -2.045 -2.874 1.00 92.75 324 LEU A CA 1
ATOM 2584 C C . LEU A 1 324 ? -21.441 -1.899 -1.850 1.00 92.75 324 LEU A C 1
ATOM 2586 O O . LEU A 1 324 ? -22.612 -1.800 -2.211 1.00 92.75 324 LEU A O 1
ATOM 2590 N N . ALA A 1 325 ? -21.079 -1.861 -0.573 1.00 91.00 325 ALA A N 1
ATOM 2591 C CA . ALA A 1 325 ? -22.021 -1.594 0.502 1.00 91.00 325 ALA A CA 1
ATOM 2592 C C . ALA A 1 325 ? -21.372 -0.723 1.571 1.00 91.00 325 ALA A C 1
ATOM 2594 O O . ALA A 1 325 ? -20.207 -0.928 1.937 1.00 91.00 325 ALA A O 1
ATOM 2595 N N . ARG A 1 326 ? -22.146 0.221 2.118 1.00 90.19 326 ARG A N 1
ATOM 2596 C CA . ARG A 1 326 ? -21.705 1.018 3.260 1.00 90.19 326 ARG A CA 1
ATOM 2597 C C . ARG A 1 326 ? -21.444 0.086 4.439 1.00 90.19 326 ARG A C 1
ATOM 2599 O O . ARG A 1 326 ? -22.365 -0.512 4.987 1.00 90.19 326 ARG A O 1
ATOM 2606 N N . SER A 1 327 ? -20.178 -0.073 4.794 1.00 88.81 327 SER A N 1
ATOM 2607 C CA . SER A 1 327 ? -19.733 -1.025 5.810 1.00 88.81 327 SER A CA 1
ATOM 2608 C C . SER A 1 327 ? -18.438 -0.552 6.462 1.00 88.81 327 SER A C 1
ATOM 2610 O O . SER A 1 327 ? -17.955 0.551 6.185 1.00 88.81 327 SER A O 1
ATOM 2612 N N . GLN A 1 328 ? -17.920 -1.354 7.390 1.00 89.00 328 GLN A N 1
ATOM 2613 C CA . GLN A 1 328 ? -16.721 -1.040 8.150 1.00 89.00 328 GLN A CA 1
ATOM 2614 C C . GLN A 1 328 ? -15.685 -2.145 8.021 1.00 89.00 328 GLN A C 1
ATOM 2616 O O . GLN A 1 328 ? -16.028 -3.325 7.984 1.00 89.00 328 GLN A O 1
ATOM 2621 N N . MET A 1 329 ? -14.420 -1.744 8.013 1.00 89.31 329 MET A N 1
ATOM 2622 C CA . MET A 1 329 ? -13.272 -2.632 8.107 1.00 89.31 329 MET A CA 1
ATOM 2623 C C . MET A 1 329 ? -12.391 -2.182 9.260 1.00 89.31 329 MET A C 1
ATOM 2625 O O . MET A 1 329 ? -12.010 -1.015 9.348 1.00 89.31 329 MET A O 1
ATOM 2629 N N . LEU A 1 330 ? -12.057 -3.125 10.132 1.00 90.06 330 LEU A N 1
ATOM 2630 C CA . LEU A 1 330 ? -11.001 -2.926 11.105 1.00 90.06 330 LEU A CA 1
ATOM 2631 C C . LEU A 1 330 ? -9.661 -3.156 10.408 1.00 90.06 330 LEU A C 1
ATOM 2633 O O . LEU A 1 330 ? -9.475 -4.175 9.746 1.00 90.06 330 LEU A O 1
ATOM 2637 N N . VAL A 1 331 ? -8.752 -2.199 10.540 1.00 93.38 331 VAL A N 1
ATOM 2638 C CA . VAL A 1 331 ? -7.482 -2.191 9.822 1.00 93.38 331 VAL A CA 1
ATOM 2639 C C . VAL A 1 331 ? -6.318 -1.826 10.735 1.00 93.38 331 VAL A C 1
ATOM 2641 O O . VAL A 1 331 ? -6.466 -1.081 11.704 1.00 93.38 331 VAL A O 1
ATOM 2644 N N . LEU A 1 332 ? -5.141 -2.338 10.399 1.00 94.50 332 LEU A N 1
ATOM 2645 C CA . LEU A 1 332 ? -3.857 -1.910 10.929 1.00 94.50 332 LEU A CA 1
ATOM 2646 C C . LEU A 1 332 ? -3.158 -1.028 9.902 1.00 94.50 332 LEU A C 1
ATOM 2648 O O . LEU A 1 332 ? -3.084 -1.354 8.714 1.00 94.50 332 LEU A O 1
ATOM 2652 N N . ASP A 1 333 ? -2.607 0.081 10.375 1.00 96.19 333 ASP A N 1
ATOM 2653 C CA . ASP A 1 333 ? -1.959 1.064 9.520 1.00 96.19 333 ASP A CA 1
ATOM 2654 C C . ASP A 1 333 ? -0.501 0.691 9.195 1.00 96.19 333 ASP A C 1
ATOM 2656 O O . ASP A 1 333 ? 0.449 1.259 9.736 1.00 96.19 333 ASP A O 1
ATOM 2660 N N . GLN A 1 334 ? -0.329 -0.337 8.362 1.00 96.31 334 GLN A N 1
ATOM 2661 C CA . GLN A 1 334 ? 0.931 -1.072 8.171 1.00 96.31 334 GLN A CA 1
ATOM 2662 C C . GLN A 1 334 ? 1.738 -0.665 6.938 1.00 96.31 334 GLN A C 1
ATOM 2664 O O . GLN A 1 334 ? 2.845 -1.172 6.731 1.00 96.31 334 GLN A O 1
ATOM 2669 N N . ASP A 1 335 ? 1.193 0.213 6.102 1.00 97.25 335 ASP A N 1
ATOM 2670 C CA . ASP A 1 335 ? 1.770 0.480 4.788 1.00 97.25 335 ASP A CA 1
ATOM 2671 C C . ASP A 1 335 ? 1.733 1.962 4.405 1.00 97.25 335 ASP A C 1
ATOM 2673 O O . ASP A 1 335 ? 1.099 2.782 5.067 1.00 97.25 335 ASP A O 1
ATOM 2677 N N . SER A 1 336 ? 2.424 2.335 3.335 1.00 95.25 336 SER A N 1
ATOM 2678 C CA . SER A 1 336 ? 2.410 3.694 2.793 1.00 95.25 336 SER A CA 1
ATOM 2679 C C . SER A 1 336 ? 2.566 3.680 1.278 1.00 95.25 336 SER A C 1
ATOM 2681 O O . SER A 1 336 ? 3.111 2.749 0.693 1.00 95.25 336 SER A O 1
ATOM 2683 N N . GLY A 1 337 ? 2.090 4.739 0.627 1.00 92.06 337 GLY A N 1
ATOM 2684 C CA . GLY A 1 337 ? 2.124 4.859 -0.826 1.00 92.06 337 GLY A CA 1
ATOM 2685 C C . GLY A 1 337 ? 2.508 6.265 -1.259 1.00 92.06 337 GLY A C 1
ATOM 2686 O O . GLY A 1 337 ? 2.096 7.248 -0.650 1.00 92.06 337 GLY A O 1
ATOM 2687 N N . GLY A 1 338 ? 3.258 6.382 -2.359 1.00 87.62 338 GLY A N 1
ATOM 2688 C CA . GLY A 1 338 ? 3.680 7.691 -2.881 1.00 87.62 338 GLY A CA 1
ATOM 2689 C C . GLY A 1 338 ? 2.521 8.585 -3.348 1.00 87.62 338 GLY A C 1
ATOM 2690 O O . GLY A 1 338 ? 2.701 9.791 -3.465 1.00 87.62 338 GLY A O 1
ATOM 2691 N N . ALA A 1 339 ? 1.344 8.005 -3.606 1.00 87.75 339 ALA A N 1
ATOM 2692 C CA . ALA A 1 339 ? 0.103 8.724 -3.913 1.00 87.75 339 ALA A CA 1
ATOM 2693 C C . ALA A 1 339 ? -0.770 8.993 -2.670 1.00 87.75 339 ALA A C 1
ATOM 2695 O O . ALA A 1 339 ? -1.767 9.710 -2.754 1.00 87.75 339 ALA A O 1
ATOM 2696 N N . ILE A 1 340 ? -0.421 8.398 -1.528 1.00 93.56 340 ILE A N 1
ATOM 2697 C CA . ILE A 1 340 ? -1.199 8.431 -0.290 1.00 93.56 340 ILE A CA 1
ATOM 2698 C C . ILE A 1 340 ? -0.533 9.433 0.644 1.00 93.56 340 ILE A C 1
ATOM 2700 O O . ILE A 1 340 ? 0.345 9.086 1.428 1.00 93.56 340 ILE A O 1
ATOM 2704 N N . GLN A 1 341 ? -0.881 10.703 0.458 1.00 91.62 341 GLN A N 1
ATOM 2705 C CA . GLN A 1 341 ? -0.262 11.843 1.132 1.00 91.62 341 GLN A CA 1
ATOM 2706 C C . GLN A 1 341 ? -1.336 12.664 1.847 1.00 91.62 341 GLN A C 1
ATOM 2708 O O . GLN A 1 341 ? -2.444 12.825 1.326 1.00 91.62 341 GLN A O 1
ATOM 2713 N N . GLY A 1 342 ? -1.009 13.216 3.014 1.00 91.19 342 GLY A N 1
ATOM 2714 C CA . GLY A 1 342 ? -1.968 13.949 3.834 1.00 91.19 342 GLY A CA 1
ATOM 2715 C C . GLY A 1 342 ? -2.797 13.054 4.761 1.00 91.19 342 GLY A C 1
ATOM 2716 O O . GLY A 1 342 ? -2.870 11.837 4.604 1.00 91.19 342 GLY A O 1
ATOM 2717 N N . SER A 1 343 ? -3.490 13.681 5.712 1.00 91.88 343 SER A N 1
ATOM 2718 C CA . SER A 1 343 ? -4.397 13.011 6.656 1.00 91.88 343 SER A CA 1
ATOM 2719 C C . SER A 1 343 ? -5.769 12.658 6.049 1.00 91.88 343 SER A C 1
ATOM 2721 O O . SER A 1 343 ? -6.590 12.016 6.695 1.00 91.88 343 SER A O 1
ATOM 2723 N N . GLY A 1 344 ? -6.025 13.044 4.792 1.00 94.56 344 GLY A N 1
ATOM 2724 C CA . GLY A 1 344 ? -7.264 12.771 4.051 1.00 94.56 344 GLY A CA 1
ATOM 2725 C C . GLY A 1 344 ? -7.177 11.674 2.992 1.00 94.56 344 GLY A C 1
ATOM 2726 O O . GLY A 1 344 ? -8.086 11.577 2.168 1.00 94.56 344 GLY A O 1
ATOM 2727 N N . ARG A 1 345 ? -6.103 10.877 2.960 1.00 96.62 345 ARG A N 1
ATOM 2728 C CA . ARG A 1 345 ? -5.901 9.804 1.972 1.00 96.62 345 ARG A CA 1
ATOM 2729 C C . ARG A 1 345 ? -5.588 8.481 2.657 1.00 96.62 345 ARG A C 1
ATOM 2731 O O . ARG A 1 345 ? -4.742 8.433 3.545 1.00 96.62 345 ARG A O 1
ATOM 2738 N N . ALA A 1 346 ? -6.232 7.416 2.191 1.00 97.69 346 ALA A N 1
ATOM 2739 C CA . ALA A 1 346 ? -5.962 6.056 2.632 1.00 97.69 346 ALA A CA 1
ATOM 2740 C C . ALA A 1 346 ? -6.128 5.062 1.473 1.00 97.69 346 ALA A C 1
ATOM 2742 O O . ALA A 1 346 ? -6.938 5.287 0.575 1.00 97.69 346 ALA A O 1
ATOM 2743 N N . ASP A 1 347 ? -5.380 3.964 1.507 1.00 98.06 347 ASP A N 1
ATOM 2744 C CA . ASP A 1 347 ? -5.459 2.885 0.515 1.00 98.06 347 ASP A CA 1
ATOM 2745 C C . ASP A 1 347 ? -5.690 1.549 1.220 1.00 98.06 347 ASP A C 1
ATOM 2747 O O . ASP A 1 347 ? -4.935 1.187 2.120 1.00 98.06 347 ASP A O 1
ATOM 2751 N N . LEU A 1 348 ? -6.738 0.814 0.861 1.00 97.75 348 LEU A N 1
ATOM 2752 C CA . LEU A 1 348 ? -7.109 -0.424 1.550 1.00 97.75 348 LEU A CA 1
ATOM 2753 C C . LEU A 1 348 ? -6.550 -1.645 0.821 1.00 97.75 348 LEU A C 1
ATOM 2755 O O . LEU A 1 348 ? -6.789 -1.826 -0.375 1.00 97.75 348 LEU A O 1
ATOM 2759 N N . PHE A 1 349 ? -5.854 -2.524 1.546 1.00 97.31 349 PHE A N 1
ATOM 2760 C CA . PHE A 1 349 ? -5.268 -3.720 0.949 1.00 97.31 349 PHE A CA 1
ATOM 2761 C C . PHE A 1 349 ? -6.322 -4.803 0.737 1.00 97.31 349 PHE A C 1
ATOM 2763 O O . PHE A 1 349 ? -6.855 -5.356 1.699 1.00 97.31 349 PHE A O 1
ATOM 2770 N N . MET A 1 350 ? -6.601 -5.169 -0.512 1.00 96.38 350 MET A N 1
ATOM 2771 C CA . MET A 1 350 ? -7.619 -6.175 -0.846 1.00 96.38 350 MET A CA 1
ATOM 2772 C C . MET A 1 350 ? -7.074 -7.599 -0.996 1.00 96.38 350 MET A C 1
ATOM 2774 O O . MET A 1 350 ? -7.858 -8.530 -1.170 1.00 96.38 350 MET A O 1
ATOM 2778 N N . GLY A 1 351 ? -5.756 -7.799 -0.897 1.00 95.56 351 GLY A N 1
ATOM 2779 C CA . GLY A 1 351 ? -5.123 -9.120 -0.957 1.00 95.56 351 GLY A CA 1
ATOM 2780 C C . GLY A 1 351 ? -4.282 -9.355 -2.209 1.00 95.56 351 GLY A C 1
ATOM 2781 O O . GLY A 1 351 ? -3.739 -8.424 -2.796 1.00 95.56 351 GLY A O 1
ATOM 2782 N N . THR A 1 352 ? -4.129 -10.622 -2.602 1.00 95.81 352 THR A N 1
ATOM 2783 C CA . THR A 1 352 ? -3.297 -11.035 -3.747 1.00 95.81 352 THR A CA 1
ATOM 2784 C C . THR A 1 352 ? -4.149 -11.628 -4.867 1.00 95.81 352 THR A C 1
ATOM 2786 O O . THR A 1 352 ? -5.043 -12.427 -4.606 1.00 95.81 352 THR A O 1
ATOM 2789 N N . GLY A 1 353 ? -3.816 -11.297 -6.114 1.00 95.12 353 GLY A N 1
ATOM 2790 C CA . GLY A 1 353 ? -4.374 -11.931 -7.307 1.00 95.12 353 GLY A CA 1
ATOM 2791 C C . GLY A 1 353 ? -5.642 -11.267 -7.866 1.00 95.12 353 GLY A C 1
ATOM 2792 O O . GLY A 1 353 ? -6.039 -10.192 -7.411 1.00 95.12 353 GLY A O 1
ATOM 2793 N N . PRO A 1 354 ? -6.284 -11.898 -8.867 1.00 92.88 354 PRO A N 1
ATOM 2794 C CA . PRO A 1 354 ? -7.335 -11.263 -9.670 1.00 92.88 354 PRO A CA 1
ATOM 2795 C C . PRO A 1 354 ? -8.589 -10.862 -8.887 1.00 92.88 354 PRO A C 1
ATOM 2797 O O . PRO A 1 354 ? -9.282 -9.919 -9.257 1.00 92.88 354 PRO A O 1
ATOM 2800 N N . GLU A 1 355 ? -8.926 -11.570 -7.810 1.00 93.88 355 GLU A N 1
ATOM 2801 C CA . GLU A 1 355 ? -10.098 -11.223 -6.998 1.00 93.88 355 GLU A CA 1
ATOM 2802 C C . GLU A 1 355 ? -9.858 -9.972 -6.158 1.00 93.88 355 GLU A C 1
ATOM 2804 O O . GLU A 1 355 ? -10.698 -9.070 -6.126 1.00 93.88 355 GLU A O 1
ATOM 2809 N N . ALA A 1 356 ? -8.675 -9.898 -5.542 1.00 95.75 356 ALA A N 1
ATOM 2810 C CA . ALA A 1 356 ? -8.214 -8.723 -4.821 1.00 95.75 356 ALA A CA 1
ATOM 2811 C C . ALA A 1 356 ? -8.135 -7.507 -5.746 1.00 95.75 356 ALA A C 1
ATOM 2813 O O . ALA A 1 356 ? -8.555 -6.422 -5.362 1.00 95.75 356 ALA A O 1
ATOM 2814 N N . GLU A 1 357 ? -7.678 -7.701 -6.983 1.00 94.94 357 GLU A N 1
ATOM 2815 C CA . GLU A 1 357 ? -7.662 -6.662 -8.009 1.00 94.94 357 GLU A CA 1
ATOM 2816 C C . GLU A 1 357 ? -9.057 -6.109 -8.319 1.00 94.94 357 GLU A C 1
ATOM 2818 O O . GLU A 1 357 ? -9.251 -4.893 -8.314 1.00 94.94 357 GLU A O 1
ATOM 2823 N N . ARG A 1 358 ? -10.044 -6.985 -8.563 1.00 93.56 358 ARG A N 1
ATOM 2824 C CA . ARG A 1 358 ? -11.427 -6.557 -8.832 1.00 93.56 358 ARG A CA 1
ATOM 2825 C C . ARG A 1 358 ? -12.007 -5.761 -7.665 1.00 93.56 358 ARG A C 1
ATOM 2827 O O . ARG A 1 358 ? -12.672 -4.758 -7.898 1.00 93.56 358 ARG A O 1
ATOM 2834 N N . MET A 1 359 ? -11.757 -6.198 -6.428 1.00 95.62 359 MET A N 1
ATOM 2835 C CA . MET A 1 359 ? -12.193 -5.465 -5.238 1.00 95.62 359 MET A CA 1
ATOM 2836 C C . MET A 1 359 ? -11.470 -4.122 -5.112 1.00 95.62 359 MET A C 1
ATOM 2838 O O . MET A 1 359 ? -12.130 -3.104 -4.952 1.00 95.62 359 MET A O 1
ATOM 2842 N N . ALA A 1 360 ? -10.141 -4.099 -5.239 1.00 96.44 360 ALA A N 1
ATOM 2843 C CA . ALA A 1 360 ? -9.324 -2.895 -5.085 1.00 96.44 360 ALA A CA 1
ATOM 2844 C C . ALA A 1 360 ? -9.730 -1.799 -6.075 1.00 96.44 360 ALA A C 1
ATOM 2846 O O . ALA A 1 360 ? -9.952 -0.658 -5.682 1.00 96.44 360 ALA A O 1
ATOM 2847 N N . ARG A 1 361 ? -9.919 -2.170 -7.347 1.00 93.19 361 ARG A N 1
ATOM 2848 C CA . ARG A 1 361 ? -10.345 -1.253 -8.414 1.00 93.19 361 ARG A CA 1
ATOM 2849 C C . ARG A 1 361 ? -11.754 -0.679 -8.207 1.00 93.19 361 ARG A C 1
ATOM 2851 O O . ARG A 1 361 ? -12.067 0.339 -8.811 1.00 93.19 361 ARG A O 1
ATOM 2858 N N . ALA A 1 362 ? -12.598 -1.316 -7.393 1.00 94.88 362 ALA A N 1
ATOM 2859 C CA . ALA A 1 362 ? -13.933 -0.813 -7.070 1.00 94.88 362 ALA A CA 1
ATOM 2860 C C . ALA A 1 362 ? -13.921 0.244 -5.949 1.00 94.88 362 ALA A C 1
ATOM 2862 O O . ALA A 1 362 ? -14.938 0.898 -5.727 1.00 94.88 362 ALA A O 1
ATOM 2863 N N . ILE A 1 363 ? -12.798 0.415 -5.239 1.00 96.06 363 ILE A N 1
ATOM 2864 C CA . ILE A 1 363 ? -12.669 1.402 -4.164 1.00 96.06 363 ILE A CA 1
ATOM 2865 C C . ILE A 1 363 ? -12.208 2.728 -4.760 1.00 96.06 363 ILE A C 1
ATOM 2867 O O . ILE A 1 363 ? -11.044 2.899 -5.124 1.00 96.06 363 ILE A O 1
ATOM 2871 N N . TYR A 1 364 ? -13.136 3.672 -4.832 1.00 94.56 364 TYR A N 1
ATOM 2872 C CA . TYR A 1 364 ? -12.862 5.064 -5.156 1.00 94.56 364 TYR A CA 1
ATOM 2873 C C . TYR A 1 364 ? -13.956 5.925 -4.529 1.00 94.56 364 TYR A C 1
ATOM 2875 O O . TYR A 1 364 ? -14.910 6.328 -5.191 1.00 94.56 364 TYR A O 1
ATOM 2883 N N . ASP A 1 365 ? -13.879 6.114 -3.214 1.00 93.12 365 ASP A N 1
ATOM 2884 C CA . ASP A 1 365 ? -14.957 6.758 -2.467 1.00 93.12 365 ASP A CA 1
ATOM 2885 C C . ASP A 1 365 ? -14.442 7.496 -1.233 1.00 93.12 365 ASP A C 1
ATOM 2887 O O . ASP A 1 365 ? -13.373 7.210 -0.693 1.00 93.12 365 ASP A O 1
ATOM 2891 N N . SER A 1 366 ? -15.219 8.467 -0.773 1.00 94.94 366 SER A N 1
ATOM 2892 C CA . SER A 1 366 ? -14.972 9.162 0.478 1.00 94.94 366 SER A CA 1
ATOM 2893 C C . SER A 1 366 ? -15.699 8.499 1.643 1.00 94.94 366 SER A C 1
ATOM 2895 O O . SER A 1 366 ? -16.850 8.083 1.549 1.00 94.94 366 SER A O 1
ATOM 2897 N N . GLY A 1 367 ? -15.031 8.462 2.787 1.00 94.31 367 GLY A N 1
ATOM 2898 C CA . GLY A 1 367 ? -15.569 7.900 4.011 1.00 94.31 367 GLY A CA 1
ATOM 2899 C C . GLY A 1 367 ? -14.887 8.462 5.247 1.00 94.31 367 GLY A C 1
ATOM 2900 O O . GLY A 1 367 ? -14.268 9.528 5.214 1.00 94.31 367 GLY A O 1
ATOM 2901 N N . ASP A 1 368 ? -14.992 7.705 6.331 1.00 94.00 368 ASP A N 1
ATOM 2902 C CA . ASP A 1 368 ? -14.435 8.052 7.628 1.00 94.00 368 ASP A CA 1
ATOM 2903 C C . ASP A 1 368 ? -13.340 7.054 8.021 1.00 94.00 368 ASP A C 1
ATOM 2905 O O . ASP A 1 368 ? -13.490 5.843 7.836 1.00 94.00 368 ASP A O 1
ATOM 2909 N N . LEU A 1 369 ? -12.256 7.557 8.605 1.00 95.44 369 LEU A N 1
ATOM 2910 C CA . LEU A 1 369 ? -11.223 6.750 9.249 1.00 95.44 369 LEU A CA 1
ATOM 2911 C C . LEU A 1 369 ? -11.176 7.127 10.727 1.00 95.44 369 LEU A C 1
ATOM 2913 O O . LEU A 1 369 ? -11.128 8.309 11.059 1.00 95.44 369 LEU A O 1
ATOM 2917 N N . PHE A 1 370 ? -11.170 6.142 11.615 1.00 95.00 370 PHE A N 1
ATOM 2918 C CA . PHE A 1 370 ? -11.091 6.380 13.052 1.00 95.00 370 PHE A CA 1
ATOM 2919 C C . PHE A 1 370 ? -9.966 5.558 13.652 1.00 95.00 370 PHE A C 1
ATOM 2921 O O . PHE A 1 370 ? -10.034 4.338 13.614 1.00 95.00 370 PHE A O 1
ATOM 2928 N N . TYR A 1 371 ? -8.962 6.199 14.234 1.00 95.56 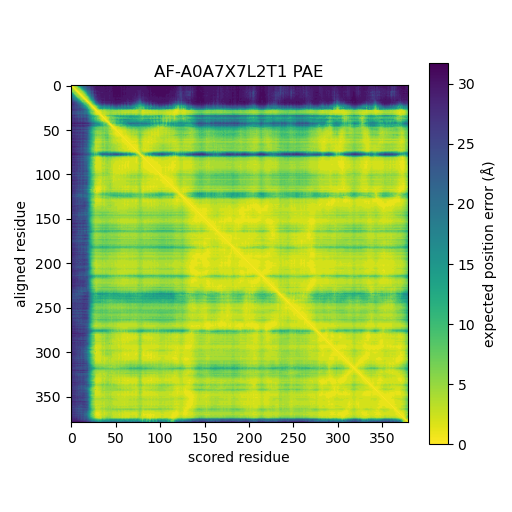371 TYR A N 1
ATOM 2929 C CA . TYR A 1 371 ? -7.926 5.537 15.014 1.00 95.56 371 TYR A CA 1
ATOM 2930 C C . TYR A 1 371 ? -8.402 5.253 16.433 1.00 95.56 371 TYR A C 1
ATOM 2932 O O . TYR A 1 371 ? -9.068 6.081 17.059 1.00 95.56 371 TYR A O 1
ATOM 2940 N N . LEU A 1 372 ? -8.021 4.086 16.942 1.00 94.31 372 LEU A N 1
ATOM 2941 C CA . LEU A 1 372 ? -8.359 3.609 18.272 1.00 94.31 372 LEU A CA 1
ATOM 2942 C C . LEU A 1 372 ? -7.119 3.672 19.154 1.00 94.31 372 LEU A C 1
ATOM 2944 O O . LEU A 1 372 ? -6.062 3.147 18.803 1.00 94.31 372 LEU A O 1
ATOM 2948 N N . ILE A 1 373 ? -7.271 4.269 20.331 1.00 94.88 373 ILE A N 1
ATOM 2949 C CA . ILE A 1 373 ? -6.234 4.277 21.362 1.00 94.88 373 ILE A CA 1
ATOM 2950 C C . ILE A 1 373 ? -6.850 3.917 22.711 1.00 94.88 373 ILE A C 1
ATOM 2952 O O . ILE A 1 373 ? -7.939 4.385 23.052 1.00 94.88 373 ILE A O 1
ATOM 2956 N N . LEU A 1 374 ? -6.168 3.070 23.474 1.00 95.38 374 LEU A N 1
ATOM 2957 C CA . LEU A 1 374 ? -6.575 2.687 24.820 1.00 95.38 374 LEU A CA 1
ATOM 2958 C C . LEU A 1 374 ? -6.630 3.933 25.716 1.00 95.38 374 LEU A C 1
ATOM 2960 O O . LEU A 1 374 ? -5.724 4.771 25.694 1.00 95.38 374 LEU A O 1
ATOM 2964 N N . ARG A 1 375 ? -7.715 4.084 26.482 1.00 92.25 375 ARG A N 1
ATOM 2965 C CA . ARG A 1 375 ? -7.895 5.214 27.406 1.00 92.25 375 ARG A CA 1
ATOM 2966 C C . ARG A 1 375 ? -6.798 5.211 28.470 1.00 92.25 375 ARG A C 1
ATOM 2968 O O . ARG A 1 375 ? -6.407 4.154 28.950 1.00 92.25 375 ARG A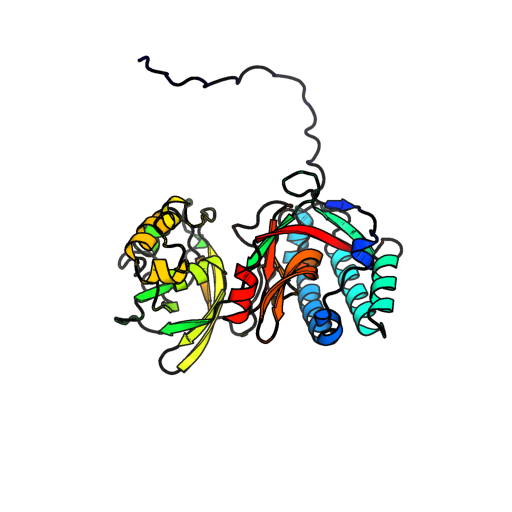 O 1
ATOM 2975 N N . LYS A 1 376 ? -6.347 6.402 28.886 1.00 77.00 376 LYS A N 1
ATOM 2976 C CA . LYS A 1 376 ? -5.256 6.558 29.868 1.00 77.00 376 LYS A CA 1
ATOM 2977 C C . LYS A 1 376 ? -5.520 5.866 31.207 1.00 77.00 376 LYS A C 1
ATOM 2979 O O . LYS A 1 376 ? -4.591 5.326 31.781 1.00 77.00 376 LYS A O 1
ATOM 2984 N N . GLU A 1 377 ? -6.770 5.820 31.663 1.00 73.88 377 GLU A N 1
ATOM 2985 C CA . GLU A 1 377 ? -7.182 5.104 32.889 1.00 73.88 377 GLU A CA 1
ATOM 2986 C C . GLU A 1 377 ? -6.973 3.580 32.809 1.00 73.88 377 GLU A C 1
ATOM 2988 O O . GLU A 1 377 ? -7.120 2.872 33.801 1.00 73.88 377 GLU A O 1
ATOM 2993 N N . ARG A 1 378 ? -6.682 3.068 31.611 1.00 64.88 378 ARG A N 1
ATOM 2994 C CA . ARG A 1 378 ? -6.454 1.655 31.305 1.00 64.88 378 ARG A CA 1
ATOM 2995 C C . ARG A 1 378 ? -5.032 1.397 30.781 1.00 64.88 378 ARG A C 1
ATOM 2997 O O . ARG A 1 378 ? -4.766 0.275 30.357 1.00 64.88 378 ARG A O 1
ATOM 3004 N N . LEU A 1 379 ? -4.160 2.420 30.741 1.00 55.03 379 LEU A N 1
ATOM 3005 C CA . LEU A 1 379 ? -2.790 2.331 30.211 1.00 55.03 379 LEU A CA 1
ATOM 3006 C C . LEU A 1 379 ? -1.799 1.751 31.209 1.00 55.03 379 LEU A C 1
ATOM 3008 O O . LEU A 1 379 ? -1.780 2.184 32.375 1.00 55.03 379 LEU A O 1
#

Secondary structure (DSSP, 8-state):
----------------------PPPPPSEEEE---HHHHHSPP-HHHHHTHHHHHHHHHHHHHHHTSHHHHHHHHHH--TT--HHHHHHHHHHHHHHHHH-SSHHHHHHHHHHHEEEEEE-TTTSS--EEEEEEEE-EEEEESS--SS--EEEEBPPTTGGGPPSSPPPHHHHH-TTSS--TTSTTTT-EEEEES-HHHHHHHHHHSEEEEEETTS-EEEEEEEEE-SSPP----HHHHTTS-TTS-HHHHHHH-HHHHHHHHTT----EEEEEESSSSPB-TTSSB--TTTEEEE-TTTS-TT-EEEEEEEEEEEETTTEEEEEEEEEEEEEEE--TT--STTEEEEEEEESHHHHHHHHT-EEEEEEEEEEE-GGG-

pLDDT: mean 87.3, std 16.9, range [22.45, 98.69]

Mean predicted aligned error: 7.49 Å

Radius of gyration: 23.05 Å; Cα contacts (8 Å, |Δi|>4): 735; chains: 1; bounding box: 50×67×66 Å

Sequence (379 aa):
MRFHTVKHVLFWLGFLLSGELSAAPPPDLVRVEWDQALLTAPFDADVWNRKHEVASALAQNISYLNSPAAEAAYARAQAAPFTATAVRRSLLRFRELLLASRTEREFRHTLRSEFSLYRPRGHDGYGRVHFTGYFRPTYRASRVRTATFRYPIYRRPPNFASWRAPHPTRLSLEGYDGTGNPRGPLKGRELAWLASRYEAFMIHVQGSALLDFVGGGRMAVGFAGATDYPFRGFVDSCLERKPASLTIEQFFRTNPRELDRCLAWNNRFIFFEPKVSSEPIGSLGVPVMARWSVATDKGRLPPGALAIARANLPRLVPGKGVQLARSQMLVLDQDSGGAIQGSGRADLFMGTGPEAERMARAIYDSGDLFYLILRKERL

Nearest PDB structures (foldseek):
  2gae-assembly1_A  TM=6.266E-01  e=1.796E-22  Escherichia coli
  2ae0-assembly1_X  TM=5.982E-01  e=4.928E-23  Escherichia coli
  2pjj-assembly1_A  TM=5.986E-01  e=3.429E-22  Escherichia coli K-12
  2pic-assembly1_A  TM=5.228E-01  e=4.647E-23  Escherichia coli K-12
  3czb-assembly3_B  TM=5.468E-01  e=1.961E-19  Caulobacter vibrioides CB15